Protein AF-A0A955T0L3-F1 (afdb_monomer_lite)

Structure (mmCIF, N/CA/C/O backbone):
data_AF-A0A955T0L3-F1
#
_entry.id   AF-A0A955T0L3-F1
#
loop_
_atom_site.group_PDB
_atom_site.id
_atom_site.type_symbol
_atom_site.label_atom_id
_atom_site.label_alt_id
_atom_site.label_comp_id
_atom_site.label_asym_id
_atom_site.label_entity_id
_atom_site.label_seq_id
_atom_site.pdbx_PDB_ins_code
_atom_site.Cartn_x
_atom_site.Cartn_y
_atom_site.Cartn_z
_atom_site.occupancy
_atom_site.B_iso_or_equiv
_atom_site.auth_seq_id
_atom_site.auth_comp_id
_atom_site.auth_asym_id
_atom_site.auth_atom_id
_atom_site.pdbx_PDB_model_num
ATOM 1 N N . GLY A 1 1 ? 5.852 6.048 -38.637 1.00 41.16 1 GLY A N 1
ATOM 2 C CA . GLY A 1 1 ? 4.473 6.466 -38.325 1.00 41.16 1 GLY A CA 1
ATOM 3 C C . GLY A 1 1 ? 3.974 5.560 -37.232 1.00 41.16 1 GLY A C 1
ATOM 4 O O . GLY A 1 1 ? 4.316 4.383 -37.279 1.00 41.16 1 GLY A O 1
ATOM 5 N N . SER A 1 2 ? 3.276 6.092 -36.231 1.00 58.34 2 SER A N 1
ATOM 6 C CA . SER A 1 2 ? 2.791 5.266 -35.125 1.00 58.34 2 SER A CA 1
ATOM 7 C C . SER A 1 2 ? 1.833 4.201 -35.680 1.00 58.34 2 SER A C 1
ATOM 9 O O . SER A 1 2 ? 0.995 4.492 -36.534 1.00 58.34 2 SER A O 1
ATOM 11 N N . TRP A 1 3 ? 1.958 2.944 -35.241 1.00 67.69 3 TRP A N 1
ATOM 12 C CA . TRP A 1 3 ? 0.984 1.894 -35.594 1.00 67.69 3 TRP A CA 1
ATOM 13 C C . TRP A 1 3 ? -0.444 2.301 -35.177 1.00 67.69 3 TRP A C 1
ATOM 15 O O . TRP A 1 3 ? -1.425 1.912 -35.808 1.00 67.69 3 TRP A O 1
ATOM 25 N N . LEU A 1 4 ? -0.538 3.183 -34.175 1.00 65.56 4 LEU A N 1
ATOM 26 C CA . LEU A 1 4 ? -1.759 3.813 -33.683 1.00 65.56 4 LEU A CA 1
ATOM 27 C C . LEU A 1 4 ? -2.482 4.705 -34.713 1.00 65.56 4 LEU A C 1
ATOM 29 O O . LEU A 1 4 ? -3.670 4.965 -34.542 1.00 65.56 4 LEU A O 1
ATOM 33 N N . GLU A 1 5 ? -1.828 5.145 -35.786 1.00 72.88 5 GLU A N 1
ATOM 34 C CA . GLU A 1 5 ? -2.450 5.962 -36.842 1.00 72.88 5 GLU A CA 1
ATOM 35 C C . GLU A 1 5 ? -2.888 5.139 -38.064 1.00 72.88 5 GLU A C 1
ATOM 37 O O . GLU A 1 5 ? -3.553 5.653 -38.967 1.00 72.88 5 GLU A O 1
ATOM 42 N N . ARG A 1 6 ? -2.532 3.850 -38.119 1.00 80.81 6 ARG A N 1
ATOM 43 C CA . ARG A 1 6 ? -2.880 2.971 -39.240 1.00 80.81 6 ARG A CA 1
ATOM 44 C C . ARG A 1 6 ? -4.366 2.577 -39.174 1.00 80.81 6 ARG A C 1
ATOM 46 O O . ARG A 1 6 ? -4.790 2.047 -38.142 1.00 80.81 6 ARG A O 1
ATOM 53 N N . PRO A 1 7 ? -5.145 2.717 -40.269 1.00 85.88 7 PRO A N 1
ATOM 54 C CA . PRO A 1 7 ? -6.492 2.154 -40.352 1.00 85.88 7 PRO A CA 1
ATOM 55 C C . PRO A 1 7 ? -6.444 0.637 -40.139 1.00 85.88 7 PRO A C 1
ATOM 57 O O . PRO A 1 7 ? -5.938 -0.104 -40.983 1.00 85.88 7 PRO A O 1
ATOM 60 N N . SER A 1 8 ? -6.917 0.189 -38.980 1.00 89.00 8 SER A N 1
ATOM 61 C CA . SER A 1 8 ? -6.826 -1.197 -38.528 1.00 89.00 8 SER A CA 1
ATOM 62 C C . SER A 1 8 ? -7.976 -1.524 -37.581 1.00 89.00 8 SER A C 1
ATOM 64 O O . SER A 1 8 ? -8.503 -0.644 -36.899 1.00 89.00 8 SER A O 1
ATOM 66 N N . VAL A 1 9 ? -8.362 -2.798 -37.549 1.00 91.19 9 VAL A N 1
ATOM 67 C CA . VAL A 1 9 ? -9.128 -3.361 -36.436 1.00 91.19 9 VAL A CA 1
ATOM 68 C C . VAL A 1 9 ? -8.138 -3.684 -35.325 1.00 91.19 9 VAL A C 1
ATOM 70 O O . VAL A 1 9 ? -7.056 -4.203 -35.601 1.00 91.19 9 VAL A O 1
ATOM 73 N N . ARG A 1 10 ? -8.509 -3.371 -34.083 1.00 90.25 10 ARG A N 1
ATOM 74 C CA . ARG A 1 10 ? -7.713 -3.669 -32.891 1.00 90.25 10 ARG A CA 1
ATOM 75 C C . ARG A 1 10 ? -8.439 -4.655 -32.007 1.00 90.25 10 ARG A C 1
ATOM 77 O O . ARG A 1 10 ? -9.668 -4.630 -31.942 1.00 90.25 10 ARG A O 1
ATOM 84 N N . VAL A 1 11 ? -7.670 -5.487 -31.329 1.00 90.69 11 VAL A N 1
ATOM 85 C CA . VAL A 1 11 ? -8.190 -6.375 -30.303 1.00 90.69 11 VAL A CA 1
ATOM 86 C C . VAL A 1 11 ? -7.211 -6.416 -29.144 1.00 90.69 11 VAL A C 1
ATOM 88 O O . VAL A 1 11 ? -6.013 -6.618 -29.329 1.00 90.69 11 VAL A O 1
ATOM 91 N N . TRP A 1 12 ? -7.759 -6.213 -27.957 1.00 89.62 12 TRP A N 1
ATOM 92 C CA . TRP A 1 12 ? -7.108 -6.549 -26.708 1.00 89.62 12 TRP A CA 1
ATOM 93 C C . TRP A 1 12 ? -7.372 -8.027 -26.449 1.00 89.62 12 TRP A C 1
ATOM 95 O O . TRP A 1 12 ? -8.527 -8.459 -26.451 1.00 89.62 12 TRP A O 1
ATOM 105 N N . TRP A 1 13 ? -6.307 -8.808 -26.331 1.00 92.12 13 TRP A N 1
ATOM 106 C CA . TRP A 1 13 ? -6.385 -10.232 -26.043 1.00 92.12 13 TRP A CA 1
ATOM 107 C C . TRP A 1 13 ? -5.758 -10.495 -24.678 1.00 92.12 13 TRP A C 1
ATOM 109 O O . TRP A 1 13 ? -4.635 -10.059 -24.429 1.00 92.12 13 TRP A O 1
ATOM 119 N N . GLY A 1 14 ? -6.504 -11.194 -23.825 1.00 91.25 14 GLY A N 1
ATOM 120 C CA . GLY A 1 14 ? -6.065 -11.638 -22.511 1.00 91.25 14 GLY A CA 1
ATOM 121 C C . GLY A 1 14 ? -6.101 -13.162 -22.410 1.00 91.25 14 GLY A C 1
ATOM 122 O O . GLY A 1 14 ? -6.934 -13.810 -23.059 1.00 91.25 14 GLY A O 1
ATOM 123 N N . ARG A 1 15 ? -5.211 -13.726 -21.597 1.00 92.69 15 ARG A N 1
ATOM 124 C CA . ARG A 1 15 ? -5.256 -15.117 -21.141 1.00 92.69 15 ARG A CA 1
ATOM 125 C C . ARG A 1 15 ? -5.089 -15.140 -19.629 1.00 92.69 15 ARG A C 1
ATOM 127 O O . ARG A 1 15 ? -4.116 -14.594 -19.126 1.00 92.69 15 ARG A O 1
ATOM 134 N N . ASP A 1 16 ? -6.027 -15.807 -18.977 1.00 92.56 16 ASP A N 1
ATOM 135 C CA . ASP A 1 16 ? -5.956 -16.196 -17.575 1.00 92.56 16 ASP A CA 1
ATOM 136 C C . ASP A 1 16 ? -4.993 -17.386 -17.482 1.00 92.56 16 ASP A C 1
ATOM 138 O O . ASP A 1 16 ? -5.279 -18.471 -17.999 1.00 92.56 16 ASP A O 1
ATOM 142 N N . GLU A 1 17 ? -3.791 -17.131 -16.974 1.00 93.38 17 GLU A N 1
ATOM 143 C CA . GLU A 1 17 ? -2.757 -18.149 -16.773 1.00 93.38 17 GLU A CA 1
ATOM 144 C C . GLU A 1 17 ? -2.967 -18.900 -15.449 1.00 93.38 17 GLU A C 1
ATOM 146 O O . GLU A 1 17 ? -2.502 -20.039 -15.327 1.00 93.38 17 GLU A O 1
ATOM 151 N N . GLY A 1 18 ? -3.658 -18.275 -14.488 1.00 90.12 18 GLY A N 1
ATOM 152 C CA . GLY A 1 18 ? -3.951 -18.801 -13.153 1.00 90.12 18 GLY A CA 1
ATOM 153 C C . GLY A 1 18 ? -5.150 -19.753 -13.094 1.00 90.12 18 GLY A C 1
ATOM 154 O O . GLY A 1 18 ? -5.212 -20.589 -12.194 1.00 90.12 18 GLY A O 1
ATOM 155 N N . ASP A 1 19 ? -6.050 -19.696 -14.083 1.00 89.44 19 ASP A N 1
ATOM 156 C CA . ASP A 1 19 ? -7.359 -20.380 -14.106 1.00 89.44 19 ASP A CA 1
ATOM 157 C C . ASP A 1 19 ? -8.276 -19.946 -12.940 1.00 89.44 19 ASP A C 1
ATOM 159 O O . ASP A 1 19 ? -9.118 -20.712 -12.455 1.00 89.44 19 ASP A O 1
ATOM 163 N N . ASP A 1 20 ? -8.117 -18.703 -12.482 1.00 85.06 20 ASP A N 1
ATOM 164 C CA . ASP A 1 20 ? -8.874 -18.091 -11.383 1.00 85.06 20 ASP A CA 1
ATOM 165 C C . ASP A 1 20 ? -10.195 -17.448 -11.854 1.00 85.06 20 ASP A C 1
ATOM 167 O O . ASP A 1 20 ? -11.100 -17.189 -11.056 1.00 85.06 20 ASP A O 1
ATOM 171 N N . ASN A 1 21 ? -10.379 -17.318 -13.173 1.00 84.38 21 ASN A N 1
ATOM 172 C CA . ASN A 1 21 ? -11.483 -16.638 -13.845 1.00 84.38 21 ASN A CA 1
ATOM 173 C C . ASN A 1 21 ? -11.574 -15.129 -13.534 1.00 84.38 21 ASN A C 1
ATOM 175 O O . ASN A 1 21 ? -12.670 -14.562 -13.618 1.00 84.38 21 ASN A O 1
ATOM 179 N N . LEU A 1 22 ? -10.450 -14.470 -13.233 1.00 76.19 22 LEU A N 1
ATOM 180 C CA . LEU A 1 22 ? -10.353 -13.043 -12.889 1.00 76.19 22 LEU A CA 1
ATOM 181 C C . LEU A 1 22 ? -10.001 -12.125 -14.073 1.00 76.19 22 LEU A C 1
ATOM 183 O O . LEU A 1 22 ? -9.498 -11.021 -13.888 1.00 76.19 22 LEU A O 1
ATOM 187 N N . LEU A 1 23 ? -10.392 -12.517 -15.292 1.00 80.81 23 LEU A N 1
ATOM 188 C CA . LEU A 1 23 ? -10.229 -11.692 -16.491 1.00 80.81 23 LEU A CA 1
ATOM 189 C C . LEU A 1 23 ? -10.968 -10.348 -16.425 1.00 80.81 23 LEU A C 1
ATOM 191 O O . LEU A 1 23 ? -11.903 -10.110 -15.660 1.00 80.81 23 LEU A O 1
ATOM 195 N N . TRP A 1 24 ? -10.580 -9.477 -17.349 1.00 84.31 24 TRP A N 1
ATOM 196 C CA . TRP A 1 24 ? -10.950 -8.075 -17.344 1.00 84.31 24 TRP A CA 1
ATOM 197 C C . TRP A 1 24 ? -12.439 -7.819 -17.460 1.00 84.31 24 TRP A C 1
ATOM 199 O O . TRP A 1 24 ? -13.143 -8.415 -18.281 1.00 84.31 24 TRP A O 1
ATOM 209 N N . TYR A 1 25 ? -12.887 -6.815 -16.714 1.00 87.75 25 TYR A N 1
ATOM 210 C CA . TYR A 1 25 ? -14.200 -6.249 -16.929 1.00 87.75 25 TYR A CA 1
ATOM 211 C C . TYR A 1 25 ? -14.226 -5.515 -18.272 1.00 87.75 25 TYR A C 1
ATOM 213 O O . TYR A 1 25 ? -13.355 -4.697 -18.573 1.00 87.75 25 TYR A O 1
ATOM 221 N N . ASP A 1 26 ? -15.256 -5.767 -19.076 1.00 87.69 26 ASP A N 1
ATOM 222 C CA . ASP A 1 26 ? -15.474 -5.075 -20.341 1.00 87.69 26 ASP A CA 1
ATOM 223 C C . ASP A 1 26 ? -16.860 -4.428 -20.406 1.00 87.69 26 ASP A C 1
ATOM 225 O O . ASP A 1 26 ? -17.823 -4.853 -19.763 1.00 87.69 26 ASP A O 1
ATOM 229 N N . VAL A 1 27 ? -16.966 -3.375 -21.217 1.00 85.94 27 VAL A N 1
ATOM 230 C CA . VAL A 1 27 ? -18.242 -2.737 -21.537 1.00 85.94 27 VAL A CA 1
ATOM 231 C C . VAL A 1 27 ? -18.529 -2.970 -23.012 1.00 85.94 27 VAL A C 1
ATOM 233 O O . VAL A 1 27 ? -17.919 -2.362 -23.892 1.00 85.94 27 VAL A O 1
ATOM 236 N N . GLY A 1 28 ? -19.477 -3.862 -23.297 1.00 85.81 28 GLY A N 1
ATOM 237 C CA . GLY A 1 28 ? -19.910 -4.145 -24.666 1.00 85.81 28 GLY A CA 1
ATOM 238 C C . GLY A 1 28 ? -18.815 -4.768 -25.535 1.00 85.81 28 GLY A C 1
ATOM 239 O O . GLY A 1 28 ? -18.703 -4.412 -26.709 1.00 85.81 28 GLY A O 1
ATOM 240 N N . TYR A 1 29 ? -18.018 -5.679 -24.970 1.00 83.56 29 TYR A N 1
ATOM 241 C CA . TYR A 1 29 ? -16.842 -6.300 -25.587 1.00 83.56 29 TYR A CA 1
ATOM 242 C C . TYR A 1 29 ? -15.724 -5.306 -25.920 1.00 83.56 29 TYR A C 1
ATOM 244 O O . TYR A 1 29 ? -14.920 -5.543 -26.826 1.00 83.56 29 TYR A O 1
ATOM 252 N N . THR A 1 30 ? -15.682 -4.172 -25.216 1.00 81.62 30 THR A N 1
ATOM 253 C CA . THR A 1 30 ? -14.628 -3.168 -25.357 1.00 81.62 30 THR A CA 1
ATOM 254 C C . THR A 1 30 ? -14.040 -2.811 -24.002 1.00 81.62 30 THR A C 1
ATOM 256 O O . THR A 1 30 ? -14.772 -2.585 -23.040 1.00 81.62 30 THR A O 1
ATOM 259 N N . TYR A 1 31 ? -12.710 -2.736 -23.945 1.00 83.75 31 TYR A N 1
ATOM 260 C CA . TYR A 1 31 ? -12.001 -2.208 -22.788 1.00 83.75 31 TYR A CA 1
ATOM 261 C C . TYR A 1 31 ? -11.856 -0.691 -22.932 1.00 83.75 31 TYR A C 1
ATOM 263 O O . TYR A 1 31 ? -11.220 -0.193 -23.866 1.00 83.75 31 TYR A O 1
ATOM 271 N N . SER A 1 32 ? -12.470 0.038 -22.006 1.00 84.25 32 SER A N 1
ATOM 272 C CA . SER A 1 32 ? -12.335 1.483 -21.846 1.00 84.25 32 SER A CA 1
ATOM 273 C C . SER A 1 32 ? -11.757 1.737 -20.468 1.00 84.25 32 SER A C 1
ATOM 275 O O . SER A 1 32 ? -12.485 1.598 -19.489 1.00 84.25 32 SER A O 1
ATOM 277 N N . GLN A 1 33 ? -10.488 2.141 -20.396 1.00 82.12 33 GLN A N 1
ATOM 278 C CA . GLN A 1 33 ? -9.750 2.260 -19.137 1.00 82.12 33 GLN A CA 1
ATOM 279 C C . GLN A 1 33 ? -10.547 2.975 -18.021 1.00 82.12 33 GLN A C 1
ATOM 281 O O . GLN A 1 33 ? -10.800 2.317 -17.017 1.00 82.12 33 GLN A O 1
ATOM 286 N N . PRO A 1 34 ? -11.120 4.188 -18.202 1.00 84.19 34 PRO A N 1
ATOM 287 C CA . PRO A 1 34 ? -11.880 4.850 -17.128 1.00 84.19 34 PRO A CA 1
ATOM 288 C C . PRO A 1 34 ? -13.148 4.114 -16.659 1.00 84.19 34 PRO A C 1
ATOM 290 O O . PRO A 1 34 ? -13.646 4.374 -15.574 1.00 84.19 34 PRO A O 1
ATOM 293 N N . LEU A 1 35 ? -13.720 3.238 -17.492 1.00 85.19 35 LEU A N 1
ATOM 294 C CA . LEU A 1 35 ? -14.952 2.497 -17.181 1.00 85.19 35 LEU A CA 1
ATOM 295 C C . LEU A 1 35 ? -14.678 1.084 -16.660 1.00 85.19 35 LEU A C 1
ATOM 297 O O . LEU A 1 35 ? -15.550 0.482 -16.038 1.00 85.19 35 LEU A O 1
ATOM 301 N N . CYS A 1 36 ? -13.514 0.533 -16.999 1.00 87.75 36 CYS A N 1
ATOM 302 C CA . CYS A 1 36 ? -13.203 -0.880 -16.822 1.00 87.75 36 CYS A CA 1
ATOM 303 C C . CYS A 1 36 ? -12.141 -1.105 -15.752 1.00 87.75 36 CYS A C 1
ATOM 305 O O . CYS A 1 36 ? -12.231 -2.100 -15.037 1.00 87.75 36 CYS A O 1
ATOM 307 N N . GLN A 1 37 ? -11.169 -0.195 -15.613 1.00 85.88 37 GLN A N 1
ATOM 308 C CA . GLN A 1 37 ? -10.001 -0.449 -14.773 1.00 85.88 37 GLN A CA 1
ATOM 309 C C . GLN A 1 37 ? -10.387 -0.677 -13.309 1.00 85.88 37 GLN A C 1
ATOM 311 O O . GLN A 1 37 ? -9.908 -1.619 -12.703 1.00 85.88 37 GLN A O 1
ATOM 316 N N . TYR A 1 38 ? -11.343 0.076 -12.761 1.00 82.50 38 TYR A N 1
ATOM 317 C CA . TYR A 1 38 ? -11.780 -0.063 -11.360 1.00 82.50 38 TYR A CA 1
ATOM 318 C C . TYR A 1 38 ? -12.696 -1.260 -11.088 1.00 82.50 38 TYR A C 1
ATOM 320 O O . TYR A 1 38 ? -13.029 -1.541 -9.947 1.00 82.50 38 TYR A O 1
ATOM 328 N N . ARG A 1 39 ? -13.152 -1.943 -12.139 1.00 83.19 39 ARG A N 1
ATOM 329 C CA . ARG A 1 39 ? -14.001 -3.143 -12.040 1.00 83.19 39 ARG A CA 1
ATOM 330 C C . ARG A 1 39 ? -13.252 -4.413 -12.415 1.00 83.19 39 ARG A C 1
ATOM 332 O O . ARG A 1 39 ? -13.822 -5.496 -12.367 1.00 83.19 39 ARG A O 1
ATOM 339 N N . THR A 1 40 ? -12.016 -4.251 -12.865 1.00 84.81 40 THR A N 1
ATOM 340 C CA . THR A 1 40 ? -11.115 -5.342 -13.203 1.00 84.81 40 THR A CA 1
ATOM 341 C C . THR A 1 40 ? -10.257 -5.626 -11.987 1.00 84.81 40 THR A C 1
ATOM 343 O O . THR A 1 40 ? -9.796 -4.686 -11.352 1.00 84.81 40 THR A O 1
ATOM 346 N N . HIS A 1 41 ? -10.046 -6.894 -11.657 1.00 80.06 41 HIS A N 1
ATOM 347 C CA . HIS A 1 41 ? -9.212 -7.260 -10.520 1.00 80.06 41 HIS A CA 1
ATOM 348 C C . HIS A 1 41 ? -7.758 -6.810 -10.752 1.00 80.06 41 HIS A C 1
ATOM 350 O O . HIS A 1 41 ? -7.229 -6.024 -9.971 1.00 80.06 41 HIS A O 1
ATOM 356 N N . PHE A 1 42 ? -7.171 -7.208 -11.889 1.00 80.06 42 PHE A N 1
ATOM 357 C CA . PHE A 1 42 ? -5.740 -7.057 -12.212 1.00 80.06 42 PHE A CA 1
ATOM 358 C C . PHE A 1 42 ? -4.769 -7.710 -11.203 1.00 80.06 42 PHE A C 1
ATOM 360 O O . PHE A 1 42 ? -3.559 -7.559 -11.346 1.00 80.06 42 PHE A O 1
ATOM 367 N N . GLY A 1 43 ? -5.276 -8.451 -10.217 1.00 74.31 43 GLY A N 1
ATOM 368 C CA . GLY A 1 43 ? -4.503 -9.415 -9.430 1.00 74.31 43 GLY A CA 1
ATOM 369 C C . GLY A 1 43 ? -4.570 -10.816 -10.047 1.00 74.31 43 GLY A C 1
ATOM 370 O O . GLY A 1 43 ? -5.552 -11.117 -10.736 1.00 74.31 43 GLY A O 1
ATOM 371 N N . GLY A 1 44 ? -3.556 -11.639 -9.788 1.00 86.00 44 GLY A N 1
ATOM 372 C CA . GLY A 1 44 ? -3.446 -13.019 -10.256 1.00 86.00 44 GLY A CA 1
ATOM 373 C C . GLY A 1 44 ? -2.446 -13.196 -11.404 1.00 86.00 44 GLY A C 1
ATOM 374 O O . GLY A 1 44 ? -1.609 -12.342 -11.699 1.00 86.00 44 GLY A O 1
ATOM 375 N N . ALA A 1 45 ? -2.524 -14.333 -12.097 1.00 92.88 45 ALA A N 1
ATOM 376 C CA . ALA A 1 45 ? -1.613 -14.655 -13.197 1.00 92.88 45 ALA A CA 1
ATOM 377 C C . ALA A 1 45 ? -2.267 -14.412 -14.567 1.00 92.88 45 ALA A C 1
ATOM 379 O O . ALA A 1 45 ? -3.124 -15.179 -15.015 1.00 92.88 45 ALA A O 1
ATOM 380 N N . GLU A 1 46 ? -1.811 -13.387 -15.292 1.00 93.00 46 GLU A N 1
ATOM 381 C CA . GLU A 1 46 ? -2.426 -12.960 -16.554 1.00 93.00 46 GLU A CA 1
ATOM 382 C C . GLU A 1 46 ? -1.409 -12.615 -17.653 1.00 93.00 46 GLU A C 1
ATOM 384 O O . GLU A 1 46 ? -0.333 -12.062 -17.423 1.00 93.00 46 GLU A O 1
ATOM 389 N N . THR A 1 47 ? -1.791 -12.884 -18.906 1.00 93.81 47 THR A N 1
ATOM 390 C CA . THR A 1 47 ? -1.111 -12.361 -20.100 1.00 93.81 47 THR A CA 1
ATOM 391 C C . THR A 1 47 ? -2.016 -11.401 -20.850 1.00 93.81 47 THR A C 1
ATOM 393 O O . THR A 1 47 ? -3.151 -11.742 -21.176 1.00 93.81 47 THR A O 1
ATOM 396 N N . PHE A 1 48 ? -1.463 -10.260 -21.254 1.00 90.56 48 PHE A N 1
ATOM 397 C CA . PHE A 1 48 ? -2.143 -9.229 -22.019 1.00 90.56 48 PHE A CA 1
ATOM 398 C C . PHE A 1 48 ? -1.346 -8.799 -23.260 1.00 90.56 48 PHE A C 1
ATOM 400 O O . PHE A 1 48 ? -0.153 -8.503 -23.195 1.00 90.56 48 PHE A O 1
ATOM 407 N N . VAL A 1 49 ? -2.013 -8.754 -24.421 1.00 95.31 49 VAL A N 1
ATOM 408 C CA . VAL A 1 49 ? -1.405 -8.332 -25.693 1.00 95.31 49 VAL A CA 1
ATOM 409 C C . VAL A 1 49 ? -2.384 -7.507 -26.529 1.00 95.31 49 VAL A C 1
ATOM 411 O O . VAL A 1 49 ? -3.553 -7.873 -26.697 1.00 95.31 49 VAL A O 1
ATOM 414 N N . ASN A 1 50 ? -1.903 -6.415 -27.127 1.00 94.12 50 ASN A N 1
ATOM 415 C CA . ASN A 1 50 ? -2.659 -5.680 -28.143 1.00 94.12 50 ASN A CA 1
ATOM 416 C C . ASN A 1 50 ? -2.293 -6.161 -29.544 1.00 94.12 50 ASN A C 1
ATOM 418 O O . ASN A 1 50 ? -1.120 -6.190 -29.919 1.00 94.12 50 ASN A O 1
ATOM 422 N N . PHE A 1 51 ? -3.303 -6.433 -30.362 1.00 95.31 51 PHE A N 1
ATOM 423 C CA . PHE A 1 51 ? -3.120 -6.820 -31.753 1.00 95.31 51 PHE A CA 1
ATOM 424 C C . PHE A 1 51 ? -3.841 -5.876 -32.705 1.00 95.31 51 PHE A C 1
ATOM 426 O O . PHE A 1 51 ? -4.957 -5.419 -32.453 1.00 95.31 51 PHE A O 1
ATOM 433 N N . GLY A 1 52 ? -3.218 -5.623 -33.854 1.00 94.62 52 GLY A N 1
ATOM 434 C CA . GLY A 1 52 ? -3.776 -4.815 -34.930 1.00 94.62 52 GLY A CA 1
ATOM 435 C C . GLY A 1 52 ? -3.776 -5.569 -36.252 1.00 94.62 52 GLY A C 1
ATOM 436 O O . GLY A 1 52 ? -2.818 -6.269 -36.575 1.00 94.62 52 GLY A O 1
ATOM 437 N N . ILE A 1 53 ? -4.837 -5.414 -37.043 1.00 94.31 53 ILE A N 1
ATOM 438 C CA . ILE A 1 53 ? -4.912 -5.970 -38.398 1.00 94.31 53 ILE A CA 1
ATOM 439 C C . ILE A 1 53 ? -5.535 -4.965 -39.370 1.00 94.31 53 ILE A C 1
ATOM 441 O O . ILE A 1 53 ? -6.606 -4.403 -39.132 1.00 94.31 53 ILE A O 1
ATOM 445 N N . GLY A 1 54 ? -4.839 -4.692 -40.468 1.00 92.00 54 GLY A N 1
ATOM 446 C CA . GLY A 1 54 ? -5.357 -3.918 -41.591 1.00 92.00 54 GLY A CA 1
ATOM 447 C C . GLY A 1 54 ? -6.234 -4.760 -42.524 1.00 92.00 54 GLY A C 1
ATOM 448 O O . GLY A 1 54 ? -6.218 -5.985 -42.481 1.00 92.00 54 GLY A O 1
ATOM 449 N N . LEU A 1 55 ? -6.967 -4.098 -43.426 1.00 89.00 55 LEU A N 1
ATOM 450 C CA . LEU A 1 55 ? -7.895 -4.753 -44.368 1.00 89.00 55 LEU A CA 1
ATOM 451 C C . LEU A 1 55 ? -7.248 -5.830 -45.258 1.00 89.00 55 LEU A C 1
ATOM 453 O O . LEU A 1 55 ? -7.908 -6.799 -45.614 1.00 89.00 55 LEU A O 1
ATOM 457 N N . GLU A 1 56 ? -5.977 -5.648 -45.619 1.00 91.25 56 GLU A N 1
ATOM 458 C CA . GLU A 1 56 ? -5.231 -6.538 -46.523 1.00 91.25 56 GLU A CA 1
ATOM 459 C C . GLU A 1 56 ? -4.222 -7.431 -45.780 1.00 91.25 56 GLU A C 1
ATOM 461 O O . GLU A 1 56 ? -3.483 -8.202 -46.403 1.00 91.25 56 GLU A O 1
ATOM 466 N N . ASP A 1 57 ? -4.155 -7.316 -44.451 1.00 93.25 57 ASP A N 1
ATOM 467 C CA . ASP A 1 57 ? -3.204 -8.069 -43.642 1.00 93.25 57 ASP A CA 1
ATOM 468 C C . ASP A 1 57 ? -3.677 -9.520 -43.489 1.00 93.25 57 ASP A C 1
ATOM 470 O O . ASP A 1 57 ? -4.862 -9.815 -43.341 1.00 93.25 57 ASP A O 1
ATOM 474 N N . LYS A 1 58 ? -2.723 -10.453 -43.530 1.00 95.56 58 LYS A N 1
ATOM 475 C CA . LYS A 1 58 ? -2.985 -11.899 -43.388 1.00 95.56 58 LYS A CA 1
ATOM 476 C C . LYS A 1 58 ? -2.631 -12.443 -42.007 1.00 95.56 58 LYS A C 1
ATOM 478 O O . LYS A 1 58 ? -2.814 -13.631 -41.760 1.00 95.56 58 LYS A O 1
ATOM 483 N N . VAL A 1 59 ? -2.064 -11.589 -41.163 1.00 96.56 59 VAL A N 1
ATOM 484 C CA . VAL A 1 59 ? -1.534 -11.899 -39.839 1.00 96.56 59 VAL A CA 1
ATOM 485 C C . VAL A 1 59 ? -1.828 -10.693 -38.952 1.00 96.56 59 VAL A C 1
ATOM 487 O O . VAL A 1 59 ? -1.668 -9.558 -39.403 1.00 96.56 59 VAL A O 1
ATOM 490 N N . TRP A 1 60 ? -2.262 -10.925 -37.717 1.00 97.19 60 TRP A N 1
ATOM 491 C CA . TRP A 1 60 ? -2.368 -9.864 -36.714 1.00 97.19 60 TRP A CA 1
ATOM 492 C C . TRP A 1 60 ? -0.979 -9.434 -36.254 1.00 97.19 60 TRP A C 1
ATOM 494 O O . TRP A 1 60 ? -0.164 -10.286 -35.930 1.00 97.19 60 TRP A O 1
ATOM 504 N N . THR A 1 61 ? -0.702 -8.142 -36.164 1.00 96.06 61 THR A N 1
ATOM 505 C CA . THR A 1 61 ? 0.577 -7.653 -35.635 1.00 96.06 61 THR A CA 1
ATOM 506 C C . THR A 1 61 ? 0.415 -7.289 -34.163 1.00 96.06 61 THR A C 1
ATOM 508 O O . THR A 1 61 ? -0.441 -6.448 -33.874 1.00 96.06 61 THR A O 1
ATOM 511 N N . PRO A 1 62 ? 1.187 -7.886 -33.238 1.00 96.19 62 PRO A N 1
ATOM 512 C CA . PRO A 1 62 ? 1.219 -7.419 -31.861 1.00 96.19 62 PRO A CA 1
ATOM 513 C C . PRO A 1 62 ? 1.953 -6.080 -31.780 1.00 96.19 62 PRO A C 1
ATOM 515 O O . PRO A 1 62 ? 2.936 -5.854 -32.496 1.00 96.19 62 PRO A O 1
ATOM 518 N N . PHE A 1 63 ? 1.455 -5.160 -30.960 1.00 93.88 63 PHE A N 1
ATOM 519 C CA . PHE A 1 63 ? 2.055 -3.837 -30.810 1.00 93.88 63 PHE A CA 1
ATOM 520 C C . PHE A 1 63 ? 1.681 -3.181 -29.476 1.00 93.88 63 PHE A C 1
ATOM 522 O O . PHE A 1 63 ? 0.663 -3.513 -28.898 1.00 93.88 63 PHE A O 1
ATOM 529 N N . PHE A 1 64 ? 2.436 -2.176 -29.035 1.00 91.62 64 PHE A N 1
ATOM 530 C CA . PHE A 1 64 ? 2.201 -1.386 -27.816 1.00 91.62 64 PHE A CA 1
ATOM 531 C C . PHE A 1 64 ? 2.263 -2.169 -26.498 1.00 91.62 64 PHE A C 1
ATOM 533 O O . PHE A 1 64 ? 3.203 -1.948 -25.757 1.00 91.62 64 PHE A O 1
ATOM 540 N N . GLU A 1 65 ? 1.330 -3.075 -26.220 1.00 92.19 65 GLU A N 1
ATOM 541 C CA . GLU A 1 65 ? 1.441 -4.042 -25.119 1.00 92.19 65 GLU A CA 1
ATOM 542 C C . GLU A 1 65 ? 1.809 -5.376 -25.759 1.00 92.19 65 GLU A C 1
ATOM 544 O O . GLU A 1 65 ? 0.979 -5.992 -26.433 1.00 92.19 65 GLU A O 1
ATOM 549 N N . ASN A 1 66 ? 3.090 -5.739 -25.684 1.00 94.81 66 ASN A N 1
ATOM 550 C CA . ASN A 1 66 ? 3.668 -6.828 -26.464 1.00 94.81 66 ASN A CA 1
ATOM 551 C C . ASN A 1 66 ? 4.827 -7.533 -25.731 1.00 94.81 66 ASN A C 1
ATOM 553 O O . ASN A 1 66 ? 5.982 -7.426 -26.159 1.00 94.81 66 ASN A O 1
ATOM 557 N N . PRO A 1 67 ? 4.525 -8.312 -24.681 1.00 96.25 67 PRO A N 1
ATOM 558 C CA . PRO A 1 67 ? 3.261 -8.384 -23.932 1.00 96.25 67 PRO A CA 1
ATOM 559 C C . PRO A 1 67 ? 3.294 -7.558 -22.628 1.00 96.25 67 PRO A C 1
ATOM 561 O O . PRO A 1 67 ? 4.325 -7.006 -22.249 1.00 96.25 67 PRO A O 1
ATOM 564 N N . PHE A 1 68 ? 2.175 -7.535 -21.911 1.00 95.38 68 PHE A N 1
ATOM 565 C CA . PHE A 1 68 ? 2.089 -7.131 -20.509 1.00 95.38 68 PHE A CA 1
ATOM 566 C C . PHE A 1 68 ? 1.691 -8.363 -19.682 1.00 95.38 68 PHE A C 1
ATOM 568 O O . PHE A 1 68 ? 0.751 -9.064 -20.054 1.00 95.38 68 PHE A O 1
ATOM 575 N N . LEU A 1 69 ? 2.446 -8.680 -18.637 1.00 95.88 69 LEU A N 1
ATOM 576 C CA . LEU A 1 69 ? 2.393 -9.955 -17.926 1.00 95.88 69 LEU A CA 1
ATOM 577 C C . LEU A 1 69 ? 2.294 -9.710 -16.420 1.00 95.88 69 LEU A C 1
ATOM 579 O O . LEU A 1 69 ? 2.988 -8.832 -15.910 1.00 95.88 69 LEU A O 1
ATOM 583 N N . PHE A 1 70 ? 1.476 -10.516 -15.754 1.00 95.44 70 PHE A N 1
ATOM 584 C CA . PHE A 1 70 ? 1.195 -10.488 -14.319 1.00 95.44 70 PHE A CA 1
ATOM 585 C C . PHE A 1 70 ? 1.528 -11.862 -13.758 1.00 95.44 70 PHE A C 1
ATOM 587 O O . PHE A 1 70 ? 1.087 -12.855 -14.337 1.00 95.44 70 PHE A O 1
ATOM 594 N N . TYR A 1 71 ? 2.320 -11.925 -12.693 1.00 95.69 71 TYR A N 1
ATOM 595 C CA . TYR A 1 71 ? 2.716 -13.169 -12.050 1.00 95.69 71 TYR A CA 1
ATOM 596 C C . TYR A 1 71 ? 2.280 -13.161 -10.590 1.00 95.69 71 TYR A C 1
ATOM 598 O O . TYR A 1 71 ? 2.746 -12.332 -9.812 1.00 95.69 71 TYR A O 1
ATOM 606 N N . ASP A 1 72 ? 1.439 -14.138 -10.275 1.00 94.50 72 ASP A N 1
ATOM 607 C CA . ASP A 1 72 ? 1.124 -14.610 -8.931 1.00 94.50 72 ASP A CA 1
ATOM 608 C C . ASP A 1 72 ? 2.105 -15.750 -8.598 1.00 94.50 72 ASP A C 1
ATOM 610 O O . ASP A 1 72 ? 2.069 -16.833 -9.207 1.00 94.50 72 ASP A O 1
ATOM 614 N N . HIS A 1 73 ? 3.079 -15.469 -7.737 1.00 93.88 73 HIS A N 1
ATOM 615 C CA . HIS A 1 73 ? 4.167 -16.389 -7.399 1.00 93.88 73 HIS A CA 1
ATOM 616 C C . HIS A 1 73 ? 3.821 -17.325 -6.243 1.00 93.88 73 HIS A C 1
ATOM 618 O O . HIS A 1 73 ? 4.428 -18.403 -6.144 1.00 93.88 73 HIS A O 1
ATOM 624 N N . ASP A 1 74 ? 2.886 -16.941 -5.378 1.00 92.62 74 ASP A N 1
ATOM 625 C CA . ASP A 1 74 ? 2.543 -17.677 -4.161 1.00 92.62 74 ASP A CA 1
ATOM 626 C C . ASP A 1 74 ? 1.144 -18.332 -4.186 1.00 92.62 74 ASP A C 1
ATOM 628 O O . ASP A 1 74 ? 0.844 -19.191 -3.345 1.00 92.62 74 ASP A O 1
ATOM 632 N N . PHE A 1 75 ? 0.395 -18.088 -5.260 1.00 91.31 75 PHE A N 1
ATOM 633 C CA . PHE A 1 75 ? -0.901 -18.653 -5.621 1.00 91.31 75 PHE A CA 1
ATOM 634 C C . PHE A 1 75 ? -2.060 -18.199 -4.727 1.00 91.31 75 PHE A C 1
ATOM 636 O O . PHE A 1 75 ? -2.971 -18.997 -4.448 1.00 91.31 75 PHE A O 1
ATOM 643 N N . ASP A 1 76 ? -2.041 -16.951 -4.264 1.00 90.44 76 ASP A N 1
ATOM 644 C CA . ASP A 1 76 ? -3.120 -16.358 -3.472 1.00 90.44 76 ASP A CA 1
ATOM 645 C C . ASP A 1 76 ? -4.143 -15.543 -4.304 1.00 90.44 76 ASP A C 1
ATOM 647 O O . ASP A 1 76 ? -5.204 -15.159 -3.792 1.00 90.44 76 ASP A O 1
ATOM 651 N N . ASN A 1 77 ? -3.927 -15.461 -5.623 1.00 89.12 77 ASN A N 1
ATOM 652 C CA . ASN A 1 77 ? -4.653 -14.677 -6.628 1.00 89.12 77 ASN A CA 1
ATOM 653 C C . ASN A 1 77 ? -4.401 -13.163 -6.577 1.00 89.12 77 ASN A C 1
ATOM 655 O O . ASN A 1 77 ? -5.163 -12.415 -7.190 1.00 89.12 77 ASN A O 1
ATOM 659 N N . VAL A 1 78 ? -3.369 -12.695 -5.882 1.00 91.94 78 VAL A N 1
ATOM 660 C CA . VAL A 1 78 ? -2.814 -11.342 -5.995 1.00 91.94 78 VAL A CA 1
ATOM 661 C C . VAL A 1 78 ? -1.617 -11.393 -6.955 1.00 91.94 78 VAL A C 1
ATOM 663 O O . VAL A 1 78 ? -1.160 -12.461 -7.345 1.00 91.94 78 VAL A O 1
ATOM 666 N N . THR A 1 79 ? -1.240 -10.252 -7.532 1.00 94.38 79 THR A N 1
ATOM 667 C CA . THR A 1 79 ? -0.075 -10.192 -8.425 1.00 94.38 79 THR A CA 1
ATOM 668 C C . THR A 1 79 ? 1.089 -9.581 -7.670 1.00 94.38 79 THR A C 1
ATOM 670 O O . THR A 1 79 ? 1.003 -8.408 -7.320 1.00 94.38 79 THR A O 1
ATOM 673 N N . GLU A 1 80 ? 2.220 -10.277 -7.575 1.00 96.25 80 GLU A N 1
ATOM 674 C CA . GLU A 1 80 ? 3.412 -9.706 -6.940 1.00 96.25 80 GLU A CA 1
ATOM 675 C C . GLU A 1 80 ? 4.442 -9.188 -7.947 1.00 96.25 80 GLU A C 1
ATOM 677 O O . GLU A 1 80 ? 5.293 -8.363 -7.623 1.00 96.25 80 GLU A O 1
ATOM 682 N N . GLU A 1 81 ? 4.408 -9.671 -9.190 1.00 96.81 81 GLU A N 1
ATOM 683 C CA . GLU A 1 81 ? 5.318 -9.231 -10.246 1.00 96.81 81 GLU A CA 1
ATOM 684 C C . GLU A 1 81 ? 4.557 -8.836 -11.501 1.00 96.81 81 GLU A C 1
ATOM 686 O O . GLU A 1 81 ? 3.743 -9.583 -12.042 1.00 96.81 81 GLU A O 1
ATOM 691 N N . VAL A 1 82 ? 4.915 -7.676 -12.039 1.00 96.44 82 VAL A N 1
ATOM 692 C CA . VAL A 1 82 ? 4.342 -7.164 -13.275 1.00 96.44 82 VAL A CA 1
ATOM 693 C C . VAL A 1 82 ? 5.449 -6.801 -14.255 1.00 96.44 82 VAL A C 1
ATOM 695 O O . VAL A 1 82 ? 6.331 -5.990 -13.974 1.00 96.44 82 VAL A O 1
ATOM 698 N N . LEU A 1 83 ? 5.401 -7.387 -15.453 1.00 97.38 83 LEU A N 1
ATOM 699 C CA . LEU A 1 83 ? 6.387 -7.172 -16.510 1.00 97.38 83 LEU A CA 1
ATOM 700 C C . LEU A 1 83 ? 5.711 -6.693 -17.789 1.00 97.38 83 LEU A C 1
ATOM 702 O O . LEU A 1 83 ? 4.952 -7.407 -18.443 1.00 97.38 83 LEU A O 1
ATOM 706 N N . ARG A 1 84 ? 6.054 -5.475 -18.192 1.00 96.81 84 ARG A N 1
ATOM 707 C CA . ARG A 1 84 ? 5.574 -4.829 -19.406 1.00 96.81 84 ARG A CA 1
ATOM 708 C C . ARG A 1 84 ? 6.691 -4.701 -20.428 1.00 96.81 84 ARG A C 1
ATOM 710 O O . ARG A 1 84 ? 7.637 -3.936 -20.239 1.00 96.81 84 ARG A O 1
ATOM 717 N N . LEU A 1 85 ? 6.517 -5.364 -21.564 1.00 97.19 85 LEU A N 1
ATOM 718 C CA . LEU A 1 85 ? 7.274 -5.106 -22.780 1.00 97.19 85 LEU A CA 1
ATOM 719 C C . LEU A 1 85 ? 6.393 -4.351 -23.766 1.00 97.19 85 LEU A C 1
ATOM 721 O O . LEU A 1 85 ? 5.352 -4.830 -24.212 1.00 97.19 85 LEU A O 1
ATOM 725 N N . SER A 1 86 ? 6.839 -3.158 -24.143 1.00 95.81 86 SER A N 1
ATOM 726 C CA . SER A 1 86 ? 6.208 -2.398 -25.215 1.00 95.81 86 SER A CA 1
ATOM 727 C C . SER A 1 86 ? 7.049 -2.477 -26.468 1.00 95.81 86 SER A C 1
ATOM 729 O O . SER A 1 86 ? 8.261 -2.289 -26.427 1.00 95.81 86 SER A O 1
ATOM 731 N N . GLY A 1 87 ? 6.400 -2.711 -27.603 1.00 94.62 87 GLY A N 1
ATOM 732 C CA . GLY A 1 87 ? 7.102 -3.017 -28.839 1.00 94.62 87 GLY A CA 1
ATOM 733 C C . GLY A 1 87 ? 6.173 -3.195 -30.027 1.00 94.62 87 GLY A C 1
ATOM 734 O O . GLY A 1 87 ? 4.984 -2.893 -29.945 1.00 94.62 87 GLY A O 1
ATOM 735 N N . ILE A 1 88 ? 6.704 -3.680 -31.147 1.00 94.62 88 ILE A N 1
ATOM 736 C CA . ILE A 1 88 ? 5.919 -4.053 -32.334 1.00 94.62 88 ILE A CA 1
ATOM 737 C C . ILE A 1 88 ? 6.547 -5.295 -32.943 1.00 94.62 88 ILE A C 1
ATOM 739 O O . ILE A 1 88 ? 7.733 -5.261 -33.271 1.00 94.62 88 ILE A O 1
ATOM 743 N N . ASP A 1 89 ? 5.741 -6.329 -33.184 1.00 94.62 89 ASP A N 1
ATOM 744 C CA . ASP A 1 89 ? 6.236 -7.609 -33.701 1.00 94.62 89 ASP A CA 1
ATOM 745 C C . ASP A 1 89 ? 7.330 -8.164 -32.762 1.00 94.62 89 ASP A C 1
ATOM 747 O O . ASP A 1 89 ? 7.149 -8.132 -31.546 1.00 94.62 89 ASP A O 1
ATOM 751 N N . THR A 1 90 ? 8.491 -8.588 -33.263 1.00 96.06 90 THR A N 1
ATOM 752 C CA . THR A 1 90 ? 9.606 -9.011 -32.397 1.00 96.06 90 THR A CA 1
ATOM 753 C C . THR A 1 90 ? 10.377 -7.867 -31.739 1.00 96.06 90 THR A C 1
ATOM 755 O O . THR A 1 90 ? 11.232 -8.118 -30.893 1.00 96.06 90 THR A O 1
ATOM 758 N N . ARG A 1 91 ? 10.135 -6.608 -32.131 1.00 96.19 91 ARG A N 1
ATOM 759 C CA . ARG A 1 91 ? 10.897 -5.453 -31.636 1.00 96.19 91 ARG A CA 1
ATOM 760 C C . ARG A 1 91 ? 10.443 -5.064 -30.238 1.00 96.19 91 ARG A C 1
ATOM 762 O O . ARG A 1 91 ? 9.254 -4.822 -30.043 1.00 96.19 91 ARG A O 1
ATOM 769 N N . ILE A 1 92 ? 11.401 -4.888 -29.333 1.00 96.75 92 ILE A N 1
ATOM 770 C CA . ILE A 1 92 ? 11.202 -4.343 -27.988 1.00 96.75 92 ILE A CA 1
ATOM 771 C C . ILE A 1 92 ? 11.652 -2.881 -27.997 1.00 96.75 92 ILE A C 1
ATOM 773 O O . ILE A 1 92 ? 12.762 -2.577 -28.426 1.00 96.75 92 ILE A O 1
ATOM 777 N N . ASP A 1 93 ? 10.785 -1.981 -27.541 1.00 96.62 93 ASP A N 1
ATOM 778 C CA . ASP A 1 93 ? 11.060 -0.546 -27.426 1.00 96.62 93 ASP A CA 1
ATOM 779 C C . ASP A 1 93 ? 11.281 -0.134 -25.960 1.00 96.62 93 ASP A C 1
ATOM 781 O O . ASP A 1 93 ? 12.187 0.653 -25.680 1.00 96.62 93 ASP A O 1
ATOM 785 N N . TYR A 1 94 ? 10.483 -0.673 -25.028 1.00 97.19 94 TYR A N 1
ATOM 786 C CA . TYR A 1 94 ? 10.507 -0.293 -23.611 1.00 97.19 94 TYR A CA 1
ATOM 787 C C . TYR A 1 94 ? 10.275 -1.489 -22.683 1.00 97.19 94 TYR A C 1
ATOM 789 O O . TYR A 1 94 ? 9.485 -2.377 -23.015 1.00 97.19 94 TYR A O 1
ATOM 797 N N . LEU A 1 95 ? 10.897 -1.439 -21.505 1.00 98.06 95 LEU A N 1
ATOM 798 C CA . LEU A 1 95 ? 10.633 -2.295 -20.350 1.00 98.06 95 LEU A CA 1
ATOM 799 C C . LEU A 1 95 ? 10.024 -1.463 -19.218 1.00 98.06 95 LEU A C 1
ATOM 801 O O . LEU A 1 95 ? 10.485 -0.351 -18.957 1.00 98.06 95 LEU A O 1
ATOM 805 N N . ARG A 1 96 ? 9.051 -2.042 -18.516 1.00 98.00 96 ARG A N 1
ATOM 806 C CA . ARG A 1 96 ? 8.778 -1.748 -17.106 1.00 98.00 96 ARG A CA 1
ATOM 807 C C . ARG A 1 96 ? 8.637 -3.072 -16.360 1.00 98.00 96 ARG A C 1
ATOM 809 O O . ARG A 1 96 ? 7.892 -3.932 -16.820 1.00 98.00 96 ARG A O 1
ATOM 816 N N . HIS A 1 97 ? 9.360 -3.242 -15.262 1.00 98.12 97 HIS A N 1
ATOM 817 C CA . HIS A 1 97 ? 9.352 -4.463 -14.454 1.00 98.12 97 HIS A CA 1
ATOM 818 C C . HIS A 1 97 ? 9.207 -4.090 -12.985 1.00 98.12 97 HIS A C 1
ATOM 820 O O . HIS A 1 97 ? 10.121 -3.480 -12.433 1.00 98.12 97 HIS A O 1
ATOM 826 N N . SER A 1 98 ? 8.052 -4.404 -12.410 1.00 98.19 98 SER A N 1
ATOM 827 C CA . SER A 1 98 ? 7.591 -3.942 -11.104 1.00 98.19 98 SER A CA 1
ATOM 828 C C . SER A 1 98 ? 7.316 -5.087 -10.148 1.00 98.19 98 SER A C 1
ATOM 830 O O . SER A 1 98 ? 6.970 -6.181 -10.600 1.00 98.19 98 SER A O 1
ATOM 832 N N . PHE A 1 99 ? 7.444 -4.800 -8.854 1.00 98.19 99 PHE A N 1
ATOM 833 C CA . PHE A 1 99 ? 7.214 -5.755 -7.777 1.00 98.19 99 PHE A CA 1
ATOM 834 C C . PHE A 1 99 ? 6.414 -5.134 -6.637 1.00 98.19 99 PHE A C 1
ATOM 836 O O . PHE A 1 99 ? 6.663 -3.974 -6.309 1.00 98.19 99 PHE A O 1
ATOM 843 N N . ASP A 1 100 ? 5.524 -5.937 -6.059 1.00 97.38 100 ASP A N 1
ATOM 844 C CA . ASP A 1 100 ? 5.108 -5.864 -4.657 1.00 97.38 100 ASP A CA 1
ATOM 845 C C . ASP A 1 100 ? 6.278 -6.435 -3.835 1.00 97.38 100 ASP A C 1
ATOM 847 O O . ASP A 1 100 ? 6.522 -7.644 -3.788 1.00 97.38 100 ASP A O 1
ATOM 851 N N . ALA A 1 101 ? 7.145 -5.556 -3.355 1.00 97.12 101 ALA A N 1
ATOM 852 C CA . ALA A 1 101 ? 8.401 -5.906 -2.720 1.00 97.12 101 ALA A CA 1
ATOM 853 C C . ALA A 1 101 ? 8.210 -6.372 -1.274 1.00 97.12 101 ALA A C 1
ATOM 855 O O . ALA A 1 101 ? 9.005 -7.200 -0.822 1.00 97.12 101 ALA A O 1
ATOM 856 N N . ASP A 1 102 ? 7.208 -5.901 -0.540 1.00 94.06 102 ASP A N 1
ATOM 857 C CA . ASP A 1 102 ? 6.992 -6.290 0.857 1.00 94.06 102 ASP A CA 1
ATOM 858 C C . ASP A 1 102 ? 5.869 -7.334 1.055 1.00 94.06 102 ASP A C 1
ATOM 860 O O . ASP A 1 102 ? 5.825 -7.995 2.107 1.00 94.06 102 ASP A O 1
ATOM 864 N N . HIS A 1 103 ? 5.111 -7.611 -0.012 1.00 94.38 103 HIS A N 1
ATOM 865 C CA . HIS A 1 103 ? 4.014 -8.571 -0.087 1.00 94.38 103 HIS A CA 1
ATOM 866 C C . HIS A 1 103 ? 2.872 -8.207 0.867 1.00 94.38 103 HIS A C 1
ATOM 868 O O . HIS A 1 103 ? 2.449 -9.020 1.702 1.00 94.38 103 HIS A O 1
ATOM 874 N N . ASP A 1 104 ? 2.426 -6.954 0.784 1.00 92.12 104 ASP A N 1
ATOM 875 C CA . ASP A 1 104 ? 1.275 -6.423 1.511 1.00 92.12 104 ASP A CA 1
ATOM 876 C C . ASP A 1 104 ? 0.018 -6.227 0.641 1.00 92.12 104 ASP A C 1
ATOM 878 O O . ASP A 1 104 ? -1.067 -5.966 1.184 1.00 92.12 104 ASP A O 1
ATOM 882 N N . GLY A 1 105 ? 0.123 -6.506 -0.665 1.00 90.44 105 GLY A N 1
ATOM 883 C CA . GLY A 1 105 ? -1.005 -6.621 -1.574 1.00 90.44 105 GLY A CA 1
ATOM 884 C C . GLY A 1 105 ? -2.059 -7.608 -1.061 1.00 90.44 105 GLY A C 1
ATOM 885 O O . GLY A 1 105 ? -1.775 -8.661 -0.490 1.00 90.44 105 GLY A O 1
ATOM 886 N N . THR A 1 106 ? -3.338 -7.276 -1.251 1.00 88.06 106 THR A N 1
ATOM 887 C CA . THR A 1 106 ? -4.452 -8.125 -0.791 1.00 88.06 106 THR A CA 1
ATOM 888 C C . THR A 1 106 ? -5.524 -8.273 -1.852 1.00 88.06 106 THR A C 1
ATOM 890 O O . THR A 1 106 ? -5.623 -7.474 -2.770 1.00 88.06 106 THR A O 1
ATOM 893 N N . TRP A 1 107 ? -6.429 -9.237 -1.691 1.00 83.31 107 TRP A N 1
ATOM 894 C CA . TRP A 1 107 ? -7.559 -9.388 -2.615 1.00 83.31 107 TRP A CA 1
ATOM 895 C C . TRP A 1 107 ? -8.449 -8.131 -2.720 1.00 83.31 107 TRP A C 1
ATOM 897 O O . TRP A 1 107 ? -8.995 -7.839 -3.782 1.00 83.31 107 TRP A O 1
ATOM 907 N N . ASP A 1 108 ? -8.590 -7.373 -1.627 1.00 80.75 108 ASP A N 1
ATOM 908 C CA . ASP A 1 108 ? -9.361 -6.123 -1.618 1.00 80.75 108 ASP A CA 1
ATOM 909 C C . ASP A 1 108 ? -8.553 -4.937 -2.189 1.00 80.75 108 ASP A C 1
ATOM 911 O O . ASP A 1 108 ? -9.146 -4.020 -2.759 1.00 80.75 108 ASP A O 1
ATOM 915 N N . ASN A 1 109 ? -7.217 -4.978 -2.094 1.00 84.12 109 ASN A N 1
ATOM 916 C CA . ASN A 1 109 ? -6.282 -4.001 -2.667 1.00 84.12 109 ASN A CA 1
ATOM 917 C C . ASN A 1 109 ? -5.165 -4.716 -3.458 1.00 84.12 109 ASN A C 1
ATOM 919 O O . ASN A 1 109 ? -4.031 -4.790 -2.991 1.00 84.12 109 ASN A O 1
ATOM 923 N N . PRO A 1 110 ? -5.453 -5.281 -4.645 1.00 86.44 110 PRO A N 1
ATOM 924 C CA . PRO A 1 110 ? -4.522 -6.194 -5.323 1.00 86.44 110 PRO A CA 1
ATOM 925 C C . PRO A 1 110 ? -3.454 -5.467 -6.160 1.00 86.44 110 PRO A C 1
ATOM 927 O O . PRO A 1 110 ? -2.989 -6.002 -7.162 1.00 86.44 110 PRO A O 1
ATOM 930 N N . ARG A 1 111 ? -3.164 -4.195 -5.853 1.00 88.31 111 ARG A N 1
ATOM 931 C CA . ARG A 1 111 ? -2.424 -3.269 -6.732 1.00 88.31 111 ARG A CA 1
ATOM 932 C C . ARG A 1 111 ? -1.314 -2.492 -6.016 1.00 88.31 111 ARG A C 1
ATOM 934 O O . ARG A 1 111 ? -0.942 -1.443 -6.530 1.00 88.31 111 ARG A O 1
ATOM 941 N N . ASP A 1 112 ? -0.804 -2.987 -4.894 1.00 90.81 112 ASP A N 1
ATOM 942 C CA . ASP A 1 112 ? 0.372 -2.413 -4.226 1.00 90.81 112 ASP A CA 1
ATOM 943 C C . ASP A 1 112 ? 1.635 -2.871 -4.950 1.00 90.81 112 ASP A C 1
ATOM 945 O O . ASP A 1 112 ? 2.011 -4.035 -4.914 1.00 90.81 112 ASP A O 1
ATOM 949 N N . PHE A 1 113 ? 2.258 -1.964 -5.695 1.00 96.69 113 PHE A N 1
ATOM 950 C CA . PHE A 1 113 ? 3.581 -2.207 -6.260 1.00 96.69 113 PHE A CA 1
ATOM 951 C C . PHE A 1 113 ? 4.513 -1.105 -5.785 1.00 96.69 113 PHE A C 1
ATOM 953 O O . PHE A 1 113 ? 4.275 0.067 -6.105 1.00 96.69 113 PHE A O 1
ATOM 960 N N . ASP A 1 114 ? 5.626 -1.499 -5.176 1.00 97.88 114 ASP A N 1
ATOM 961 C CA . ASP A 1 114 ? 6.524 -0.587 -4.457 1.00 97.88 114 ASP A CA 1
ATOM 962 C C . ASP A 1 114 ? 7.688 -0.139 -5.324 1.00 97.88 114 ASP A C 1
ATOM 964 O O . ASP A 1 114 ? 8.327 0.880 -5.077 1.00 97.88 114 ASP A O 1
ATOM 968 N N . CYS A 1 115 ? 8.024 -0.890 -6.374 1.00 98.38 115 CYS A N 1
ATOM 969 C CA . CYS A 1 115 ? 9.156 -0.525 -7.216 1.00 98.38 115 CYS A CA 1
ATOM 970 C C . CYS A 1 115 ? 8.983 -0.860 -8.694 1.00 98.38 115 CYS A C 1
ATOM 972 O O . CYS A 1 115 ? 8.127 -1.642 -9.112 1.00 98.38 115 CYS A O 1
ATOM 974 N N . SER A 1 116 ? 9.816 -0.232 -9.526 1.00 98.38 116 SER A N 1
ATOM 975 C CA . SER A 1 116 ? 9.978 -0.592 -10.930 1.00 98.38 116 SER A CA 1
ATOM 976 C C . SER A 1 116 ? 11.390 -0.345 -11.449 1.00 98.38 116 SER A C 1
ATOM 978 O O . SER A 1 116 ? 12.005 0.679 -11.154 1.00 98.38 116 SER A O 1
ATOM 980 N N . LEU A 1 117 ? 11.865 -1.231 -12.326 1.00 98.62 117 LEU A N 1
ATOM 981 C CA . LEU A 1 117 ? 12.889 -0.897 -13.311 1.00 98.62 117 LEU A CA 1
ATOM 982 C C . LEU A 1 117 ? 12.206 -0.500 -14.624 1.00 98.62 117 LEU A C 1
ATOM 984 O O . LEU A 1 117 ? 11.579 -1.328 -15.289 1.00 98.62 117 LEU A O 1
ATOM 988 N N . SER A 1 118 ? 12.378 0.754 -15.030 1.00 98.62 118 SER A N 1
ATOM 989 C CA . SER A 1 118 ? 11.955 1.277 -16.331 1.00 98.62 118 SER A CA 1
ATOM 990 C C . SER A 1 118 ? 13.162 1.435 -17.257 1.00 98.62 118 SER A C 1
ATOM 992 O O . SER A 1 118 ? 14.178 1.992 -16.850 1.00 98.62 118 SER A O 1
ATOM 994 N N . ALA A 1 119 ? 13.083 0.980 -18.512 1.00 98.56 119 ALA A N 1
ATOM 995 C CA . ALA A 1 119 ? 14.229 1.051 -19.426 1.00 98.56 119 ALA A CA 1
ATOM 996 C C . ALA A 1 119 ? 13.852 1.244 -20.900 1.00 98.56 119 ALA A C 1
ATOM 998 O O . ALA A 1 119 ? 12.866 0.686 -21.390 1.00 98.56 119 ALA A O 1
ATOM 999 N N . HIS A 1 120 ? 14.679 1.997 -21.633 1.00 98.56 120 HIS A N 1
ATOM 1000 C CA . HIS A 1 120 ? 14.567 2.118 -23.088 1.00 98.56 120 HIS A CA 1
ATOM 1001 C C . HIS A 1 120 ? 15.477 1.116 -23.786 1.00 98.56 120 HIS A C 1
ATOM 1003 O O . HIS A 1 120 ? 16.652 0.958 -23.444 1.00 98.56 120 HIS A O 1
ATOM 1009 N N . ALA A 1 121 ? 14.957 0.460 -24.817 1.00 97.56 121 ALA A N 1
ATOM 1010 C CA . ALA A 1 121 ? 15.735 -0.470 -25.616 1.00 97.56 121 ALA A CA 1
ATOM 1011 C C . ALA A 1 121 ? 16.803 0.249 -26.470 1.00 97.56 121 ALA A C 1
ATOM 1013 O O . ALA A 1 121 ? 16.567 1.362 -26.960 1.00 97.56 121 ALA A O 1
ATOM 1014 N N . PRO A 1 122 ? 17.969 -0.383 -26.716 1.00 96.38 122 PRO A N 1
ATOM 1015 C CA . PRO A 1 122 ? 18.864 0.041 -27.786 1.00 96.38 122 PRO A CA 1
ATOM 1016 C C . PRO A 1 122 ? 18.194 -0.122 -29.160 1.00 96.38 122 PRO A C 1
ATOM 1018 O O . PRO A 1 122 ? 17.209 -0.846 -29.325 1.00 96.38 122 PRO A O 1
ATOM 1021 N N . GLU A 1 123 ? 18.740 0.543 -30.181 1.00 92.81 123 GLU A N 1
ATOM 1022 C CA . GLU A 1 123 ? 18.184 0.457 -31.534 1.00 92.81 123 GLU A CA 1
ATOM 1023 C C . GLU A 1 123 ? 18.128 -0.994 -32.039 1.00 92.81 123 GLU A C 1
ATOM 1025 O O . GLU A 1 123 ? 19.139 -1.695 -32.078 1.00 92.81 123 GLU A O 1
ATOM 1030 N N . ASN A 1 124 ? 16.956 -1.398 -32.538 1.00 91.00 124 ASN A N 1
ATOM 1031 C CA . ASN A 1 124 ? 16.697 -2.717 -33.127 1.00 91.00 124 ASN A CA 1
ATOM 1032 C C . ASN A 1 124 ? 16.793 -3.903 -32.149 1.00 91.00 124 ASN A C 1
ATOM 1034 O O . ASN A 1 124 ? 17.052 -5.018 -32.599 1.00 91.00 124 ASN A O 1
ATOM 1038 N N . LEU A 1 125 ? 16.565 -3.697 -30.846 1.00 96.75 125 LEU A N 1
ATOM 1039 C CA . LEU A 1 125 ? 16.391 -4.816 -29.917 1.00 96.75 125 LEU A CA 1
ATOM 1040 C C . LEU A 1 125 ? 15.189 -5.675 -30.340 1.00 96.75 125 LEU A C 1
ATOM 1042 O O . LEU A 1 125 ? 14.084 -5.163 -30.538 1.00 96.75 125 LEU A O 1
ATOM 1046 N N . THR A 1 126 ? 15.405 -6.982 -30.462 1.00 96.81 126 THR A N 1
ATOM 1047 C CA . THR A 1 126 ? 14.366 -7.968 -30.779 1.00 96.81 126 THR A CA 1
ATOM 1048 C C . THR A 1 126 ? 14.534 -9.215 -29.923 1.00 96.81 126 THR A C 1
ATOM 1050 O O . THR A 1 126 ? 15.671 -9.571 -29.622 1.00 96.81 126 THR A O 1
ATOM 1053 N N . PHE A 1 127 ? 13.439 -9.902 -29.603 1.00 95.12 127 PHE A N 1
ATOM 1054 C CA . PHE A 1 127 ? 13.492 -11.257 -29.038 1.00 95.12 127 PHE A CA 1
ATOM 1055 C C . PHE A 1 127 ? 13.575 -12.324 -30.144 1.00 95.12 127 PHE A C 1
ATOM 1057 O O . PHE A 1 127 ? 13.206 -12.072 -31.299 1.00 95.12 127 PHE A O 1
ATOM 1064 N N . ASP A 1 128 ? 14.080 -13.510 -29.802 1.00 94.19 128 ASP A N 1
ATOM 1065 C CA . ASP A 1 128 ? 14.247 -14.626 -30.736 1.00 94.19 128 ASP A CA 1
ATOM 1066 C C . ASP A 1 128 ? 12.933 -15.400 -30.949 1.00 94.19 128 ASP A C 1
ATOM 1068 O O . ASP A 1 128 ? 12.109 -15.556 -30.053 1.00 94.19 128 ASP A O 1
ATOM 1072 N N . GLU A 1 129 ? 12.747 -16.005 -32.125 1.00 93.50 129 GLU A N 1
ATOM 1073 C CA . GLU A 1 129 ? 11.551 -16.818 -32.429 1.00 93.50 129 GLU A CA 1
ATOM 1074 C C . GLU A 1 129 ? 11.365 -18.000 -31.448 1.00 93.50 129 GLU A C 1
ATOM 1076 O O . GLU A 1 129 ? 10.249 -18.455 -31.198 1.00 93.50 129 GLU A O 1
ATOM 1081 N N . SER A 1 130 ? 12.449 -18.512 -30.850 1.00 93.56 130 SER A N 1
ATOM 1082 C CA . SER A 1 130 ? 12.368 -19.554 -29.812 1.00 93.56 130 SER A CA 1
ATOM 1083 C C . SER A 1 130 ? 11.681 -19.086 -28.528 1.00 93.56 130 SER A C 1
ATOM 1085 O O . SER A 1 130 ? 11.169 -19.912 -27.773 1.00 93.56 130 SER A O 1
ATOM 1087 N N . GLU A 1 131 ? 11.666 -17.779 -28.300 1.00 93.69 131 GLU A N 1
ATOM 1088 C CA . GLU A 1 131 ? 11.066 -17.095 -27.155 1.00 93.69 131 GLU A CA 1
ATOM 1089 C C . GLU A 1 131 ? 9.642 -16.615 -27.468 1.00 93.69 131 GLU A C 1
ATOM 1091 O O . GLU A 1 131 ? 8.904 -16.205 -26.572 1.00 93.69 131 GLU A O 1
ATOM 1096 N N . ALA A 1 132 ? 9.239 -16.710 -28.738 1.00 95.56 132 ALA A N 1
ATOM 1097 C CA . ALA A 1 132 ? 7.968 -16.230 -29.243 1.00 95.56 132 ALA A CA 1
ATOM 1098 C C . ALA A 1 132 ? 6.822 -17.219 -29.010 1.00 95.56 132 ALA A C 1
ATOM 1100 O O . ALA A 1 132 ? 6.975 -18.442 -29.129 1.00 95.56 132 ALA A O 1
ATOM 1101 N N . GLU A 1 133 ? 5.644 -16.675 -28.745 1.00 96.00 133 GLU A N 1
ATOM 1102 C CA . GLU A 1 133 ? 4.352 -17.333 -28.827 1.00 96.00 133 GLU A CA 1
ATOM 1103 C C . GLU A 1 133 ? 3.566 -16.821 -30.041 1.00 96.00 133 GLU A C 1
ATOM 1105 O O . GLU A 1 133 ? 3.656 -15.657 -30.429 1.00 96.00 133 GLU A O 1
ATOM 1110 N N . HIS A 1 134 ? 2.765 -17.710 -30.631 1.00 96.25 134 HIS A N 1
ATOM 1111 C CA . HIS A 1 134 ? 1.789 -17.374 -31.660 1.00 96.25 134 HIS A CA 1
ATOM 1112 C C . HIS A 1 134 ? 0.444 -17.977 -31.299 1.00 96.25 134 HIS A C 1
ATOM 1114 O O . HIS A 1 134 ? 0.358 -19.141 -30.901 1.00 96.25 134 HIS A O 1
ATOM 1120 N N . ILE A 1 135 ? -0.617 -17.222 -31.551 1.00 96.50 135 ILE A N 1
ATOM 1121 C CA . ILE A 1 135 ? -1.990 -17.682 -31.372 1.00 96.50 135 ILE A CA 1
ATOM 1122 C C . ILE A 1 135 ? -2.782 -17.498 -32.670 1.00 96.50 135 ILE A C 1
ATOM 1124 O O . ILE A 1 135 ? -2.272 -17.070 -33.708 1.00 96.50 135 ILE A O 1
ATOM 1128 N N . THR A 1 136 ? -4.058 -17.876 -32.644 1.00 96.88 136 THR A N 1
ATOM 1129 C CA . THR A 1 136 ? -4.989 -17.648 -33.753 1.00 96.88 136 THR A CA 1
ATOM 1130 C C . THR A 1 136 ? -6.194 -16.874 -33.247 1.00 96.88 136 THR A C 1
ATOM 1132 O O . THR A 1 136 ? -6.952 -17.369 -32.417 1.00 96.88 136 THR A O 1
ATOM 1135 N N . LEU A 1 137 ? -6.417 -15.681 -33.796 1.00 95.00 137 LEU A N 1
ATOM 1136 C CA . LEU A 1 137 ? -7.543 -14.821 -33.448 1.00 95.00 137 LEU A CA 1
ATOM 1137 C C . LEU A 1 137 ? -8.548 -14.817 -34.596 1.00 95.00 137 LEU A C 1
ATOM 1139 O O . LEU A 1 137 ? -8.244 -14.402 -35.716 1.00 95.00 137 LEU A O 1
ATOM 1143 N N . ARG A 1 138 ? -9.760 -15.318 -34.323 1.00 91.38 138 ARG A N 1
ATOM 1144 C CA . ARG A 1 138 ? -10.857 -15.423 -35.309 1.00 91.38 138 ARG A CA 1
ATOM 1145 C C . ARG A 1 138 ? -10.444 -16.136 -36.613 1.00 91.38 138 ARG A C 1
ATOM 1147 O O . ARG A 1 138 ? -10.919 -15.796 -37.690 1.00 91.38 138 ARG A O 1
ATOM 1154 N N . GLY A 1 139 ? -9.574 -17.144 -36.510 1.00 94.81 139 GLY A N 1
ATOM 1155 C CA . GLY A 1 139 ? -9.092 -17.935 -37.650 1.00 94.81 139 GLY A CA 1
ATOM 1156 C C . GLY A 1 139 ? -7.932 -17.311 -38.434 1.00 94.81 139 GLY A C 1
ATOM 1157 O O . GLY A 1 139 ? -7.519 -17.885 -39.439 1.00 94.81 139 GLY A O 1
ATOM 1158 N N . ILE A 1 140 ? -7.399 -16.170 -37.987 1.00 96.94 140 ILE A N 1
ATOM 1159 C CA . ILE A 1 140 ? -6.230 -15.509 -38.575 1.00 96.94 140 ILE A CA 1
ATOM 1160 C C . ILE A 1 140 ? -5.055 -15.642 -37.590 1.00 96.94 140 ILE A C 1
ATOM 1162 O O . ILE A 1 140 ? -5.241 -15.365 -36.401 1.00 96.94 140 ILE A O 1
ATOM 1166 N N . PRO A 1 141 ? -3.864 -16.077 -38.034 1.00 97.50 141 PRO A N 1
ATOM 1167 C CA . PRO A 1 141 ? -2.704 -16.204 -37.153 1.00 97.50 141 PRO A CA 1
ATOM 1168 C C . PRO A 1 141 ? -2.224 -14.839 -36.646 1.00 97.50 141 PRO A C 1
ATOM 1170 O O . PRO A 1 141 ? -2.415 -13.818 -37.312 1.00 97.50 141 PRO A O 1
ATOM 1173 N N . THR A 1 142 ? -1.576 -14.822 -35.487 1.00 97.69 142 THR A N 1
ATOM 1174 C CA . THR A 1 142 ? -0.860 -13.646 -34.982 1.00 97.69 142 THR A CA 1
ATOM 1175 C C . THR A 1 142 ? 0.622 -13.694 -35.333 1.00 97.69 142 THR A C 1
ATOM 1177 O O . THR A 1 142 ? 1.197 -14.756 -35.591 1.00 97.69 142 THR A O 1
ATOM 1180 N N . GLY A 1 143 ? 1.243 -12.519 -35.335 1.00 97.00 143 GLY A N 1
ATOM 1181 C CA . GLY A 1 143 ? 2.682 -12.369 -35.238 1.00 97.00 143 GLY A CA 1
ATOM 1182 C C . GLY A 1 143 ? 3.188 -12.803 -33.857 1.00 97.00 143 GLY A C 1
ATOM 1183 O O . GLY A 1 143 ? 2.370 -13.053 -32.960 1.00 97.00 143 GLY A O 1
ATOM 1184 N N . PRO A 1 144 ? 4.513 -12.925 -33.722 1.00 97.00 144 PRO A N 1
ATOM 1185 C CA . PRO A 1 144 ? 5.182 -13.329 -32.496 1.00 97.00 144 PRO A CA 1
ATOM 1186 C C . PRO A 1 144 ? 5.046 -12.274 -31.393 1.00 97.00 144 PRO A C 1
ATOM 1188 O O . PRO A 1 144 ? 5.226 -11.084 -31.641 1.00 97.00 144 PRO A O 1
ATOM 1191 N N . PHE A 1 145 ? 4.793 -12.725 -30.168 1.00 96.44 145 PHE A N 1
ATOM 1192 C CA . PHE A 1 145 ? 4.949 -11.954 -28.929 1.00 96.44 145 PHE A CA 1
ATOM 1193 C C . PHE A 1 145 ? 5.716 -12.800 -27.906 1.00 96.44 145 PHE A C 1
ATOM 1195 O O . PHE A 1 145 ? 5.723 -14.025 -28.013 1.00 96.44 145 PHE A O 1
ATOM 1202 N N . THR A 1 146 ? 6.391 -12.187 -26.936 1.00 95.50 146 THR A N 1
ATOM 1203 C CA . THR A 1 146 ? 7.198 -12.924 -25.948 1.00 95.50 146 THR A CA 1
ATOM 1204 C C . THR A 1 146 ? 6.337 -13.878 -25.108 1.00 95.50 146 THR A C 1
ATOM 1206 O O . THR A 1 146 ? 5.268 -13.493 -24.641 1.00 95.50 146 THR A O 1
ATOM 1209 N N . ARG A 1 147 ? 6.791 -15.119 -24.878 1.00 94.81 147 ARG A N 1
ATOM 1210 C CA . ARG A 1 147 ? 6.090 -16.079 -23.998 1.00 94.81 147 ARG A CA 1
ATOM 1211 C C . ARG A 1 147 ? 6.120 -15.632 -22.540 1.00 94.81 147 ARG A C 1
ATOM 1213 O O . ARG A 1 147 ? 7.181 -15.270 -22.034 1.00 94.81 147 ARG A O 1
ATOM 1220 N N . TYR A 1 148 ? 5.003 -15.859 -21.845 1.00 95.50 148 TYR A N 1
ATOM 1221 C CA . TYR A 1 148 ? 4.844 -15.649 -20.401 1.00 95.50 148 TYR A CA 1
ATOM 1222 C C . TYR A 1 148 ? 6.038 -16.180 -19.587 1.00 95.50 148 TYR A C 1
ATOM 1224 O O . TYR A 1 148 ? 6.752 -15.436 -18.934 1.00 95.50 148 TYR A O 1
ATOM 1232 N N . ARG A 1 149 ? 6.359 -17.474 -19.722 1.00 92.25 149 ARG A N 1
ATOM 1233 C CA . ARG A 1 149 ? 7.396 -18.128 -18.897 1.00 92.25 149 ARG A CA 1
ATOM 1234 C C . ARG A 1 149 ? 8.840 -17.722 -19.200 1.00 92.25 149 ARG A C 1
ATOM 1236 O O . ARG A 1 149 ? 9.724 -18.093 -18.437 1.00 92.25 149 ARG A O 1
ATOM 1243 N N . THR A 1 150 ? 9.114 -17.075 -20.333 1.00 92.00 150 THR A N 1
ATOM 1244 C CA . THR A 1 150 ? 10.492 -16.728 -20.727 1.00 92.00 150 THR A CA 1
ATOM 1245 C C . THR A 1 150 ? 10.767 -15.235 -20.667 1.00 92.00 150 THR A C 1
ATOM 1247 O O . THR A 1 150 ? 11.933 -14.855 -20.644 1.00 92.00 150 THR A O 1
ATOM 1250 N N . ALA A 1 151 ? 9.733 -14.389 -20.629 1.00 94.75 151 ALA A N 1
ATOM 1251 C CA . ALA A 1 151 ? 9.894 -12.940 -20.643 1.00 94.75 151 ALA A CA 1
ATOM 1252 C C . ALA A 1 151 ? 10.811 -12.397 -19.525 1.00 94.75 151 ALA A C 1
ATOM 1254 O O . ALA A 1 151 ? 11.698 -11.611 -19.869 1.00 94.75 151 ALA A O 1
ATOM 1255 N N . PRO A 1 152 ? 10.716 -12.844 -18.252 1.00 93.00 152 PRO A N 1
ATOM 1256 C CA . PRO A 1 152 ? 11.601 -12.353 -17.193 1.00 93.00 152 PRO A CA 1
ATOM 1257 C C . PRO A 1 152 ? 13.075 -12.704 -17.440 1.00 93.00 152 PRO A C 1
ATOM 1259 O O . PRO A 1 152 ? 13.966 -11.896 -17.204 1.00 93.00 152 PRO A O 1
ATOM 1262 N N . GLU A 1 153 ? 13.359 -13.889 -17.985 1.00 90.88 153 GLU A N 1
ATOM 1263 C CA . GLU A 1 153 ? 14.736 -14.314 -18.275 1.00 90.88 153 GLU A CA 1
ATOM 1264 C C . GLU A 1 153 ? 15.360 -13.538 -19.437 1.00 90.88 153 GLU A C 1
ATOM 1266 O O . GLU A 1 153 ? 16.555 -13.241 -19.419 1.00 90.88 153 GLU A O 1
ATOM 1271 N N . ILE A 1 154 ? 14.552 -13.171 -20.433 1.00 91.19 154 ILE A N 1
ATOM 1272 C CA . ILE A 1 154 ? 15.009 -12.390 -21.587 1.00 91.19 154 ILE A CA 1
ATOM 1273 C C . ILE A 1 154 ? 15.490 -11.020 -21.123 1.00 91.19 154 ILE A C 1
ATOM 1275 O O . ILE A 1 154 ? 16.594 -10.604 -21.474 1.00 91.19 154 ILE A O 1
ATOM 1279 N N . VAL A 1 155 ? 14.692 -10.329 -20.304 1.00 94.75 155 VAL A N 1
ATOM 1280 C CA . VAL A 1 155 ? 14.981 -8.941 -19.914 1.00 94.75 155 VAL A CA 1
ATOM 1281 C C . VAL A 1 155 ? 16.196 -8.822 -18.995 1.00 94.75 155 VAL A C 1
ATOM 1283 O O . VAL A 1 155 ? 16.922 -7.832 -19.096 1.00 94.75 155 VAL A O 1
ATOM 1286 N N . LYS A 1 156 ? 16.487 -9.849 -18.180 1.00 92.44 156 LYS A N 1
ATOM 1287 C CA . LYS A 1 156 ? 17.680 -9.906 -17.313 1.00 92.44 156 LYS A CA 1
ATOM 1288 C C . LYS A 1 156 ? 18.991 -9.808 -18.089 1.00 92.44 156 LYS A C 1
ATOM 1290 O O . LYS A 1 156 ? 19.968 -9.271 -17.581 1.00 92.44 156 LYS A O 1
ATOM 1295 N N . GLY A 1 157 ? 19.036 -10.350 -19.308 1.00 91.94 157 GLY A N 1
ATOM 1296 C CA . GLY A 1 157 ? 20.245 -10.382 -20.134 1.00 91.94 157 GLY A CA 1
ATOM 1297 C C . GLY A 1 157 ? 20.465 -9.138 -20.998 1.00 91.94 157 GLY A C 1
ATOM 1298 O O . GLY A 1 157 ? 21.501 -9.034 -21.661 1.00 91.94 157 GLY A O 1
ATOM 1299 N N . VAL A 1 158 ? 19.506 -8.208 -21.037 1.00 96.25 158 VAL A N 1
ATOM 1300 C CA . VAL A 1 158 ? 19.541 -7.060 -21.948 1.00 96.25 158 VAL A CA 1
ATOM 1301 C C . VAL A 1 158 ? 20.445 -5.960 -21.400 1.00 96.25 158 VAL A C 1
ATOM 1303 O O . VAL A 1 158 ? 20.308 -5.515 -20.264 1.00 96.25 158 VAL A O 1
ATOM 1306 N N . VAL A 1 159 ? 21.341 -5.464 -22.255 1.00 97.31 159 VAL A N 1
ATOM 1307 C CA . VAL A 1 159 ? 22.016 -4.179 -22.038 1.00 97.31 159 VAL A CA 1
ATOM 1308 C C . VAL A 1 159 ? 21.108 -3.084 -22.589 1.00 97.31 159 VAL A C 1
ATOM 1310 O O . VAL A 1 159 ? 21.012 -2.895 -23.805 1.00 97.31 159 VAL A O 1
ATOM 1313 N N . TRP A 1 160 ? 20.395 -2.409 -21.693 1.00 98.12 160 TRP A N 1
ATOM 1314 C CA . TRP A 1 160 ? 19.465 -1.339 -22.042 1.00 98.12 160 TRP A CA 1
ATOM 1315 C C . TRP A 1 160 ? 20.200 -0.073 -22.496 1.00 98.12 160 TRP A C 1
ATOM 1317 O O . TRP A 1 160 ? 21.393 0.099 -22.248 1.00 98.12 160 TRP A O 1
ATOM 1327 N N . LYS A 1 161 ? 19.489 0.816 -23.195 1.00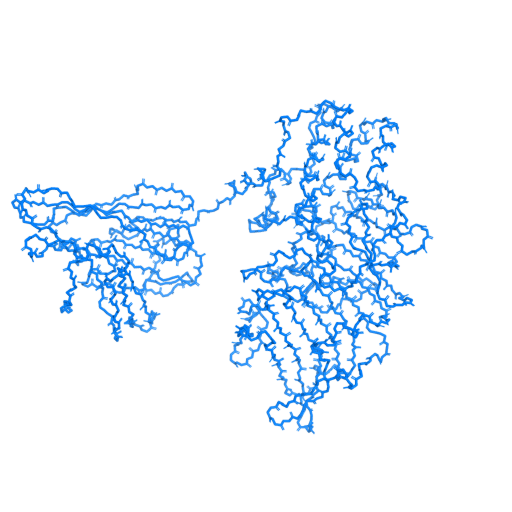 98.19 161 LYS A N 1
ATOM 1328 C CA . LYS A 1 161 ? 20.035 2.105 -23.638 1.00 98.19 161 LYS A CA 1
ATOM 1329 C C . LYS A 1 161 ? 20.207 3.062 -22.461 1.00 98.19 161 LYS A C 1
ATOM 1331 O O . LYS A 1 161 ? 21.227 3.729 -22.378 1.00 98.19 161 LYS A O 1
ATOM 1336 N N . ASP A 1 162 ? 19.194 3.131 -21.612 1.00 98.50 162 ASP A N 1
ATOM 1337 C CA . ASP A 1 162 ? 19.130 3.906 -20.378 1.00 98.50 162 ASP A CA 1
ATOM 1338 C C . ASP A 1 162 ? 18.111 3.217 -19.445 1.00 98.50 162 ASP A C 1
ATOM 1340 O O . ASP A 1 162 ? 17.249 2.458 -19.909 1.00 98.50 162 ASP A O 1
ATOM 1344 N N . MET A 1 163 ? 18.271 3.399 -18.134 1.00 98.56 163 MET A N 1
ATOM 1345 C CA . MET A 1 163 ? 17.506 2.701 -17.093 1.00 98.56 163 MET A CA 1
ATOM 1346 C C . MET A 1 163 ? 17.207 3.635 -15.926 1.00 98.56 163 MET A C 1
ATOM 1348 O O . MET A 1 163 ? 18.076 4.400 -15.517 1.00 98.56 163 MET A O 1
ATOM 1352 N N . LEU A 1 164 ? 16.008 3.523 -15.369 1.00 98.75 164 LEU A N 1
ATOM 1353 C CA . LEU A 1 164 ? 15.564 4.247 -14.189 1.00 98.75 164 LEU A CA 1
ATOM 1354 C C . LEU A 1 164 ? 14.922 3.255 -13.219 1.00 98.75 164 LEU A C 1
ATOM 1356 O O . LEU A 1 164 ? 13.881 2.674 -13.529 1.00 98.75 164 LEU A O 1
ATOM 1360 N N . LEU A 1 165 ? 15.570 3.040 -12.076 1.00 98.81 165 LEU A N 1
ATOM 1361 C CA . LEU A 1 165 ? 14.971 2.359 -10.933 1.00 98.81 165 LEU A CA 1
ATOM 1362 C C . LEU A 1 165 ? 14.160 3.390 -10.149 1.00 98.81 165 LEU A C 1
ATOM 1364 O O . LEU A 1 165 ? 14.706 4.428 -9.776 1.00 98.81 165 LEU A O 1
ATOM 1368 N N . THR A 1 166 ? 12.889 3.104 -9.897 1.00 98.81 166 THR A N 1
ATOM 1369 C CA . THR A 1 166 ? 11.998 3.960 -9.112 1.00 98.81 166 THR A CA 1
ATOM 1370 C C . THR A 1 166 ? 11.354 3.143 -8.006 1.00 98.81 166 THR A C 1
ATOM 1372 O O . THR A 1 166 ? 10.755 2.111 -8.294 1.00 98.81 166 THR A O 1
ATOM 1375 N N . TRP A 1 167 ? 11.461 3.623 -6.773 1.00 98.56 167 TRP A N 1
ATOM 1376 C CA . TRP A 1 167 ? 10.731 3.119 -5.613 1.00 98.56 167 TRP A CA 1
ATOM 1377 C C . TRP A 1 167 ? 9.646 4.110 -5.230 1.00 98.56 167 TRP A C 1
ATOM 1379 O O . TRP A 1 167 ? 9.901 5.316 -5.191 1.00 98.56 167 TRP A O 1
ATOM 1389 N N . ASP A 1 168 ? 8.458 3.598 -4.964 1.00 98.12 168 ASP A N 1
ATOM 1390 C CA . ASP A 1 168 ? 7.463 4.267 -4.163 1.00 98.12 168 ASP A CA 1
ATOM 1391 C C . ASP A 1 168 ? 7.854 4.166 -2.695 1.00 98.12 168 ASP A C 1
ATOM 1393 O O . ASP A 1 168 ? 7.806 3.098 -2.112 1.00 98.12 168 ASP A O 1
ATOM 1397 N N . GLU A 1 169 ? 8.317 5.267 -2.109 1.00 97.81 169 GLU A N 1
ATOM 1398 C CA . GLU A 1 169 ? 8.771 5.230 -0.721 1.00 97.81 169 GLU A CA 1
ATOM 1399 C C . GLU A 1 169 ? 7.620 5.504 0.253 1.00 97.81 169 GLU A C 1
ATOM 1401 O O . GLU A 1 169 ? 7.704 5.101 1.405 1.00 97.81 169 GLU A O 1
ATOM 1406 N N . ASN A 1 170 ? 6.553 6.192 -0.171 1.00 96.38 170 ASN A N 1
ATOM 1407 C CA . ASN A 1 170 ? 5.441 6.544 0.714 1.00 96.38 170 ASN A CA 1
ATOM 1408 C C . ASN A 1 170 ? 4.231 5.624 0.571 1.00 96.38 170 ASN A C 1
ATOM 1410 O O . ASN A 1 170 ? 3.179 5.981 1.101 1.00 96.38 170 ASN A O 1
ATOM 1414 N N . ASP A 1 171 ? 4.385 4.511 -0.150 1.00 95.44 171 ASP A N 1
ATOM 1415 C CA . ASP A 1 171 ? 3.338 3.525 -0.401 1.00 95.44 171 ASP A CA 1
ATOM 1416 C C . ASP A 1 171 ? 2.022 4.200 -0.837 1.00 95.44 171 ASP A C 1
ATOM 1418 O O . ASP A 1 171 ? 0.984 4.179 -0.172 1.00 95.44 171 ASP A O 1
ATOM 1422 N N . ASN A 1 172 ? 2.105 4.953 -1.932 1.00 94.62 172 ASN A N 1
ATOM 1423 C CA . ASN A 1 172 ? 0.980 5.659 -2.530 1.00 94.62 172 ASN A CA 1
ATOM 1424 C C . ASN A 1 172 ? 1.229 5.780 -4.036 1.00 94.62 172 ASN A C 1
ATOM 1426 O O . ASN A 1 172 ? 1.592 6.852 -4.562 1.00 94.62 172 ASN A O 1
ATOM 1430 N N . ASN A 1 173 ? 1.083 4.660 -4.737 1.00 94.81 173 ASN A N 1
ATOM 1431 C CA . ASN A 1 173 ? 1.430 4.530 -6.143 1.00 94.81 173 ASN A CA 1
ATOM 1432 C C . ASN A 1 173 ? 0.187 4.842 -6.976 1.00 94.81 173 ASN A C 1
ATOM 1434 O O . ASN A 1 173 ? -0.419 3.973 -7.593 1.00 94.81 173 ASN A O 1
ATOM 1438 N N . VAL A 1 174 ? -0.191 6.125 -6.985 1.00 93.88 174 VAL A N 1
ATOM 1439 C CA . VAL A 1 174 ? -1.395 6.677 -7.641 1.00 93.88 174 VAL A CA 1
ATOM 1440 C C . VAL A 1 174 ? -1.039 7.644 -8.787 1.00 93.88 174 VAL A C 1
ATOM 1442 O O . VAL A 1 174 ? 0.119 7.760 -9.188 1.00 93.88 174 VAL A O 1
ATOM 1445 N N . ASP A 1 175 ? -2.007 8.347 -9.394 1.00 92.81 175 ASP A N 1
ATOM 1446 C CA . ASP A 1 175 ? -1.715 9.390 -10.398 1.00 92.81 175 ASP A CA 1
ATOM 1447 C C . ASP A 1 175 ? -1.165 10.673 -9.752 1.00 92.81 175 ASP A C 1
ATOM 1449 O O . ASP A 1 175 ? -1.886 11.654 -9.566 1.00 92.81 175 ASP A O 1
ATOM 1453 N N . GLY A 1 176 ? 0.141 10.697 -9.485 1.00 89.50 176 GLY A N 1
ATOM 1454 C CA . GLY A 1 176 ? 0.847 11.873 -8.962 1.00 89.50 176 GLY A CA 1
ATOM 1455 C C . GLY A 1 176 ? 1.166 12.953 -10.006 1.00 89.50 176 GLY A C 1
ATOM 1456 O O . GLY A 1 176 ? 1.829 13.939 -9.690 1.00 89.50 176 GLY A O 1
ATOM 1457 N N . GLN A 1 177 ? 0.742 12.789 -11.265 1.00 85.25 177 GLN A N 1
ATOM 1458 C CA . GLN A 1 177 ? 0.983 13.773 -12.328 1.00 85.25 177 GLN A CA 1
ATOM 1459 C C . GLN A 1 177 ? -0.229 14.673 -12.574 1.00 85.25 177 GLN A C 1
ATOM 1461 O O . GLN A 1 177 ? -0.085 15.863 -12.867 1.00 85.25 177 GLN A O 1
ATOM 1466 N N . ARG A 1 178 ? -1.431 14.097 -12.546 1.00 83.75 178 ARG A N 1
ATOM 1467 C CA . ARG A 1 178 ? -2.687 14.811 -12.808 1.00 83.75 178 ARG A CA 1
ATOM 1468 C C . ARG A 1 178 ? -3.603 14.835 -11.598 1.00 83.75 178 ARG A C 1
ATOM 1470 O O . ARG A 1 178 ? -4.559 15.608 -11.638 1.00 83.75 178 ARG A O 1
ATOM 1477 N N . PHE A 1 179 ? -3.340 14.000 -10.589 1.00 83.94 179 PHE A N 1
ATOM 1478 C CA . PHE A 1 179 ? -4.199 13.821 -9.417 1.00 83.94 179 PHE A CA 1
ATOM 1479 C C . PHE A 1 179 ? -5.644 13.508 -9.823 1.00 83.94 179 PHE A C 1
ATOM 1481 O O . PHE A 1 179 ? -6.603 14.016 -9.246 1.00 83.94 179 PHE A O 1
ATOM 1488 N N . ALA A 1 180 ? -5.790 12.745 -10.911 1.00 82.44 180 ALA A N 1
ATOM 1489 C CA . ALA A 1 180 ? -7.084 12.420 -11.501 1.00 82.44 180 ALA A CA 1
ATOM 1490 C C . ALA A 1 180 ? -7.655 11.095 -10.973 1.00 82.44 180 ALA A C 1
ATOM 1492 O O . ALA A 1 180 ? -8.823 10.811 -11.232 1.00 82.44 180 ALA A O 1
ATOM 1493 N N . ASP A 1 181 ? -6.820 10.303 -10.299 1.00 81.44 181 ASP A N 1
ATOM 1494 C CA . ASP A 1 181 ? -7.102 8.961 -9.804 1.00 81.44 181 ASP A CA 1
ATOM 1495 C C . ASP A 1 181 ? -6.361 8.757 -8.479 1.00 81.44 181 ASP A C 1
ATOM 1497 O O . ASP A 1 181 ? -5.155 9.013 -8.408 1.00 81.44 181 ASP A O 1
ATOM 1501 N N . ASP A 1 182 ? -7.091 8.339 -7.453 1.00 84.00 182 ASP A N 1
ATOM 1502 C CA . ASP A 1 182 ? -6.602 8.012 -6.113 1.00 84.00 182 ASP A CA 1
ATOM 1503 C C . ASP A 1 182 ? -6.466 6.498 -5.894 1.00 84.00 182 ASP A C 1
ATOM 1505 O O . ASP A 1 182 ? -6.176 6.058 -4.784 1.00 84.00 182 ASP A O 1
ATOM 1509 N N . ILE A 1 183 ? -6.649 5.700 -6.950 1.00 85.88 183 ILE A N 1
ATOM 1510 C CA . ILE A 1 183 ? -6.501 4.249 -6.905 1.00 85.88 183 ILE A CA 1
ATOM 1511 C C . ILE A 1 183 ? -5.084 3.843 -7.313 1.00 85.88 183 ILE A C 1
ATOM 1513 O O . ILE A 1 183 ? -4.545 4.292 -8.330 1.00 85.88 183 ILE A O 1
ATOM 1517 N N . GLU A 1 184 ? -4.532 2.931 -6.517 1.00 90.56 184 GLU A N 1
ATOM 1518 C CA . GLU A 1 184 ? -3.273 2.224 -6.738 1.00 90.56 184 GLU A CA 1
ATOM 1519 C C . GLU A 1 184 ? -3.146 1.660 -8.165 1.00 90.56 184 GLU A C 1
ATOM 1521 O O . GLU A 1 184 ? -4.085 1.096 -8.760 1.00 90.56 184 GLU A O 1
ATOM 1526 N N . ARG A 1 185 ? -1.961 1.834 -8.750 1.00 91.50 185 ARG A N 1
ATOM 1527 C CA . ARG A 1 185 ? -1.702 1.511 -10.153 1.00 91.50 185 ARG A CA 1
ATOM 1528 C C . ARG A 1 185 ? -1.474 0.019 -10.357 1.00 91.50 185 ARG A C 1
ATOM 1530 O O . ARG A 1 185 ? -0.374 -0.485 -10.183 1.00 91.50 185 ARG A O 1
ATOM 1537 N N . TRP A 1 186 ? -2.458 -0.641 -10.971 1.00 90.69 186 TRP A N 1
ATOM 1538 C CA . TRP A 1 186 ? -2.333 -2.022 -11.483 1.00 90.69 186 TRP A CA 1
ATOM 1539 C C . TRP A 1 186 ? -1.189 -2.214 -12.494 1.00 90.69 186 TRP A C 1
ATOM 1541 O O . TRP A 1 186 ? -0.804 -3.324 -12.837 1.00 90.69 186 TRP A O 1
ATOM 1551 N N . GLU A 1 187 ? -0.675 -1.117 -13.037 1.00 92.69 187 GLU A N 1
ATOM 1552 C CA . GLU A 1 187 ? 0.356 -1.099 -14.058 1.00 92.69 187 GLU A CA 1
ATOM 1553 C C . GLU A 1 187 ? 1.774 -1.381 -13.521 1.00 92.69 187 GLU A C 1
ATOM 1555 O O . GLU A 1 187 ? 2.700 -1.536 -14.334 1.00 92.69 187 GLU A O 1
ATOM 1560 N N . GLY A 1 188 ? 1.937 -1.393 -12.196 1.00 95.31 188 GLY A N 1
ATOM 1561 C CA . GLY A 1 188 ? 3.208 -1.212 -11.502 1.00 95.31 188 GLY A CA 1
ATOM 1562 C C . GLY A 1 188 ? 3.609 0.263 -11.399 1.00 95.31 188 GLY A C 1
ATOM 1563 O O . GLY A 1 188 ? 2.992 1.135 -12.024 1.00 95.31 188 GLY A O 1
ATOM 1564 N N . VAL A 1 189 ? 4.700 0.544 -10.680 1.00 97.69 189 VAL A N 1
ATOM 1565 C CA . VAL A 1 189 ? 5.209 1.914 -10.495 1.00 97.69 189 VAL A CA 1
ATOM 1566 C C . VAL A 1 189 ? 5.583 2.549 -11.834 1.00 97.69 189 VAL A C 1
ATOM 1568 O O . VAL A 1 189 ? 6.476 2.088 -12.548 1.00 97.69 189 VAL A O 1
ATOM 1571 N N . ILE A 1 190 ? 4.917 3.647 -12.195 1.00 97.06 190 ILE A N 1
ATOM 1572 C CA . ILE A 1 190 ? 5.222 4.397 -13.419 1.00 97.06 190 ILE A CA 1
ATOM 1573 C C . ILE A 1 190 ? 6.123 5.580 -13.076 1.00 97.06 190 ILE A C 1
ATOM 1575 O O . ILE A 1 190 ? 5.650 6.602 -12.582 1.00 97.06 190 ILE A O 1
ATOM 1579 N N . ALA A 1 191 ? 7.410 5.464 -13.400 1.00 96.06 191 ALA A N 1
ATOM 1580 C CA . ALA A 1 191 ? 8.389 6.521 -13.169 1.00 96.06 191 ALA A CA 1
ATOM 1581 C C . ALA A 1 191 ? 8.023 7.832 -13.887 1.00 96.06 191 ALA A C 1
ATOM 1583 O O . ALA A 1 191 ? 7.649 7.826 -15.067 1.00 96.06 191 ALA A O 1
ATOM 1584 N N . ASP A 1 192 ? 8.164 8.963 -13.195 1.00 96.12 192 ASP A N 1
ATOM 1585 C CA . ASP A 1 192 ? 8.023 10.280 -13.813 1.00 96.12 192 ASP A CA 1
ATOM 1586 C C . ASP A 1 192 ? 9.211 10.591 -14.733 1.00 96.12 192 ASP A C 1
ATOM 1588 O O . ASP A 1 192 ? 10.351 10.185 -14.496 1.00 96.12 192 ASP A O 1
ATOM 1592 N N . GLY A 1 193 ? 8.939 11.294 -15.831 1.00 94.75 193 GLY A N 1
ATOM 1593 C CA . GLY A 1 193 ? 9.980 11.661 -16.785 1.00 94.75 193 GLY A CA 1
ATOM 1594 C C . GLY A 1 193 ? 10.938 12.711 -16.224 1.00 94.75 193 GLY A C 1
ATOM 1595 O O . GLY A 1 193 ? 10.530 13.661 -15.565 1.00 94.75 193 GLY A O 1
ATOM 1596 N N . THR A 1 194 ? 12.216 12.603 -16.576 1.00 94.88 194 THR A N 1
ATOM 1597 C CA . THR A 1 194 ? 13.228 13.636 -16.327 1.00 94.88 194 THR A CA 1
ATOM 1598 C C . THR A 1 194 ? 13.741 14.216 -17.646 1.00 94.88 194 THR A C 1
ATOM 1600 O O . THR A 1 194 ? 13.394 13.748 -18.735 1.00 94.88 194 THR A O 1
ATOM 1603 N N . ASP A 1 195 ? 14.604 15.231 -17.572 1.00 94.81 195 ASP A N 1
ATOM 1604 C CA . ASP A 1 195 ? 15.281 15.773 -18.758 1.00 94.81 195 ASP A CA 1
ATOM 1605 C C . ASP A 1 195 ? 16.193 14.733 -19.448 1.00 94.81 195 ASP A C 1
ATOM 1607 O O . ASP A 1 195 ? 16.470 14.847 -20.644 1.00 94.81 195 ASP A O 1
ATOM 1611 N N . GLU A 1 196 ? 16.649 13.714 -18.712 1.00 96.88 196 GLU A N 1
ATOM 1612 C CA . GLU A 1 196 ? 17.592 12.687 -19.180 1.00 96.88 196 GLU A CA 1
ATOM 1613 C C . GLU A 1 196 ? 16.946 11.312 -19.384 1.00 96.88 196 GLU A C 1
ATOM 1615 O O . GLU A 1 196 ? 17.476 10.495 -20.135 1.00 96.88 196 GLU A O 1
ATOM 1620 N N . PHE A 1 197 ? 15.780 11.070 -18.781 1.00 97.81 197 PHE A N 1
ATOM 1621 C CA . PHE A 1 197 ? 15.017 9.838 -18.926 1.00 97.81 197 PHE A CA 1
ATOM 1622 C C . PHE A 1 197 ? 13.582 10.145 -19.341 1.00 97.81 197 PHE A C 1
ATOM 1624 O O . PHE A 1 197 ? 12.802 10.741 -18.602 1.00 97.81 197 PHE A O 1
ATOM 1631 N N . LYS A 1 198 ? 13.199 9.715 -20.541 1.00 97.25 198 LYS A N 1
ATOM 1632 C CA . LYS A 1 198 ? 11.846 9.954 -21.041 1.00 97.25 198 LYS A CA 1
ATOM 1633 C C . LYS A 1 198 ? 10.849 9.003 -20.369 1.00 97.25 198 LYS A C 1
ATOM 1635 O O . LYS A 1 198 ? 11.045 7.800 -20.377 1.00 97.25 198 LYS A O 1
ATOM 1640 N N . GLN A 1 199 ? 9.731 9.524 -19.876 1.00 96.38 199 GLN A N 1
ATOM 1641 C CA . GLN A 1 199 ? 8.679 8.696 -19.277 1.00 96.38 199 GLN A CA 1
ATOM 1642 C C . GLN A 1 199 ? 8.198 7.564 -20.210 1.00 96.38 199 GLN A C 1
ATOM 1644 O O . GLN A 1 199 ? 7.952 7.782 -21.406 1.00 96.38 199 GLN A O 1
ATOM 1649 N N . ILE A 1 200 ? 8.004 6.373 -19.633 1.00 95.50 200 ILE A N 1
ATOM 1650 C CA . ILE A 1 200 ? 7.461 5.181 -20.296 1.00 95.50 200 ILE A CA 1
ATOM 1651 C C . ILE A 1 200 ? 6.042 4.926 -19.770 1.00 95.50 200 ILE A C 1
ATOM 1653 O O . ILE A 1 200 ? 5.846 4.589 -18.609 1.00 95.50 200 ILE A O 1
ATOM 1657 N N . GLY A 1 201 ? 5.040 5.043 -20.646 1.00 90.12 201 GLY A N 1
ATOM 1658 C CA . GLY A 1 201 ? 3.631 4.931 -20.248 1.00 90.12 201 GLY A CA 1
ATOM 1659 C C . GLY A 1 201 ? 3.117 6.190 -19.542 1.00 90.12 201 GLY A C 1
ATOM 1660 O O . GLY A 1 201 ? 3.747 7.244 -19.598 1.00 90.12 201 GLY A O 1
ATOM 1661 N N . GLY A 1 202 ? 1.938 6.119 -18.930 1.00 89.06 202 GLY A N 1
ATOM 1662 C CA . GLY A 1 202 ? 1.409 7.216 -18.122 1.00 89.06 202 GLY A CA 1
ATOM 1663 C C . GLY A 1 202 ? -0.086 7.090 -17.814 1.00 89.06 202 GLY A C 1
ATOM 1664 O O . GLY A 1 202 ? -0.770 6.338 -18.515 1.00 89.06 202 GLY A O 1
ATOM 1665 N N . PRO A 1 203 ? -0.613 7.890 -16.868 1.00 91.62 203 PRO A N 1
ATOM 1666 C CA . PRO A 1 203 ? 0.103 8.885 -16.044 1.00 91.62 203 PRO A CA 1
ATOM 1667 C C . PRO A 1 203 ? 1.162 8.283 -15.095 1.00 91.62 203 PRO A C 1
ATOM 1669 O O . PRO A 1 203 ? 1.161 7.079 -14.886 1.00 91.62 203 PRO A O 1
ATOM 1672 N N . SER A 1 204 ? 2.130 9.081 -14.629 1.00 94.44 204 SER A N 1
ATOM 1673 C CA . SER A 1 204 ? 3.189 8.624 -13.706 1.00 94.44 204 SER A CA 1
ATOM 1674 C C . SER A 1 204 ? 2.729 8.665 -12.243 1.00 94.44 204 SER A C 1
ATOM 1676 O O . SER A 1 204 ? 1.704 9.273 -11.931 1.00 94.44 204 SER A O 1
ATOM 1678 N N . GLY A 1 205 ? 3.525 8.065 -11.352 1.00 94.06 205 GLY A N 1
ATOM 1679 C CA . GLY A 1 205 ? 3.411 8.206 -9.894 1.00 94.06 205 GLY A CA 1
ATOM 1680 C C . GLY A 1 205 ? 3.749 9.606 -9.364 1.00 94.06 205 GLY A C 1
ATOM 1681 O O . GLY A 1 205 ? 3.659 9.846 -8.167 1.00 94.06 205 GLY A O 1
ATOM 1682 N N . GLY A 1 206 ? 4.130 10.537 -10.245 1.00 94.12 206 GLY A N 1
ATOM 1683 C CA . GLY A 1 206 ? 4.571 11.881 -9.882 1.00 94.12 206 GLY A CA 1
ATOM 1684 C C . GLY A 1 206 ? 6.062 11.971 -9.515 1.00 94.12 206 GLY A C 1
ATOM 1685 O O . GLY A 1 206 ? 6.760 10.959 -9.430 1.00 94.12 206 GLY A O 1
ATOM 1686 N N . PRO A 1 207 ? 6.586 13.201 -9.361 1.00 94.44 207 PRO A N 1
ATOM 1687 C CA . PRO A 1 207 ? 8.010 13.448 -9.135 1.00 94.44 207 PRO A CA 1
ATOM 1688 C C . PRO A 1 207 ? 8.436 13.424 -7.658 1.00 94.44 207 PRO A C 1
ATOM 1690 O O . PRO A 1 207 ? 9.639 13.511 -7.393 1.00 94.44 207 PRO A O 1
ATOM 1693 N N . THR A 1 208 ? 7.488 13.398 -6.719 1.00 97.00 208 THR A N 1
ATOM 1694 C CA . THR A 1 208 ? 7.713 13.464 -5.267 1.00 97.00 208 THR A CA 1
ATOM 1695 C C . THR A 1 208 ? 7.413 12.131 -4.595 1.00 97.00 208 THR A C 1
ATOM 1697 O O . THR A 1 208 ? 6.698 11.294 -5.135 1.00 97.00 208 THR A O 1
ATOM 1700 N N . ASN A 1 209 ? 8.025 11.919 -3.432 1.00 98.00 209 ASN A N 1
ATOM 1701 C CA . ASN A 1 209 ? 7.949 10.722 -2.595 1.00 98.00 209 ASN A CA 1
ATOM 1702 C C . ASN A 1 209 ? 8.388 9.419 -3.281 1.00 98.00 209 ASN A C 1
ATOM 1704 O O . ASN A 1 209 ? 8.195 8.333 -2.746 1.00 98.00 209 ASN A O 1
ATOM 1708 N N . LYS A 1 210 ? 9.038 9.527 -4.448 1.00 97.75 210 LYS A N 1
ATOM 1709 C CA . LYS A 1 210 ? 9.647 8.406 -5.164 1.00 97.75 210 LYS A CA 1
ATOM 1710 C C . LYS A 1 210 ? 11.171 8.516 -5.137 1.00 97.75 210 LYS A C 1
ATOM 1712 O O . LYS A 1 210 ? 11.725 9.557 -5.525 1.00 97.75 210 LYS A O 1
ATOM 1717 N N . ARG A 1 211 ? 11.865 7.448 -4.737 1.00 98.44 211 ARG A N 1
ATOM 1718 C CA . ARG A 1 211 ? 13.328 7.353 -4.872 1.00 98.44 211 ARG A CA 1
ATOM 1719 C C . ARG A 1 211 ? 13.673 6.889 -6.275 1.00 98.44 211 ARG A C 1
ATOM 1721 O O . ARG A 1 211 ? 13.115 5.917 -6.764 1.00 98.44 211 ARG A O 1
ATOM 1728 N N . ASN A 1 212 ? 14.593 7.585 -6.927 1.00 98.69 212 ASN A N 1
ATOM 1729 C CA . ASN A 1 212 ? 14.947 7.364 -8.321 1.00 98.69 212 ASN A CA 1
ATOM 1730 C C . ASN A 1 212 ? 16.451 7.175 -8.485 1.00 98.69 212 ASN A C 1
ATOM 1732 O O . ASN A 1 212 ? 17.220 7.943 -7.914 1.00 98.69 212 ASN A O 1
ATOM 1736 N N . GLU A 1 213 ? 16.861 6.214 -9.314 1.00 98.75 213 GLU A N 1
ATOM 1737 C CA . GLU A 1 213 ? 18.264 5.937 -9.638 1.00 98.75 213 GLU A CA 1
ATOM 1738 C C . GLU A 1 213 ? 18.437 5.720 -11.141 1.00 98.75 213 GLU A C 1
ATOM 1740 O O . GLU A 1 213 ? 17.865 4.801 -11.730 1.00 98.75 213 GLU A O 1
ATOM 1745 N N . LEU A 1 214 ? 19.212 6.598 -11.776 1.00 98.62 214 LEU A N 1
ATOM 1746 C CA . LEU A 1 214 ? 19.320 6.716 -13.226 1.00 98.62 214 LEU A CA 1
ATOM 1747 C C . LEU A 1 214 ? 20.689 6.255 -13.724 1.00 98.62 214 LEU A C 1
ATOM 1749 O O . LEU A 1 214 ? 21.723 6.736 -13.261 1.00 98.62 214 LEU A O 1
ATOM 1753 N N . ILE A 1 215 ? 20.684 5.416 -14.758 1.00 98.38 215 ILE A N 1
ATOM 1754 C CA . ILE A 1 215 ? 21.844 5.130 -15.607 1.00 98.38 215 ILE A CA 1
ATOM 1755 C C . ILE A 1 215 ? 21.522 5.595 -17.025 1.00 98.38 215 ILE A C 1
ATOM 1757 O O . ILE A 1 215 ? 20.580 5.090 -17.641 1.00 98.38 215 ILE A O 1
ATOM 1761 N N . THR A 1 216 ? 22.307 6.528 -17.570 1.00 97.44 216 THR A N 1
ATOM 1762 C CA . THR A 1 216 ? 22.092 7.043 -18.933 1.00 97.44 216 THR A CA 1
ATOM 1763 C C . THR A 1 216 ? 22.904 6.291 -19.982 1.00 97.44 216 THR A C 1
ATOM 1765 O O . THR A 1 216 ? 22.515 6.269 -21.150 1.00 97.44 216 THR A O 1
ATOM 1768 N N . GLU A 1 217 ? 23.997 5.630 -19.580 1.00 95.44 217 GLU A N 1
ATOM 1769 C CA . GLU A 1 217 ? 24.811 4.802 -20.474 1.00 95.44 217 GLU A CA 1
ATOM 1770 C C . GLU A 1 217 ? 25.261 3.465 -19.840 1.00 95.44 217 GLU A C 1
ATOM 1772 O O . GLU A 1 217 ? 26.455 3.296 -19.529 1.00 95.44 217 GLU A O 1
ATOM 1777 N N . PRO A 1 218 ? 24.362 2.469 -19.715 1.00 95.69 218 PRO A N 1
ATOM 1778 C CA . PRO A 1 218 ? 24.669 1.176 -19.106 1.00 95.69 218 PRO A CA 1
ATOM 1779 C C . PRO A 1 218 ? 25.846 0.466 -19.790 1.00 95.69 218 PRO A C 1
ATOM 1781 O O . PRO A 1 218 ? 25.945 0.415 -21.019 1.00 95.69 218 PRO A O 1
ATOM 1784 N N . LYS A 1 219 ? 26.768 -0.103 -18.999 1.00 93.62 219 LYS A N 1
ATOM 1785 C CA . LYS A 1 219 ? 27.935 -0.859 -19.514 1.00 93.62 219 LYS A CA 1
ATOM 1786 C C . LYS A 1 219 ? 27.709 -2.373 -19.571 1.00 93.62 219 LYS A C 1
ATOM 1788 O O . LYS A 1 219 ? 28.523 -3.093 -20.147 1.00 93.62 219 LYS A O 1
ATOM 1793 N N . GLY A 1 220 ? 26.607 -2.841 -19.002 1.00 96.69 220 GLY A N 1
ATOM 1794 C CA . GLY A 1 220 ? 26.176 -4.231 -18.965 1.00 96.69 220 GLY A CA 1
ATOM 1795 C C . GLY A 1 220 ? 24.691 -4.314 -18.601 1.00 96.69 220 GLY A C 1
ATOM 1796 O O . GLY A 1 220 ? 24.035 -3.272 -18.527 1.00 96.69 220 GLY A O 1
ATOM 1797 N N . PRO A 1 221 ? 24.157 -5.531 -18.409 1.00 97.31 221 PRO A N 1
ATOM 1798 C CA . PRO A 1 221 ? 22.805 -5.715 -17.892 1.00 97.31 221 PRO A CA 1
ATOM 1799 C C . PRO A 1 221 ? 22.638 -5.092 -16.500 1.00 97.31 221 PRO A C 1
ATOM 1801 O O . PRO A 1 221 ? 23.632 -4.840 -15.817 1.00 97.31 221 PRO A O 1
ATOM 1804 N N . ALA A 1 222 ? 21.391 -4.849 -16.091 1.00 97.62 222 ALA A N 1
ATOM 1805 C CA . ALA A 1 222 ? 21.089 -4.292 -14.775 1.00 97.62 222 ALA A CA 1
ATOM 1806 C C . ALA A 1 222 ? 21.620 -5.204 -13.655 1.00 97.62 222 ALA A C 1
ATOM 1808 O O . ALA A 1 222 ? 21.458 -6.424 -13.705 1.00 97.62 222 ALA A O 1
ATOM 1809 N N . VAL A 1 223 ? 22.255 -4.601 -12.651 1.00 97.94 223 VAL A N 1
ATOM 1810 C CA . VAL A 1 223 ? 22.776 -5.285 -11.464 1.00 97.94 223 VAL A CA 1
ATOM 1811 C C . VAL A 1 223 ? 22.251 -4.553 -10.241 1.00 97.94 223 VAL A C 1
ATOM 1813 O O . VAL A 1 223 ? 22.307 -3.326 -10.192 1.00 97.94 223 VAL A O 1
ATOM 1816 N N . PHE A 1 224 ? 21.765 -5.312 -9.264 1.00 98.56 224 PHE A N 1
ATOM 1817 C CA . PHE A 1 224 ? 21.168 -4.776 -8.049 1.00 98.56 224 PHE A CA 1
ATOM 1818 C C . PHE A 1 224 ? 21.902 -5.285 -6.820 1.00 98.56 224 PHE A C 1
ATOM 1820 O O . PHE A 1 224 ? 22.452 -6.395 -6.814 1.00 98.56 224 PHE A O 1
ATOM 1827 N N . TYR A 1 225 ? 21.910 -4.464 -5.780 1.00 98.44 225 TYR A N 1
ATOM 1828 C CA . TYR A 1 225 ? 22.514 -4.809 -4.504 1.00 98.44 225 TYR A CA 1
ATOM 1829 C C . TYR A 1 225 ? 21.722 -4.220 -3.346 1.00 98.44 225 TYR A C 1
ATOM 1831 O O . TYR A 1 225 ? 21.100 -3.170 -3.487 1.00 98.44 225 TYR A O 1
ATOM 1839 N N . TYR A 1 226 ? 21.769 -4.897 -2.206 1.00 98.44 226 TYR A N 1
ATOM 1840 C CA . TYR A 1 226 ? 21.252 -4.387 -0.947 1.00 98.44 226 TYR A CA 1
ATOM 1841 C C . TYR A 1 226 ? 22.356 -3.647 -0.188 1.00 98.44 226 TYR A C 1
ATOM 1843 O O . TYR A 1 226 ? 23.455 -4.181 0.011 1.00 98.44 226 TYR A O 1
ATOM 1851 N N . HIS A 1 227 ? 22.061 -2.421 0.237 1.00 97.81 227 HIS A N 1
ATOM 1852 C CA . HIS A 1 227 ? 22.958 -1.587 1.020 1.00 97.81 227 HIS A CA 1
ATOM 1853 C C . HIS A 1 227 ? 22.516 -1.593 2.498 1.00 97.81 227 HIS A C 1
ATOM 1855 O O . HIS A 1 227 ? 21.431 -1.119 2.828 1.00 97.81 227 HIS A O 1
ATOM 1861 N N . PRO A 1 228 ? 23.331 -2.113 3.439 1.00 96.31 228 PRO A N 1
ATOM 1862 C CA . PRO A 1 228 ? 22.887 -2.293 4.823 1.00 96.31 228 PRO A CA 1
ATOM 1863 C C . PRO A 1 228 ? 22.780 -0.985 5.619 1.00 96.31 228 PRO A C 1
ATOM 1865 O O . PRO A 1 228 ? 22.108 -0.970 6.644 1.00 96.31 228 PRO A O 1
ATOM 1868 N N . ALA A 1 229 ? 23.434 0.104 5.191 1.00 96.31 229 ALA A N 1
ATOM 1869 C CA . ALA A 1 229 ? 23.411 1.357 5.954 1.00 96.31 229 ALA A CA 1
ATOM 1870 C C . ALA A 1 229 ? 22.080 2.117 5.881 1.00 96.31 229 ALA A C 1
ATOM 1872 O O . ALA A 1 229 ? 21.658 2.686 6.882 1.00 96.31 229 ALA A O 1
ATOM 1873 N N . ASP A 1 230 ? 21.432 2.126 4.718 1.00 96.75 230 ASP A N 1
ATOM 1874 C CA . ASP A 1 230 ? 20.115 2.727 4.485 1.00 96.75 230 ASP A CA 1
ATOM 1875 C C . ASP A 1 230 ? 19.027 1.673 4.217 1.00 96.75 230 ASP A C 1
ATOM 1877 O O . ASP A 1 230 ? 17.863 2.029 4.025 1.00 96.75 230 ASP A O 1
ATOM 1881 N N . GLN A 1 231 ? 19.406 0.389 4.260 1.00 97.19 231 GLN A N 1
ATOM 1882 C CA . GLN A 1 231 ? 18.528 -0.779 4.206 1.00 97.19 231 GLN A CA 1
ATOM 1883 C C . GLN A 1 231 ? 17.661 -0.786 2.941 1.00 97.19 231 GLN A C 1
ATOM 1885 O O . GLN A 1 231 ? 16.446 -0.997 2.994 1.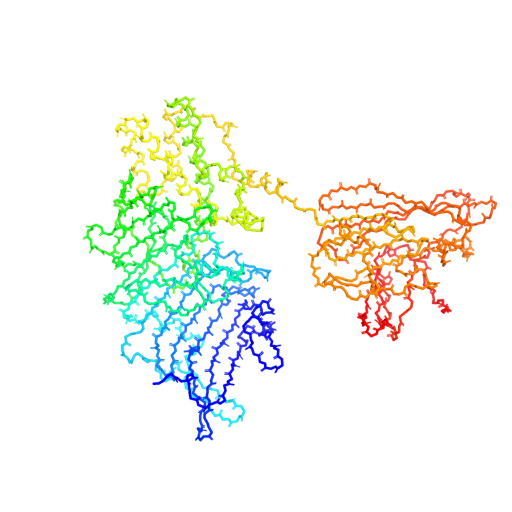00 97.19 231 GLN A O 1
ATOM 1890 N N . ARG A 1 232 ? 18.288 -0.499 1.795 1.00 97.69 232 ARG A N 1
ATOM 1891 C CA . ARG A 1 232 ? 17.628 -0.348 0.493 1.00 97.69 232 ARG A CA 1
ATOM 1892 C C . ARG A 1 232 ? 18.294 -1.184 -0.588 1.00 97.69 232 ARG A C 1
ATOM 1894 O O . ARG A 1 232 ? 19.486 -1.480 -0.536 1.00 97.69 232 ARG A O 1
ATOM 1901 N N . ILE A 1 233 ? 17.504 -1.544 -1.597 1.00 98.69 233 ILE A N 1
ATOM 1902 C CA . ILE A 1 233 ? 18.011 -2.109 -2.848 1.00 98.69 233 ILE A CA 1
ATOM 1903 C C . ILE A 1 233 ? 18.310 -0.967 -3.822 1.00 98.69 233 ILE A C 1
ATOM 1905 O O . ILE A 1 233 ? 17.483 -0.069 -4.019 1.00 98.69 233 ILE A O 1
ATOM 1909 N N . HIS A 1 234 ? 19.480 -1.023 -4.446 1.00 98.62 234 HIS A N 1
ATOM 1910 C CA . HIS A 1 234 ? 20.001 -0.010 -5.358 1.00 98.62 234 HIS A CA 1
ATOM 1911 C C . HIS A 1 234 ? 20.378 -0.601 -6.712 1.00 98.62 234 HIS A C 1
ATOM 1913 O O . HIS A 1 234 ? 20.711 -1.785 -6.834 1.00 98.62 234 HIS A O 1
ATOM 1919 N N . LEU A 1 235 ? 20.374 0.259 -7.726 1.00 98.50 235 LEU A N 1
ATOM 1920 C CA . LEU A 1 235 ? 20.861 -0.007 -9.068 1.00 98.50 235 LEU A CA 1
ATOM 1921 C C . LEU A 1 235 ? 22.368 0.290 -9.130 1.00 98.50 235 LEU A C 1
ATOM 1923 O O . LEU A 1 235 ? 22.805 1.438 -9.049 1.00 98.50 235 LEU A O 1
ATOM 1927 N N . MET A 1 236 ? 23.183 -0.752 -9.298 1.00 97.75 236 MET A N 1
ATOM 1928 C CA . MET A 1 236 ? 24.640 -0.617 -9.369 1.00 97.75 236 MET A CA 1
ATOM 1929 C C . MET A 1 236 ? 25.061 0.218 -10.580 1.00 97.75 236 MET A C 1
ATOM 1931 O O . MET A 1 236 ? 24.697 -0.081 -11.719 1.00 97.75 236 MET A O 1
ATOM 1935 N N . GLY A 1 237 ? 25.896 1.227 -10.335 1.00 96.88 237 GLY A N 1
ATOM 1936 C CA . GLY A 1 237 ? 26.392 2.141 -11.361 1.00 96.88 237 GLY A CA 1
ATOM 1937 C C . GLY A 1 237 ? 25.433 3.278 -11.713 1.00 96.88 237 GLY A C 1
ATOM 1938 O O . GLY A 1 237 ? 25.637 3.907 -12.752 1.00 96.88 237 GLY A O 1
ATOM 1939 N N . ALA A 1 238 ? 24.410 3.537 -10.887 1.00 97.50 238 ALA A N 1
ATOM 1940 C CA . ALA A 1 238 ? 23.576 4.732 -10.990 1.00 97.50 238 ALA A CA 1
ATOM 1941 C C . ALA A 1 238 ? 24.441 6.004 -11.035 1.00 97.50 238 ALA A C 1
ATOM 1943 O O . ALA A 1 238 ? 25.257 6.264 -10.156 1.00 97.50 238 ALA A O 1
ATOM 1944 N N . GLU A 1 239 ? 24.254 6.811 -12.077 1.00 95.94 239 GLU A N 1
ATOM 1945 C CA . GLU A 1 239 ? 24.973 8.073 -12.282 1.00 95.94 239 GLU A CA 1
ATOM 1946 C C . GLU A 1 239 ? 24.359 9.207 -11.451 1.00 95.94 239 GLU A C 1
ATOM 1948 O O . GLU A 1 239 ? 25.029 10.187 -11.122 1.00 95.94 239 GLU A O 1
ATOM 1953 N N . LYS A 1 240 ? 23.060 9.090 -11.154 1.00 97.00 240 LYS A N 1
ATOM 1954 C CA . LYS A 1 240 ? 22.292 10.012 -10.317 1.00 97.00 240 LYS A CA 1
ATOM 1955 C C 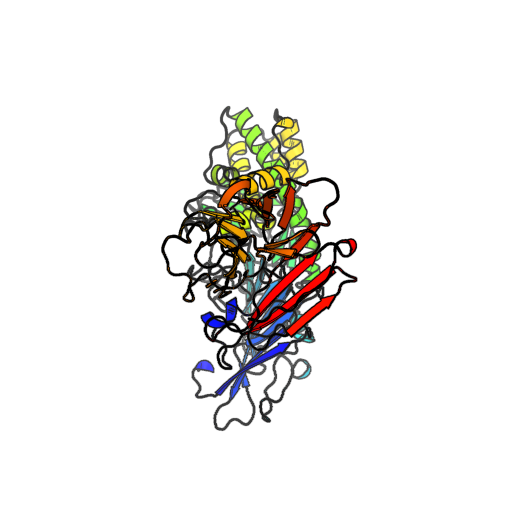. LYS A 1 240 ? 21.294 9.216 -9.500 1.00 97.00 240 LYS A C 1
ATOM 1957 O O . LYS A 1 240 ? 20.570 8.405 -10.073 1.00 97.00 240 LYS A O 1
ATOM 1962 N N . ALA A 1 241 ? 21.208 9.506 -8.210 1.00 98.25 241 ALA A N 1
ATOM 1963 C CA . ALA A 1 241 ? 20.204 8.935 -7.332 1.00 98.25 241 ALA A CA 1
ATOM 1964 C C . ALA A 1 241 ? 19.633 10.017 -6.405 1.00 98.25 241 ALA A C 1
ATOM 1966 O O . ALA A 1 241 ? 20.381 10.842 -5.871 1.00 98.25 241 ALA A O 1
ATOM 1967 N N . TRP A 1 242 ? 18.306 10.081 -6.286 1.00 98.44 242 TRP A N 1
ATOM 1968 C CA . TRP A 1 242 ? 17.628 11.146 -5.545 1.00 98.44 242 TRP A CA 1
ATOM 1969 C C . TRP A 1 242 ? 16.232 10.760 -5.056 1.00 98.44 242 TRP A C 1
ATOM 1971 O O . TRP A 1 242 ? 15.552 9.936 -5.666 1.00 98.44 242 TRP A O 1
ATOM 1981 N N . THR A 1 243 ? 15.768 11.478 -4.035 1.00 98.62 243 THR A N 1
ATOM 1982 C CA . THR A 1 243 ? 14.360 11.511 -3.611 1.00 98.62 243 THR A CA 1
ATOM 1983 C C . THR A 1 243 ? 13.951 12.965 -3.408 1.00 98.62 243 THR A C 1
ATOM 1985 O O . THR A 1 243 ? 14.662 13.729 -2.753 1.00 98.62 243 THR A O 1
ATOM 1988 N N . LYS A 1 244 ? 12.818 13.371 -3.984 1.00 98.38 244 LYS A N 1
ATOM 1989 C CA . LYS A 1 244 ? 12.161 14.644 -3.650 1.00 98.38 244 LYS A CA 1
ATOM 1990 C C . LYS A 1 244 ? 11.025 14.322 -2.697 1.00 98.38 244 LYS A C 1
ATOM 1992 O O . LYS A 1 244 ? 10.179 13.520 -3.060 1.00 98.38 244 LYS A O 1
ATOM 1997 N N . VAL A 1 245 ? 11.016 14.917 -1.519 1.00 98.50 245 VAL A N 1
ATOM 1998 C CA . VAL A 1 245 ? 10.024 14.664 -0.473 1.00 98.50 245 VAL A CA 1
ATOM 1999 C C . VAL A 1 245 ? 9.000 15.789 -0.485 1.00 98.50 245 VAL A C 1
ATOM 2001 O O . VAL A 1 245 ? 9.390 16.951 -0.483 1.00 98.50 245 VAL A O 1
ATOM 2004 N N . ASP A 1 246 ? 7.731 15.416 -0.493 1.00 97.81 246 ASP A N 1
ATOM 2005 C CA . ASP A 1 246 ? 6.557 16.252 -0.233 1.00 97.81 246 ASP A CA 1
ATOM 2006 C C . ASP A 1 246 ? 5.776 15.505 0.851 1.00 97.81 246 ASP A C 1
ATOM 2008 O O . ASP A 1 246 ? 5.024 14.568 0.564 1.00 97.81 246 ASP A O 1
ATOM 2012 N N . TYR A 1 247 ? 6.099 15.777 2.116 1.00 97.00 247 TYR A N 1
ATOM 2013 C CA . TYR A 1 247 ? 5.613 14.933 3.208 1.00 97.00 247 TYR A CA 1
ATOM 2014 C C . TYR A 1 247 ? 4.166 15.273 3.581 1.00 97.00 247 TYR A C 1
ATOM 2016 O O . TYR A 1 247 ? 3.466 14.409 4.118 1.00 97.00 247 TYR A O 1
ATOM 2024 N N . ASP A 1 248 ? 3.707 16.502 3.329 1.00 96.00 248 ASP A N 1
ATOM 2025 C CA . ASP A 1 248 ? 2.366 16.953 3.698 1.00 96.00 248 ASP A CA 1
ATOM 2026 C C . ASP A 1 248 ? 1.372 16.984 2.534 1.00 96.00 248 ASP A C 1
ATOM 2028 O O . ASP A 1 248 ? 0.186 17.211 2.777 1.00 96.00 248 ASP A O 1
ATOM 2032 N N . MET A 1 249 ? 1.816 16.597 1.334 1.00 94.88 249 MET A N 1
ATOM 2033 C CA . MET A 1 249 ? 1.024 16.457 0.112 1.00 94.88 249 MET A CA 1
ATOM 2034 C C . MET A 1 249 ? 0.503 17.800 -0.427 1.00 94.88 249 MET A C 1
ATOM 2036 O O . MET A 1 249 ? -0.505 17.830 -1.145 1.00 94.88 249 MET A O 1
ATOM 2040 N N . ASP A 1 250 ? 1.166 18.914 -0.099 1.00 94.69 250 ASP A N 1
ATOM 2041 C CA . ASP A 1 250 ? 0.820 20.250 -0.595 1.00 94.69 250 ASP A CA 1
ATOM 2042 C C . ASP A 1 250 ? 1.321 20.529 -2.030 1.00 94.69 250 ASP A C 1
ATOM 2044 O O . ASP A 1 250 ? 0.957 21.550 -2.626 1.00 94.69 250 ASP A O 1
ATOM 2048 N N . GLN A 1 251 ? 2.036 19.561 -2.624 1.00 92.69 251 GLN A N 1
ATOM 2049 C CA . GLN A 1 251 ? 2.639 19.572 -3.965 1.00 92.69 251 GLN A CA 1
ATOM 2050 C C . GLN A 1 251 ? 3.914 20.410 -4.091 1.00 92.69 251 GLN A C 1
ATOM 2052 O O . GLN A 1 251 ? 4.428 20.583 -5.205 1.00 92.69 251 GLN A O 1
ATOM 2057 N N . GLU A 1 252 ? 4.458 20.903 -2.984 1.00 95.06 252 GLU A N 1
ATOM 2058 C CA . GLU A 1 252 ? 5.765 21.533 -2.928 1.00 95.06 252 GLU A CA 1
ATOM 2059 C C . GLU A 1 252 ? 6.810 20.548 -2.386 1.00 95.06 252 GLU A C 1
ATOM 2061 O O . GLU A 1 252 ? 6.531 19.599 -1.664 1.00 95.06 252 GLU A O 1
ATOM 2066 N N . VAL A 1 253 ? 8.064 20.727 -2.805 1.00 97.81 253 VAL A N 1
ATOM 2067 C CA . VAL A 1 253 ? 9.148 19.869 -2.310 1.00 97.81 253 VAL A CA 1
ATOM 2068 C C . VAL A 1 253 ? 9.632 20.432 -0.982 1.00 97.81 253 VAL A C 1
ATOM 2070 O O . VAL A 1 253 ? 10.222 21.511 -0.966 1.00 97.81 253 VAL A O 1
ATOM 2073 N N . ASP A 1 254 ? 9.455 19.674 0.092 1.00 97.94 254 ASP A N 1
ATOM 2074 C CA . ASP A 1 254 ? 9.936 20.004 1.429 1.00 97.94 254 ASP A CA 1
ATOM 2075 C C . ASP A 1 254 ? 11.415 19.668 1.620 1.00 97.94 254 ASP A C 1
ATOM 2077 O O . ASP A 1 254 ? 12.167 20.420 2.228 1.00 97.94 254 ASP A O 1
ATOM 2081 N N . THR A 1 255 ? 11.849 18.498 1.145 1.00 98.19 255 THR A N 1
ATOM 2082 C CA . THR A 1 255 ? 13.202 17.974 1.394 1.00 98.19 255 THR A CA 1
ATOM 2083 C C . THR A 1 255 ? 13.754 17.283 0.153 1.00 98.19 255 THR A C 1
ATOM 2085 O O . THR A 1 255 ? 13.017 16.681 -0.633 1.00 98.19 255 THR A O 1
ATOM 2088 N N . ARG A 1 256 ? 15.072 17.348 -0.055 1.00 98.56 256 ARG A N 1
ATOM 2089 C CA . ARG A 1 256 ? 15.754 16.614 -1.128 1.00 98.56 256 ARG A CA 1
ATOM 2090 C C . ARG A 1 256 ? 16.848 15.724 -0.572 1.00 98.56 256 ARG A C 1
ATOM 2092 O O . ARG A 1 256 ? 17.722 16.184 0.154 1.00 98.56 256 ARG A O 1
ATOM 2099 N N . TYR A 1 257 ? 16.825 14.469 -1.001 1.00 98.62 257 TYR A N 1
ATOM 2100 C CA . TYR A 1 257 ? 17.906 13.519 -0.792 1.00 98.62 257 TYR A CA 1
ATOM 2101 C C . TYR A 1 257 ? 18.717 13.384 -2.076 1.00 98.62 257 TYR A C 1
ATOM 2103 O O . TYR A 1 257 ? 18.149 13.194 -3.155 1.00 98.62 257 TYR A O 1
ATOM 2111 N N . GLY A 1 258 ? 20.038 13.466 -1.950 1.00 98.38 258 GLY A N 1
ATOM 2112 C CA . GLY A 1 258 ? 21.003 13.095 -2.977 1.00 98.38 258 GLY A CA 1
ATOM 2113 C C . GLY A 1 258 ? 21.813 11.889 -2.516 1.00 98.38 258 GLY A C 1
ATOM 2114 O O . GLY A 1 258 ? 22.333 11.885 -1.404 1.00 98.38 258 GLY A O 1
ATOM 2115 N N . LEU A 1 259 ? 21.908 10.868 -3.362 1.00 98.25 259 LEU A N 1
ATOM 2116 C CA . LEU A 1 259 ? 22.692 9.663 -3.109 1.00 98.25 259 LEU A CA 1
ATOM 2117 C C . LEU A 1 259 ? 23.848 9.632 -4.112 1.00 98.25 259 LEU A C 1
ATOM 2119 O O . LEU A 1 259 ? 23.646 9.819 -5.316 1.00 98.25 259 LEU A O 1
ATOM 2123 N N . VAL A 1 260 ? 25.067 9.456 -3.609 1.00 97.50 260 VAL A N 1
ATOM 2124 C CA . VAL A 1 260 ? 26.300 9.658 -4.372 1.00 97.50 260 VAL A CA 1
ATOM 2125 C C . VAL A 1 260 ? 27.228 8.459 -4.201 1.00 97.50 260 VAL A C 1
ATOM 2127 O O . VAL A 1 260 ? 27.523 8.042 -3.084 1.00 97.50 260 VAL A O 1
ATOM 2130 N N . ASP A 1 261 ? 27.724 7.945 -5.324 1.00 96.31 261 ASP A N 1
ATOM 2131 C CA . ASP A 1 261 ? 28.915 7.097 -5.393 1.00 96.31 261 ASP A CA 1
ATOM 2132 C C . ASP A 1 261 ? 30.140 8.015 -5.519 1.00 96.31 261 ASP A C 1
ATOM 2134 O O . ASP A 1 261 ? 30.449 8.543 -6.596 1.00 96.31 261 ASP A O 1
ATOM 2138 N N . THR A 1 262 ? 30.809 8.295 -4.398 1.00 95.56 262 THR A N 1
ATOM 2139 C CA . THR A 1 262 ? 31.902 9.280 -4.383 1.00 95.56 262 THR A CA 1
ATOM 2140 C C . THR A 1 262 ? 33.203 8.743 -4.969 1.00 95.56 262 THR A C 1
ATOM 2142 O O . THR A 1 262 ? 34.077 9.527 -5.364 1.00 95.56 262 THR A O 1
ATOM 2145 N N . ASN A 1 263 ? 33.347 7.421 -5.041 1.00 94.19 263 ASN A N 1
ATOM 2146 C CA . ASN A 1 263 ? 34.583 6.757 -5.430 1.00 94.19 263 ASN A CA 1
ATOM 2147 C C . ASN A 1 263 ? 34.514 6.111 -6.838 1.00 94.19 263 ASN A C 1
ATOM 2149 O O . ASN A 1 263 ? 35.555 5.755 -7.403 1.00 94.19 263 ASN A O 1
ATOM 2153 N N . SER A 1 264 ? 33.322 6.097 -7.444 1.00 93.50 264 SER A N 1
ATOM 2154 C CA . SER A 1 264 ? 33.008 5.567 -8.775 1.00 93.50 264 SER A CA 1
ATOM 2155 C C . SER A 1 264 ? 33.239 4.056 -8.919 1.00 93.50 264 SER A C 1
ATOM 2157 O O . SER A 1 264 ? 33.657 3.600 -9.992 1.00 93.50 264 SER A O 1
ATOM 2159 N N . ASP A 1 265 ? 33.010 3.277 -7.858 1.00 94.19 265 ASP A N 1
ATOM 2160 C CA . ASP A 1 265 ? 33.053 1.807 -7.885 1.00 94.19 265 ASP A CA 1
ATOM 2161 C C . ASP A 1 265 ? 31.703 1.156 -8.233 1.00 94.19 265 ASP A C 1
ATOM 2163 O O . ASP A 1 265 ? 31.642 -0.059 -8.458 1.00 94.19 265 ASP A O 1
ATOM 2167 N N . GLY A 1 266 ? 30.657 1.968 -8.382 1.00 94.69 266 GLY A N 1
ATOM 2168 C CA . GLY A 1 266 ? 29.302 1.572 -8.734 1.00 94.69 266 GLY A CA 1
ATOM 2169 C C . GLY A 1 266 ? 28.353 1.462 -7.543 1.00 94.69 266 GLY A C 1
ATOM 2170 O O . GLY A 1 266 ? 27.181 1.149 -7.773 1.00 94.69 266 GLY A O 1
ATOM 2171 N N . TYR A 1 267 ? 28.817 1.703 -6.315 1.00 97.12 267 TYR A N 1
ATOM 2172 C CA . TYR A 1 267 ? 28.006 1.626 -5.103 1.00 97.12 267 TYR A CA 1
ATOM 2173 C C . TYR A 1 267 ? 27.801 3.017 -4.495 1.00 97.12 267 TYR A C 1
ATOM 2175 O O . TYR A 1 267 ? 28.716 3.830 -4.417 1.00 97.12 267 TYR A O 1
ATOM 2183 N N . ILE A 1 268 ? 26.577 3.303 -4.057 1.00 97.38 268 ILE A N 1
ATOM 2184 C CA . ILE A 1 268 ? 26.272 4.524 -3.313 1.00 97.38 268 ILE A CA 1
ATOM 2185 C C . ILE A 1 268 ? 26.963 4.419 -1.957 1.00 97.38 268 ILE A C 1
ATOM 2187 O O . ILE A 1 268 ? 26.795 3.426 -1.254 1.00 97.38 268 ILE A O 1
ATOM 2191 N N . ASP A 1 269 ? 27.723 5.449 -1.591 1.00 97.00 269 ASP A N 1
ATOM 2192 C CA . ASP A 1 269 ? 28.464 5.482 -0.328 1.00 97.00 269 ASP A CA 1
ATOM 2193 C C . ASP A 1 269 ? 28.209 6.746 0.502 1.00 97.00 269 ASP A C 1
ATOM 2195 O O . ASP A 1 269 ? 28.647 6.819 1.653 1.00 97.00 269 ASP A O 1
ATOM 2199 N N . THR A 1 270 ? 27.496 7.734 -0.049 1.00 98.00 270 THR A N 1
ATOM 2200 C CA . THR A 1 270 ? 27.249 9.031 0.588 1.00 98.00 270 THR A CA 1
ATOM 2201 C C . THR A 1 270 ? 25.819 9.516 0.351 1.00 98.00 270 THR A C 1
ATOM 2203 O O . THR A 1 270 ? 25.320 9.491 -0.774 1.00 98.00 270 THR A O 1
ATOM 2206 N N . TRP A 1 271 ? 25.187 10.024 1.411 1.00 98.38 271 TRP A N 1
ATOM 2207 C CA . TRP A 1 271 ? 23.841 10.594 1.409 1.00 98.38 271 TRP A CA 1
ATOM 2208 C C . TRP A 1 271 ? 23.917 12.065 1.814 1.00 98.38 271 TRP A C 1
ATOM 2210 O O . TRP A 1 271 ? 24.555 12.419 2.808 1.00 98.38 271 TRP A O 1
ATOM 2220 N N . GLN A 1 272 ? 23.243 12.912 1.046 1.00 98.62 272 GLN A N 1
ATOM 2221 C CA . GLN A 1 272 ? 23.161 14.359 1.217 1.00 98.62 272 GLN A CA 1
ATOM 2222 C C . GLN A 1 272 ? 21.702 14.756 1.405 1.00 98.62 272 GLN A C 1
ATOM 2224 O O . GLN A 1 272 ? 20.847 14.301 0.645 1.00 98.62 272 GLN A O 1
ATOM 2229 N N . ILE A 1 273 ? 21.421 15.603 2.393 1.00 98.62 273 ILE A N 1
ATOM 2230 C CA . ILE A 1 273 ? 20.062 16.010 2.752 1.00 98.62 273 ILE A CA 1
ATOM 2231 C C . ILE A 1 273 ? 19.969 17.537 2.750 1.00 98.62 273 ILE A C 1
ATOM 2233 O O . ILE A 1 273 ? 20.769 18.213 3.399 1.00 98.62 273 ILE A O 1
ATOM 2237 N N . ASP A 1 274 ? 18.988 18.037 2.005 1.00 98.31 274 ASP A N 1
ATOM 2238 C CA . ASP A 1 274 ? 18.571 19.439 1.898 1.00 98.31 274 ASP A CA 1
ATOM 2239 C C . ASP A 1 274 ? 17.153 19.550 2.484 1.00 98.31 274 ASP A C 1
ATOM 2241 O O . ASP A 1 274 ? 16.179 19.216 1.802 1.00 98.31 274 ASP A O 1
ATOM 2245 N N . PHE A 1 275 ? 17.032 19.925 3.765 1.00 94.69 275 PHE A N 1
ATOM 2246 C CA . PHE A 1 275 ? 15.767 19.874 4.531 1.00 94.69 275 PHE A CA 1
ATOM 2247 C C . PHE A 1 275 ? 14.744 20.950 4.140 1.00 94.69 275 PHE A C 1
ATOM 2249 O O . PHE A 1 275 ? 13.625 20.920 4.646 1.00 94.69 275 PHE A O 1
ATOM 2256 N N . GLY A 1 276 ? 15.121 21.913 3.295 1.00 92.75 276 GLY A N 1
ATOM 2257 C CA . GLY A 1 276 ? 14.231 22.979 2.818 1.00 92.75 276 GLY A CA 1
ATOM 2258 C C . GLY A 1 276 ? 14.076 23.025 1.300 1.00 92.75 276 GLY A C 1
ATOM 2259 O O . GLY A 1 276 ? 13.490 23.976 0.779 1.00 92.75 276 GLY A O 1
ATOM 2260 N N . ALA A 1 277 ? 14.656 22.051 0.594 1.00 94.50 277 ALA A N 1
ATOM 2261 C CA . ALA A 1 277 ? 14.749 22.001 -0.860 1.00 94.50 277 ALA A CA 1
ATOM 2262 C C . ALA A 1 277 ? 15.306 23.295 -1.497 1.00 94.50 277 ALA A C 1
ATOM 2264 O O . ALA A 1 277 ? 14.969 23.625 -2.645 1.00 94.50 277 ALA A O 1
ATOM 2265 N N . ASP A 1 278 ? 16.150 24.035 -0.770 1.00 95.69 278 ASP A N 1
ATOM 2266 C CA . ASP A 1 278 ? 16.649 25.355 -1.168 1.00 95.69 278 ASP A CA 1
ATOM 2267 C C . ASP A 1 278 ? 17.969 25.288 -1.964 1.00 95.69 278 ASP A C 1
ATOM 2269 O O . ASP A 1 278 ? 18.443 26.295 -2.509 1.00 95.69 278 ASP A O 1
ATOM 2273 N N . GLY A 1 279 ? 18.518 24.077 -2.104 1.00 94.44 279 GLY A N 1
ATOM 2274 C CA . GLY A 1 279 ? 19.774 23.771 -2.772 1.00 94.44 279 GLY A CA 1
ATOM 2275 C C . GLY A 1 279 ? 20.994 23.767 -1.848 1.00 94.44 279 GLY A C 1
ATOM 2276 O O . GLY A 1 279 ? 22.108 23.582 -2.353 1.00 94.44 279 GLY A O 1
ATOM 2277 N N . SER A 1 280 ? 20.830 23.992 -0.542 1.00 96.44 280 SER A N 1
ATOM 2278 C CA . SER A 1 280 ? 21.871 23.806 0.469 1.00 96.44 280 SER A CA 1
ATOM 2279 C C . SER A 1 280 ? 21.804 22.406 1.064 1.00 96.44 280 SER A C 1
ATOM 2281 O O . SER A 1 280 ? 20.738 21.906 1.370 1.00 96.44 280 SER A O 1
ATOM 2283 N N . VAL A 1 281 ? 22.957 21.762 1.239 1.00 97.50 281 VAL A N 1
ATOM 2284 C CA . VAL A 1 281 ? 23.036 20.486 1.962 1.00 97.50 281 VAL A CA 1
ATOM 2285 C C . VAL A 1 281 ? 23.363 20.795 3.419 1.00 97.50 281 VAL A C 1
ATOM 2287 O O . VAL A 1 281 ? 24.454 21.299 3.708 1.00 97.50 281 VAL A O 1
ATOM 2290 N N . GLU A 1 282 ? 22.438 20.507 4.335 1.00 97.38 282 GLU A N 1
ATOM 2291 C CA . GLU A 1 282 ? 22.637 20.720 5.773 1.00 97.38 282 GLU A CA 1
ATOM 2292 C C . GLU A 1 282 ? 23.148 19.489 6.522 1.00 97.38 282 GLU A C 1
ATOM 2294 O O . GLU A 1 282 ? 23.773 19.634 7.577 1.00 97.38 282 GLU A O 1
ATOM 2299 N N . GLU A 1 283 ? 22.899 18.289 5.999 1.00 96.81 283 GLU A N 1
ATOM 2300 C CA . GLU A 1 283 ? 23.391 17.035 6.568 1.00 96.81 283 GLU A CA 1
ATOM 2301 C C . GLU A 1 283 ? 24.000 16.167 5.461 1.00 96.81 283 GLU A C 1
ATOM 2303 O O . GLU A 1 283 ? 23.420 15.975 4.394 1.00 96.81 283 GLU A O 1
ATOM 2308 N N . GLU A 1 284 ? 25.187 15.632 5.730 1.00 97.50 284 GLU A N 1
ATOM 2309 C CA . GLU A 1 284 ? 25.896 14.703 4.854 1.00 97.50 284 GLU A CA 1
ATOM 2310 C C . GLU A 1 284 ? 26.508 13.602 5.716 1.00 97.50 284 GLU A C 1
ATOM 2312 O O . GLU A 1 284 ? 27.109 13.875 6.761 1.00 97.50 284 GLU A O 1
ATOM 2317 N N . TRP A 1 285 ? 26.358 12.354 5.287 1.00 97.12 285 TRP A N 1
ATOM 2318 C CA . TRP A 1 285 ? 26.979 11.210 5.940 1.00 97.12 285 TRP A CA 1
ATOM 2319 C C . TRP A 1 285 ? 27.347 10.140 4.916 1.00 97.12 285 TRP A C 1
ATOM 2321 O O . TRP A 1 285 ? 26.767 10.071 3.834 1.00 97.12 285 TRP A O 1
ATOM 2331 N N . SER A 1 286 ? 28.318 9.300 5.273 1.00 97.06 286 SER A N 1
ATOM 2332 C CA . SER A 1 286 ? 28.838 8.257 4.389 1.00 97.06 286 SER A CA 1
ATOM 2333 C C . SER A 1 286 ? 28.936 6.913 5.096 1.00 97.06 286 SER A C 1
ATOM 2335 O O . SER A 1 286 ? 29.123 6.843 6.317 1.00 97.06 286 SER A O 1
ATOM 2337 N N . SER A 1 287 ? 28.862 5.841 4.315 1.00 96.25 287 SER A N 1
ATOM 2338 C CA . SER A 1 287 ? 29.048 4.473 4.775 1.00 96.25 287 SER A CA 1
ATOM 2339 C C . SER A 1 287 ? 30.414 3.941 4.346 1.00 96.25 287 SER A C 1
ATOM 2341 O O . SER A 1 287 ? 30.763 4.030 3.175 1.00 96.25 287 SER A O 1
ATOM 2343 N N . PRO A 1 288 ? 31.214 3.365 5.263 1.00 91.31 288 PRO A N 1
ATOM 2344 C CA . PRO A 1 288 ? 32.451 2.683 4.903 1.00 91.31 288 PRO A CA 1
ATOM 2345 C C . PRO A 1 288 ? 32.215 1.212 4.515 1.00 91.31 288 PRO A C 1
ATOM 2347 O O . PRO A 1 288 ? 33.184 0.456 4.446 1.00 91.31 288 PRO A O 1
ATOM 2350 N N . VAL A 1 289 ? 30.958 0.768 4.385 1.00 87.25 289 VAL A N 1
ATOM 2351 C CA . VAL A 1 289 ? 30.626 -0.604 3.987 1.00 87.25 289 VAL A CA 1
ATOM 2352 C C . VAL A 1 289 ? 31.095 -0.824 2.551 1.00 87.25 289 VAL A C 1
ATOM 2354 O O . VAL A 1 289 ? 30.795 -0.035 1.670 1.00 87.25 289 VAL A O 1
ATOM 2357 N N . ASP A 1 290 ? 31.842 -1.903 2.328 1.00 87.75 290 ASP A N 1
ATOM 2358 C CA . ASP A 1 290 ? 32.409 -2.282 1.026 1.00 87.75 290 ASP A CA 1
ATOM 2359 C C . ASP A 1 290 ? 31.959 -3.684 0.575 1.00 87.75 290 ASP A C 1
ATOM 2361 O O . ASP A 1 290 ? 32.458 -4.241 -0.405 1.00 87.75 290 ASP A O 1
ATOM 2365 N N . THR A 1 291 ? 31.036 -4.285 1.329 1.00 89.06 291 THR A N 1
ATOM 2366 C CA . THR A 1 291 ? 30.511 -5.626 1.093 1.00 89.06 291 THR A CA 1
ATOM 2367 C C . THR A 1 291 ? 28.997 -5.549 0.988 1.00 89.06 291 THR A C 1
ATOM 2369 O O . THR A 1 291 ? 28.322 -5.243 1.969 1.00 89.06 291 THR A O 1
ATOM 2372 N N . PHE A 1 292 ? 28.482 -5.871 -0.196 1.00 94.31 292 PHE A N 1
ATOM 2373 C CA . PHE A 1 292 ? 27.067 -5.770 -0.535 1.00 94.31 292 PHE A CA 1
ATOM 2374 C C . PHE A 1 292 ? 26.512 -7.129 -0.948 1.00 94.31 292 PHE A C 1
ATOM 2376 O O . PHE A 1 292 ? 27.204 -7.932 -1.583 1.00 94.31 292 PHE A O 1
ATOM 2383 N N . GLU A 1 293 ? 25.259 -7.388 -0.590 1.00 94.94 293 GLU A N 1
ATOM 2384 C CA . GLU A 1 293 ? 24.535 -8.555 -1.080 1.00 94.94 293 GLU A CA 1
ATOM 2385 C C . GLU A 1 293 ? 24.007 -8.258 -2.484 1.00 94.94 293 GLU A C 1
ATOM 2387 O O . GLU A 1 293 ? 23.353 -7.242 -2.698 1.00 94.94 293 GLU A O 1
ATOM 2392 N N . SER A 1 294 ? 24.315 -9.122 -3.452 1.00 96.44 294 SER A N 1
ATOM 2393 C CA . SER A 1 294 ? 23.787 -8.989 -4.811 1.00 96.44 294 SER A CA 1
ATOM 2394 C C . SER A 1 294 ? 22.380 -9.565 -4.873 1.00 96.44 294 SER A C 1
ATOM 2396 O O . SER A 1 294 ? 22.163 -10.692 -4.432 1.00 96.44 294 SER A O 1
ATOM 2398 N N . ILE A 1 295 ? 21.459 -8.809 -5.465 1.00 97.50 295 ILE A N 1
ATOM 2399 C CA . ILE A 1 295 ? 20.047 -9.170 -5.579 1.00 97.50 295 ILE A CA 1
ATOM 2400 C C . ILE A 1 295 ? 19.734 -9.488 -7.038 1.00 97.50 295 ILE A C 1
ATOM 2402 O O . ILE A 1 295 ? 20.043 -8.697 -7.934 1.00 97.50 295 ILE A O 1
ATOM 2406 N N . ASN A 1 296 ? 19.120 -10.645 -7.301 1.00 96.12 296 ASN A N 1
ATOM 2407 C CA . ASN A 1 296 ? 18.545 -10.884 -8.619 1.00 96.12 296 ASN A CA 1
ATOM 2408 C C . ASN A 1 296 ? 17.227 -10.115 -8.718 1.00 96.12 296 ASN A C 1
ATOM 2410 O O . ASN A 1 296 ? 16.408 -10.163 -7.808 1.00 96.12 296 ASN A O 1
ATOM 2414 N N . TRP A 1 297 ? 16.997 -9.439 -9.843 1.00 96.31 297 TRP A N 1
ATOM 2415 C CA . TRP A 1 297 ? 15.762 -8.683 -10.072 1.00 96.31 297 TRP A CA 1
ATOM 2416 C C . TRP A 1 297 ? 14.604 -9.617 -10.449 1.00 96.31 297 TRP A C 1
ATOM 2418 O O . TRP A 1 297 ? 14.227 -9.747 -11.614 1.00 96.31 297 TRP A O 1
ATOM 2428 N N . VAL A 1 298 ? 14.124 -10.351 -9.451 1.00 95.75 298 VAL A N 1
ATOM 2429 C CA . VAL A 1 298 ? 12.934 -11.205 -9.462 1.00 95.75 298 VAL A CA 1
ATOM 2430 C C . VAL A 1 298 ? 12.230 -11.052 -8.127 1.00 95.75 298 VAL A C 1
ATOM 2432 O O . VAL A 1 298 ? 12.903 -10.853 -7.113 1.00 95.75 298 VAL A O 1
ATOM 2435 N N . TRP A 1 299 ? 10.909 -11.218 -8.120 1.00 96.62 299 TRP A N 1
ATOM 2436 C CA . TRP A 1 299 ? 10.119 -11.015 -6.912 1.00 96.62 299 TRP A CA 1
ATOM 2437 C C . TRP A 1 299 ? 10.618 -11.814 -5.693 1.00 96.62 299 TRP A C 1
ATOM 2439 O O . TRP A 1 299 ? 10.876 -11.178 -4.675 1.00 96.62 299 TRP A O 1
ATOM 2449 N N . PRO A 1 300 ? 10.892 -13.140 -5.764 1.00 96.75 300 PRO A N 1
ATOM 2450 C CA . PRO A 1 300 ? 11.297 -13.892 -4.572 1.00 96.75 300 PRO A CA 1
ATOM 2451 C C . PRO A 1 300 ? 12.566 -13.361 -3.893 1.00 96.75 300 PRO A C 1
ATOM 2453 O O . PRO A 1 300 ? 12.671 -13.389 -2.670 1.00 96.75 300 PRO A O 1
ATOM 2456 N N . ASP A 1 301 ? 13.533 -12.874 -4.674 1.00 97.44 301 ASP A N 1
ATOM 2457 C CA . ASP A 1 301 ? 14.803 -12.373 -4.148 1.00 97.44 301 ASP A CA 1
ATOM 2458 C C . ASP A 1 301 ? 14.628 -10.960 -3.570 1.00 97.44 301 ASP A C 1
ATOM 2460 O O . ASP A 1 301 ? 15.120 -10.690 -2.475 1.00 97.44 301 ASP A O 1
ATOM 2464 N N . VAL A 1 302 ? 13.884 -10.086 -4.261 1.00 98.25 302 VAL A N 1
ATOM 2465 C CA . VAL A 1 302 ? 13.542 -8.739 -3.770 1.00 98.25 302 VAL A CA 1
ATOM 2466 C C . VAL A 1 302 ? 12.740 -8.833 -2.469 1.00 98.25 302 VAL A C 1
ATOM 2468 O O . VAL A 1 302 ? 13.133 -8.236 -1.465 1.00 98.25 302 VAL A O 1
ATOM 2471 N N . ASN A 1 303 ? 11.686 -9.650 -2.454 1.00 98.00 303 ASN A N 1
ATOM 2472 C CA . ASN A 1 303 ? 10.817 -9.833 -1.299 1.00 98.00 303 ASN A CA 1
ATOM 2473 C C . ASN A 1 303 ? 11.542 -10.433 -0.095 1.00 98.00 303 ASN A C 1
ATOM 2475 O O . ASN A 1 303 ? 11.397 -9.938 1.022 1.00 98.00 303 ASN A O 1
ATOM 2479 N N . SER A 1 304 ? 12.413 -11.424 -0.322 1.00 97.19 304 SER A N 1
ATOM 2480 C CA . SER A 1 304 ? 13.183 -12.052 0.759 1.00 97.19 304 SER A CA 1
ATOM 2481 C C . SER A 1 304 ? 14.055 -11.075 1.555 1.00 97.19 304 SER A C 1
ATOM 2483 O O . SER A 1 304 ? 14.381 -11.350 2.712 1.00 97.19 304 SER A O 1
ATOM 2485 N N . VAL A 1 305 ? 14.423 -9.943 0.945 1.00 97.19 305 VAL A N 1
ATOM 2486 C CA . VAL A 1 305 ? 15.194 -8.875 1.582 1.00 97.19 305 VAL A CA 1
ATOM 2487 C C . VAL A 1 305 ? 14.289 -7.775 2.122 1.00 97.19 305 VAL A C 1
ATOM 2489 O O . VAL A 1 305 ? 14.486 -7.343 3.256 1.00 97.19 305 VAL A O 1
ATOM 2492 N N . MET A 1 306 ? 13.307 -7.318 1.343 1.00 98.06 306 MET A N 1
ATOM 2493 C CA . MET A 1 306 ? 12.527 -6.131 1.696 1.00 98.06 306 MET A CA 1
ATOM 2494 C C . MET A 1 306 ? 11.428 -6.406 2.719 1.00 98.06 306 MET A C 1
ATOM 2496 O O . MET A 1 306 ? 11.310 -5.632 3.667 1.00 98.06 306 MET A O 1
ATOM 2500 N N . GLN A 1 307 ? 10.701 -7.522 2.626 1.00 96.81 307 GLN A N 1
ATOM 2501 C CA . GLN A 1 307 ? 9.615 -7.820 3.565 1.00 96.81 307 GLN A CA 1
ATOM 2502 C C . GLN A 1 307 ? 10.077 -7.820 5.040 1.00 96.81 307 GLN A C 1
ATOM 2504 O O . GLN A 1 307 ? 9.445 -7.148 5.861 1.00 96.81 307 GLN A O 1
ATOM 2509 N N . PRO A 1 308 ? 11.189 -8.484 5.430 1.00 97.25 308 PRO A N 1
ATOM 2510 C CA . PRO A 1 308 ? 11.672 -8.414 6.811 1.00 97.25 308 PRO A CA 1
ATOM 2511 C C . PRO A 1 308 ? 12.064 -6.993 7.235 1.00 97.25 308 PRO A C 1
ATOM 2513 O O . PRO A 1 308 ? 11.794 -6.585 8.365 1.00 97.25 308 PRO A O 1
ATOM 2516 N N . VAL A 1 309 ? 12.681 -6.227 6.329 1.00 97.12 309 VAL A N 1
ATOM 2517 C CA . VAL A 1 309 ? 13.081 -4.837 6.583 1.00 97.12 309 VAL A CA 1
ATOM 2518 C C . VAL A 1 309 ? 11.846 -3.985 6.870 1.00 97.12 309 VAL A C 1
ATOM 2520 O O . VAL A 1 309 ? 11.809 -3.307 7.897 1.00 97.12 309 VAL A O 1
ATOM 2523 N N . ILE A 1 310 ? 10.815 -4.058 6.028 1.00 97.38 310 ILE A N 1
ATOM 2524 C CA . ILE A 1 310 ? 9.578 -3.294 6.205 1.00 97.38 310 ILE A CA 1
ATOM 2525 C C . ILE A 1 310 ? 8.823 -3.708 7.475 1.00 97.38 310 ILE A C 1
ATOM 2527 O O . ILE A 1 310 ? 8.295 -2.852 8.179 1.00 97.38 310 ILE A O 1
ATOM 2531 N N . GLN A 1 311 ? 8.834 -4.985 7.861 1.00 95.19 311 GLN A N 1
ATOM 2532 C CA . GLN A 1 311 ? 8.179 -5.428 9.098 1.00 95.19 311 GLN A CA 1
ATOM 2533 C C . GLN A 1 311 ? 8.906 -4.976 10.379 1.00 95.19 311 GLN A C 1
ATOM 2535 O O . GLN A 1 311 ? 8.263 -4.686 11.394 1.00 95.19 311 GLN A O 1
ATOM 2540 N N . GLU A 1 312 ? 10.241 -4.918 10.373 1.00 96.06 312 GLU A N 1
ATOM 2541 C CA . GLU A 1 312 ? 11.031 -4.679 11.588 1.00 96.06 312 GLU A CA 1
ATOM 2542 C C . GLU A 1 312 ? 11.467 -3.218 11.770 1.00 96.06 312 GLU A C 1
ATOM 2544 O O . GLU A 1 312 ? 11.383 -2.672 12.878 1.00 96.06 312 GLU A O 1
ATOM 2549 N N . VAL A 1 313 ? 11.931 -2.566 10.704 1.00 98.25 313 VAL A N 1
ATOM 2550 C CA . VAL A 1 313 ? 12.593 -1.253 10.763 1.00 98.25 313 VAL A CA 1
ATOM 2551 C C . VAL A 1 313 ? 11.691 -0.113 11.254 1.00 98.25 313 VAL A C 1
ATOM 2553 O O . VAL A 1 313 ? 12.184 0.680 12.064 1.00 98.25 313 VAL A O 1
ATOM 2556 N N . PRO A 1 314 ? 10.388 -0.019 10.906 1.00 98.38 314 PRO A N 1
ATOM 2557 C CA . PRO A 1 314 ? 9.514 1.022 11.451 1.00 98.38 314 PRO A CA 1
ATOM 2558 C C . PRO A 1 314 ? 9.504 1.058 12.982 1.00 98.38 314 PRO A C 1
ATOM 2560 O O . PRO A 1 314 ? 9.500 2.134 13.577 1.00 98.38 314 PRO A O 1
ATOM 2563 N N . ASN A 1 315 ? 9.558 -0.106 13.640 1.00 97.75 315 ASN A N 1
ATOM 2564 C CA . ASN A 1 315 ? 9.596 -0.193 15.101 1.00 97.75 315 ASN A CA 1
ATOM 2565 C C . ASN A 1 315 ? 10.901 0.383 15.670 1.00 97.75 315 ASN A C 1
ATOM 2567 O O . ASN A 1 315 ? 10.881 1.109 16.667 1.00 97.75 315 ASN A O 1
ATOM 2571 N N . GLN A 1 316 ? 12.033 0.078 15.030 1.00 98.50 316 GLN A N 1
ATOM 2572 C CA . GLN A 1 316 ? 13.350 0.574 15.439 1.00 98.50 316 GLN A CA 1
ATOM 2573 C C . GLN A 1 316 ? 13.461 2.086 15.224 1.00 98.50 316 GLN A C 1
ATOM 2575 O O . GLN A 1 316 ? 13.907 2.807 16.119 1.00 98.50 316 GLN A O 1
ATOM 2580 N N . LEU A 1 317 ? 12.996 2.575 14.071 1.00 98.75 317 LEU A N 1
ATOM 2581 C CA . LEU A 1 317 ? 12.934 3.999 13.762 1.00 98.75 317 LEU A CA 1
ATOM 2582 C C . LEU A 1 317 ? 12.027 4.742 14.738 1.00 98.75 317 LEU A C 1
ATOM 2584 O O . LEU A 1 317 ? 12.433 5.776 15.258 1.00 98.75 317 LEU A O 1
ATOM 2588 N N . PHE A 1 318 ? 10.842 4.207 15.046 1.00 98.56 318 PHE A N 1
ATOM 2589 C CA . PHE A 1 318 ? 9.909 4.851 15.968 1.00 98.56 318 PHE A CA 1
ATOM 2590 C C . PHE A 1 318 ? 10.478 4.979 17.391 1.00 98.56 318 PHE A C 1
ATOM 2592 O O . PHE A 1 318 ? 10.265 5.987 18.068 1.00 98.56 318 PHE A O 1
ATOM 2599 N N . ALA A 1 319 ? 11.236 3.985 17.859 1.00 98.12 319 ALA A N 1
ATOM 2600 C CA . ALA A 1 319 ? 11.957 4.084 19.127 1.00 98.12 319 ALA A CA 1
ATOM 2601 C C . ALA A 1 319 ? 13.081 5.136 19.062 1.00 98.12 319 ALA A C 1
ATOM 2603 O O . ALA A 1 319 ? 13.210 5.967 19.965 1.00 98.12 319 ALA A O 1
ATOM 2604 N N . LEU A 1 320 ? 13.854 5.141 17.970 1.00 98.75 320 LEU A N 1
ATOM 2605 C CA . LEU A 1 320 ? 14.952 6.081 17.756 1.00 98.75 320 LEU A CA 1
ATOM 2606 C C . LEU A 1 320 ? 14.466 7.537 17.695 1.00 98.75 320 LEU A C 1
ATOM 2608 O O . LEU A 1 320 ? 15.047 8.391 18.365 1.00 98.75 320 LEU A O 1
ATOM 2612 N N . VAL A 1 321 ? 13.394 7.837 16.950 1.00 98.56 321 VAL A N 1
ATOM 2613 C CA . VAL A 1 321 ? 12.846 9.205 16.868 1.00 98.56 321 VAL A CA 1
ATOM 2614 C C . VAL A 1 321 ? 12.364 9.689 18.234 1.00 98.56 321 VAL A C 1
ATOM 2616 O O . VAL A 1 321 ? 12.719 10.795 18.625 1.00 98.56 321 VAL A O 1
ATOM 2619 N N . GLN A 1 322 ? 11.677 8.851 19.021 1.00 98.25 322 GLN A N 1
ATOM 2620 C CA . GLN A 1 322 ? 11.252 9.222 20.378 1.00 98.25 322 GLN A CA 1
ATOM 2621 C C . GLN A 1 322 ? 12.452 9.525 21.294 1.00 98.25 322 GLN A C 1
ATOM 2623 O O . GLN A 1 322 ? 12.415 10.481 22.073 1.00 98.25 322 GLN A O 1
ATOM 2628 N N . CYS A 1 323 ? 13.543 8.759 21.185 1.00 98.50 323 CYS A N 1
ATOM 2629 C CA . CYS A 1 323 ? 14.768 9.024 21.945 1.00 98.50 323 CYS A CA 1
ATOM 2630 C C . CYS A 1 323 ? 15.466 10.312 21.490 1.00 98.50 323 CYS A C 1
ATOM 2632 O O . CYS A 1 323 ? 15.916 11.092 22.329 1.00 98.50 323 CYS A O 1
ATOM 2634 N N . LEU A 1 324 ? 15.515 10.579 20.182 1.00 98.62 324 LEU A N 1
ATOM 2635 C CA . LEU A 1 324 ? 16.053 11.827 19.636 1.00 98.62 324 LEU A CA 1
ATOM 2636 C C . LEU A 1 324 ? 15.244 13.047 20.107 1.00 98.62 324 LEU A C 1
ATOM 2638 O O . LEU A 1 324 ? 15.832 14.042 20.531 1.00 98.62 324 LEU A O 1
ATOM 2642 N N . GLU A 1 325 ? 13.910 12.971 20.105 1.00 98.25 325 GLU A N 1
ATOM 2643 C CA . GLU A 1 325 ? 13.040 14.033 20.629 1.00 98.25 325 GLU A CA 1
ATOM 2644 C C . GLU A 1 325 ? 13.322 14.334 22.107 1.00 98.25 325 GLU A C 1
ATOM 2646 O O . GLU A 1 325 ? 13.399 15.501 22.511 1.00 98.25 325 GLU A O 1
ATOM 2651 N N . GLN A 1 326 ? 13.485 13.288 22.924 1.00 98.06 326 GLN A N 1
ATOM 2652 C CA . GLN A 1 326 ? 13.817 13.432 24.340 1.00 98.06 326 GLN A CA 1
ATOM 2653 C C . GLN A 1 326 ? 15.228 14.000 24.551 1.00 98.06 326 GLN A C 1
ATOM 2655 O O . GLN A 1 326 ? 15.387 14.901 25.376 1.00 98.06 326 GLN A O 1
ATOM 2660 N N . ALA A 1 327 ? 16.224 13.557 23.777 1.00 98.31 327 ALA A N 1
ATOM 2661 C CA . ALA A 1 327 ? 17.590 14.081 23.829 1.00 98.31 327 ALA A CA 1
ATOM 2662 C C . ALA A 1 327 ? 17.647 15.576 23.466 1.00 98.31 327 ALA A C 1
ATOM 2664 O O . ALA A 1 327 ? 18.265 16.370 24.176 1.00 98.31 327 ALA A O 1
ATOM 2665 N N . ILE A 1 328 ? 16.931 15.997 22.414 1.00 98.25 328 ILE A N 1
ATOM 2666 C CA . ILE A 1 328 ? 16.804 17.417 22.046 1.00 98.25 328 ILE A CA 1
ATOM 2667 C C . ILE A 1 328 ? 16.149 18.207 23.181 1.00 98.25 328 ILE A C 1
ATOM 2669 O O . ILE A 1 328 ? 16.614 19.297 23.523 1.00 98.25 328 ILE A O 1
ATOM 2673 N N . LYS A 1 329 ? 15.088 17.669 23.791 1.00 96.88 329 LYS A N 1
ATOM 2674 C CA . LYS A 1 329 ? 14.399 18.312 24.917 1.00 96.88 329 LYS A CA 1
ATOM 2675 C C . LYS A 1 329 ? 15.290 18.449 26.147 1.00 96.88 329 LYS A C 1
ATOM 2677 O O . LYS A 1 329 ? 15.204 19.474 26.820 1.00 96.88 329 LYS A O 1
ATOM 2682 N N . GLU A 1 330 ? 16.125 17.462 26.459 1.00 96.69 330 GLU A N 1
ATOM 2683 C CA . GLU A 1 330 ? 17.090 17.570 27.557 1.00 96.69 330 GLU A CA 1
ATOM 2684 C C . GLU A 1 330 ? 18.138 18.651 27.273 1.00 96.69 330 GLU A C 1
ATOM 2686 O O . GLU A 1 330 ? 18.376 19.504 28.129 1.00 96.69 330 GLU A O 1
ATOM 2691 N N . GLU A 1 331 ? 18.722 18.648 26.073 1.00 96.56 331 GLU A N 1
ATOM 2692 C CA . GLU A 1 331 ? 19.812 19.563 25.721 1.00 96.56 331 GLU A CA 1
ATOM 2693 C C . GLU A 1 331 ? 19.331 21.018 25.589 1.00 96.56 331 GLU A C 1
ATOM 2695 O O . GLU A 1 331 ? 20.004 21.955 26.022 1.00 96.56 331 GLU A O 1
ATOM 2700 N N . THR A 1 332 ? 18.150 21.231 25.002 1.00 95.62 332 THR A N 1
ATOM 2701 C CA . THR A 1 332 ? 17.628 22.576 24.699 1.00 95.62 332 THR A CA 1
ATOM 2702 C C . THR A 1 332 ? 16.644 23.105 25.742 1.00 95.62 332 THR A C 1
ATOM 2704 O O . THR A 1 332 ? 16.453 24.317 25.855 1.00 95.62 332 THR A O 1
ATOM 2707 N N . GLY A 1 333 ? 16.008 22.220 26.514 1.00 93.62 333 GLY A N 1
ATOM 2708 C CA . GLY A 1 333 ? 14.894 22.545 27.408 1.00 93.62 333 GLY A CA 1
ATOM 2709 C C . GLY A 1 333 ? 13.536 22.697 26.709 1.00 93.62 333 GLY A C 1
ATOM 2710 O O . GLY A 1 333 ? 12.534 22.939 27.389 1.00 93.62 333 GLY A O 1
ATOM 2711 N N . GLU A 1 334 ? 13.469 22.550 25.383 1.00 90.69 334 GLU A N 1
ATOM 2712 C CA . GLU A 1 334 ? 12.258 22.732 24.578 1.00 90.69 334 GLU A CA 1
ATOM 2713 C C . GLU A 1 334 ? 11.899 21.450 23.818 1.00 90.69 334 GLU A C 1
ATOM 2715 O O . GLU A 1 334 ? 12.762 20.694 23.384 1.00 90.69 334 GLU A O 1
ATOM 2720 N N . LYS A 1 335 ? 10.600 21.180 23.649 1.00 88.25 335 LYS A N 1
ATOM 2721 C CA . LYS A 1 335 ? 10.164 20.089 22.767 1.00 88.25 335 LYS A CA 1
ATOM 2722 C C . LYS A 1 335 ? 10.389 20.500 21.315 1.00 88.25 335 LYS A C 1
ATOM 2724 O O . LYS A 1 335 ? 10.090 21.643 20.965 1.00 88.25 335 LYS A O 1
ATOM 2729 N N . THR A 1 336 ? 10.822 19.561 20.476 1.00 86.44 336 THR A N 1
ATOM 2730 C CA . THR A 1 336 ? 10.846 19.789 19.028 1.00 86.44 336 THR A CA 1
ATOM 2731 C C . THR A 1 336 ? 9.435 20.106 18.511 1.00 86.44 336 THR A C 1
ATOM 2733 O O . THR A 1 336 ? 8.433 19.636 19.057 1.00 86.44 336 THR A O 1
ATOM 2736 N N . ALA A 1 337 ? 9.342 20.970 17.500 1.00 82.31 337 ALA A N 1
ATOM 2737 C CA . ALA A 1 337 ? 8.072 21.503 17.005 1.00 82.31 337 ALA A CA 1
ATOM 2738 C C . ALA A 1 337 ? 8.066 21.690 15.479 1.00 82.31 337 ALA A C 1
ATOM 2740 O O . ALA A 1 337 ? 7.521 22.684 14.978 1.00 82.31 337 ALA A O 1
ATOM 2741 N N . THR A 1 338 ? 8.668 20.744 14.760 1.00 93.06 338 THR A N 1
ATOM 2742 C CA . THR A 1 338 ? 8.750 20.748 13.292 1.00 93.06 338 THR A CA 1
ATOM 2743 C C . THR A 1 338 ? 7.385 20.516 12.655 1.00 93.06 338 THR A C 1
ATOM 2745 O O . THR A 1 338 ? 6.434 20.104 13.330 1.00 93.06 338 THR A O 1
ATOM 2748 N N . VAL A 1 339 ? 7.254 20.857 11.371 1.00 95.06 339 VAL A N 1
ATOM 2749 C CA . VAL A 1 339 ? 6.018 20.609 10.611 1.00 95.06 339 VAL A CA 1
ATOM 2750 C C . VAL A 1 339 ? 5.791 19.101 10.497 1.00 95.06 339 VAL A C 1
ATOM 2752 O O . VAL A 1 339 ? 4.749 18.616 10.937 1.00 95.06 339 VAL A O 1
ATOM 2755 N N . LEU A 1 340 ? 6.815 18.363 10.061 1.00 96.94 340 LEU A N 1
ATOM 2756 C CA . LEU A 1 340 ? 6.801 16.906 9.947 1.00 96.94 340 LEU A CA 1
ATOM 2757 C C . LEU A 1 340 ? 6.501 16.199 11.278 1.00 96.94 340 LEU A C 1
ATOM 2759 O O . LEU A 1 340 ? 5.634 15.331 11.342 1.00 96.94 340 LEU A O 1
ATOM 2763 N N . GLY A 1 341 ? 7.141 16.609 12.376 1.00 97.00 341 GLY A N 1
ATOM 2764 C CA . GLY A 1 341 ? 6.873 16.036 13.695 1.00 97.00 341 GLY A CA 1
ATOM 2765 C C . GLY A 1 341 ? 5.415 16.227 14.120 1.00 97.00 341 GLY A C 1
ATOM 2766 O O . GLY A 1 341 ? 4.780 15.298 14.615 1.00 97.00 341 GLY A O 1
ATOM 2767 N N . LYS A 1 342 ? 4.832 17.412 13.883 1.00 96.94 342 LYS A N 1
ATOM 2768 C CA . LYS A 1 342 ? 3.404 17.657 14.164 1.00 96.94 342 LYS A CA 1
ATOM 2769 C C . LYS A 1 342 ? 2.492 16.797 13.294 1.00 96.94 342 LYS A C 1
ATOM 2771 O O . LYS A 1 342 ? 1.496 16.308 13.820 1.00 96.94 342 LYS A O 1
ATOM 2776 N N . LEU A 1 343 ? 2.835 16.627 12.018 1.00 97.75 343 LEU A N 1
ATOM 2777 C CA . LEU A 1 343 ? 2.096 15.797 11.071 1.00 97.75 343 LEU A CA 1
ATOM 2778 C C . LEU A 1 343 ? 2.068 14.332 11.519 1.00 97.75 343 LEU A C 1
ATOM 2780 O O . LEU A 1 343 ? 0.998 13.741 11.642 1.00 97.75 343 LEU A O 1
ATOM 2784 N N . ILE A 1 344 ? 3.231 13.764 11.840 1.00 97.25 344 ILE A N 1
ATOM 2785 C CA . ILE A 1 344 ? 3.340 12.395 12.348 1.00 97.25 344 ILE A CA 1
ATOM 2786 C C . ILE A 1 344 ? 2.522 12.273 13.636 1.00 97.25 344 ILE A C 1
ATOM 2788 O O . ILE A 1 344 ? 1.591 11.474 13.710 1.00 97.25 344 ILE A O 1
ATOM 2792 N N . HIS A 1 345 ? 2.784 13.122 14.637 1.00 95.12 345 HIS A N 1
ATOM 2793 C CA . HIS A 1 345 ? 2.130 13.046 15.949 1.00 95.12 345 HIS A CA 1
ATOM 2794 C C . HIS A 1 345 ? 0.623 13.309 15.938 1.00 95.12 345 HIS A C 1
ATOM 2796 O O . HIS A 1 345 ? -0.033 12.994 16.932 1.00 95.12 345 HIS A O 1
ATOM 2802 N N . SER A 1 346 ? 0.048 13.882 14.882 1.00 95.19 346 SER A N 1
ATOM 2803 C CA . SER A 1 346 ? -1.405 14.024 14.736 1.00 95.19 346 SER A CA 1
ATOM 2804 C C . SER A 1 346 ? -2.066 12.817 14.055 1.00 95.19 346 SER A C 1
ATOM 2806 O O . SER A 1 346 ? -3.290 12.780 13.940 1.00 95.19 346 SER A O 1
ATOM 2808 N N . GLY A 1 347 ? -1.287 11.815 13.630 1.00 95.88 347 GLY A N 1
ATOM 2809 C CA . GLY A 1 347 ? -1.778 10.741 12.769 1.00 95.88 347 GLY A CA 1
ATOM 2810 C C . GLY A 1 347 ? -2.103 11.272 11.373 1.00 95.88 347 GLY A C 1
ATOM 2811 O O . GLY A 1 347 ? -3.205 11.039 10.869 1.00 95.88 347 GLY A O 1
ATOM 2812 N N . PHE A 1 348 ? -1.169 12.044 10.807 1.00 97.38 348 PHE A N 1
ATOM 2813 C CA . PHE A 1 348 ? -1.236 12.638 9.471 1.00 97.38 348 PHE A CA 1
ATOM 2814 C C . PHE A 1 348 ? -2.421 13.597 9.271 1.00 97.38 348 PHE A C 1
ATOM 2816 O O . PHE A 1 348 ? -2.974 13.711 8.183 1.00 97.38 348 PHE A O 1
ATOM 2823 N N . ASP A 1 349 ? -2.844 14.291 10.333 1.00 95.44 349 ASP A N 1
ATOM 2824 C CA . ASP A 1 349 ? -3.911 15.296 10.256 1.00 95.44 349 ASP A CA 1
ATOM 2825 C C . ASP A 1 349 ? -3.403 16.562 9.551 1.00 95.44 349 ASP A C 1
ATOM 2827 O O . ASP A 1 349 ? -2.692 17.371 10.154 1.00 95.44 349 ASP A O 1
ATOM 2831 N N . ASN A 1 350 ? -3.750 16.710 8.273 1.00 95.44 350 ASN A N 1
ATOM 2832 C CA . ASN A 1 350 ? -3.415 17.849 7.420 1.00 95.44 350 ASN A CA 1
ATOM 2833 C C . ASN A 1 350 ? -4.552 18.091 6.409 1.00 95.44 350 ASN A C 1
ATOM 2835 O O . ASN A 1 350 ? -5.271 17.163 6.050 1.00 95.44 350 ASN A O 1
ATOM 2839 N N . GLU A 1 351 ? -4.735 19.333 5.957 1.00 95.25 351 GLU A N 1
ATOM 2840 C CA . GLU A 1 351 ? -5.782 19.687 4.989 1.00 95.25 351 GLU A CA 1
ATOM 2841 C C . GLU A 1 351 ? -5.564 19.100 3.583 1.00 95.25 351 GLU A C 1
ATOM 2843 O O . GLU A 1 351 ? -6.532 18.943 2.837 1.00 95.25 351 GLU A O 1
ATOM 2848 N N . HIS A 1 352 ? -4.324 18.748 3.241 1.00 94.56 352 HIS A N 1
ATOM 2849 C CA . HIS A 1 352 ? -3.933 18.159 1.961 1.00 94.56 352 HIS A CA 1
ATOM 2850 C C . HIS A 1 352 ? -3.951 16.620 1.961 1.00 94.56 352 HIS A C 1
ATOM 2852 O O . HIS A 1 352 ? -3.918 16.006 0.896 1.00 94.56 352 HIS A O 1
ATOM 2858 N N . ILE A 1 353 ? -4.076 15.983 3.132 1.00 94.50 353 ILE A N 1
ATOM 2859 C CA . ILE A 1 353 ? -4.120 14.521 3.270 1.00 94.50 353 ILE A CA 1
ATOM 2860 C C . ILE A 1 353 ? -5.559 14.086 3.568 1.00 94.50 353 ILE A C 1
ATOM 2862 O O . ILE A 1 353 ? -6.131 14.415 4.610 1.00 94.50 353 ILE A O 1
ATOM 2866 N N . SER A 1 354 ? -6.161 13.326 2.648 1.00 91.81 354 SER A N 1
ATOM 2867 C CA . SER A 1 354 ? -7.527 12.815 2.808 1.00 91.81 354 SER A CA 1
ATOM 2868 C C . SER A 1 354 ? -7.633 11.826 3.975 1.00 91.81 354 SER A C 1
ATOM 2870 O O . SER A 1 354 ? -6.653 11.203 4.380 1.00 91.81 354 SER A O 1
ATOM 2872 N N . MET A 1 355 ? -8.842 11.637 4.515 1.00 89.25 355 MET A N 1
ATOM 2873 C CA . MET A 1 355 ? -9.060 10.674 5.602 1.00 89.25 355 MET A CA 1
ATOM 2874 C C . MET A 1 355 ? -8.661 9.245 5.205 1.00 89.25 355 MET A C 1
ATOM 2876 O O . MET A 1 355 ? -8.083 8.525 6.015 1.00 89.25 355 MET A O 1
ATOM 2880 N N . ASP A 1 356 ? -8.922 8.844 3.962 1.00 88.50 356 ASP A N 1
ATOM 2881 C CA . ASP A 1 356 ? -8.564 7.506 3.488 1.00 88.50 356 ASP A CA 1
ATOM 2882 C C . ASP A 1 356 ? -7.051 7.345 3.326 1.00 88.50 356 ASP A C 1
ATOM 2884 O O . ASP A 1 356 ? -6.504 6.330 3.753 1.00 88.50 356 ASP A O 1
ATOM 2888 N N . LEU A 1 357 ? -6.345 8.383 2.866 1.00 92.56 357 LEU A N 1
ATOM 2889 C CA . LEU A 1 357 ? -4.882 8.368 2.816 1.00 92.56 357 LEU A CA 1
ATOM 2890 C C . LEU A 1 357 ? -4.262 8.337 4.222 1.00 92.56 357 LEU A C 1
ATOM 2892 O O . LEU A 1 357 ? -3.305 7.608 4.459 1.00 92.56 357 LEU A O 1
ATOM 2896 N N . ARG A 1 358 ? -4.854 9.036 5.203 1.00 94.62 358 ARG A N 1
ATOM 2897 C CA . ARG A 1 358 ? -4.441 8.922 6.617 1.00 94.62 358 ARG A CA 1
ATOM 2898 C C . ARG A 1 358 ? -4.584 7.498 7.138 1.00 94.62 358 ARG A C 1
ATOM 2900 O O . ARG A 1 358 ? -3.704 7.017 7.852 1.00 94.62 358 ARG A O 1
ATOM 2907 N N . LYS A 1 359 ? -5.692 6.825 6.804 1.00 92.31 359 LYS A N 1
ATOM 2908 C CA . LYS A 1 359 ? -5.895 5.411 7.142 1.00 92.31 359 LYS A CA 1
ATOM 2909 C C . LYS A 1 359 ? -4.830 4.549 6.455 1.00 92.31 359 LYS A C 1
ATOM 2911 O O . LYS A 1 359 ? -4.255 3.715 7.150 1.00 92.31 359 LYS A O 1
ATOM 2916 N N . LYS A 1 360 ? -4.526 4.776 5.166 1.00 92.31 360 LYS A N 1
ATOM 2917 C CA . LYS A 1 360 ? -3.458 4.060 4.439 1.00 92.31 360 LYS A CA 1
ATOM 2918 C C . LYS A 1 360 ? -2.112 4.221 5.146 1.00 92.31 360 LYS A C 1
ATOM 2920 O O . LYS A 1 360 ? -1.558 3.232 5.610 1.00 92.31 360 LYS A O 1
ATOM 2925 N N . TYR A 1 361 ? -1.664 5.454 5.381 1.00 96.31 361 TYR A N 1
ATOM 2926 C CA . TYR A 1 361 ? -0.379 5.728 6.035 1.00 96.31 361 TYR A CA 1
ATOM 2927 C C . TYR A 1 361 ? -0.258 5.128 7.441 1.00 96.31 361 TYR A C 1
ATOM 2929 O O . TYR A 1 361 ? 0.820 4.711 7.847 1.00 96.31 361 TYR A O 1
ATOM 2937 N N . LEU A 1 362 ? -1.350 5.05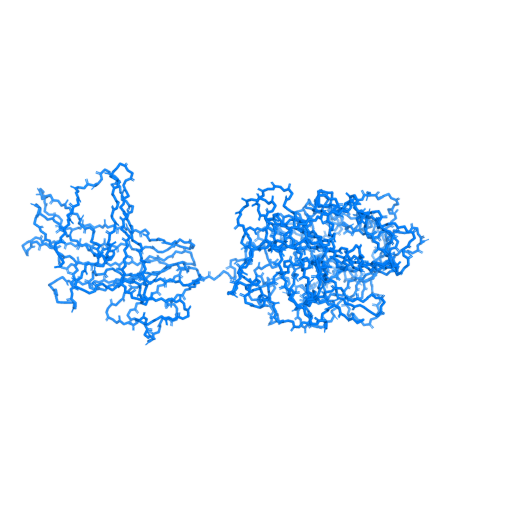4 8.209 1.00 95.88 362 LEU A N 1
ATOM 2938 C CA . LEU A 1 362 ? -1.355 4.396 9.524 1.00 95.88 362 LEU A CA 1
ATOM 2939 C C . LEU A 1 362 ? -1.422 2.862 9.446 1.00 95.88 362 LEU A C 1
ATOM 2941 O O . LEU A 1 362 ? -1.231 2.193 10.468 1.00 95.88 362 LEU A O 1
ATOM 2945 N N . ASN A 1 363 ? -1.769 2.298 8.292 1.00 92.12 363 ASN A N 1
ATOM 2946 C CA . ASN A 1 363 ? -1.846 0.858 8.050 1.00 92.12 363 ASN A CA 1
ATOM 2947 C C . ASN A 1 363 ? -0.611 0.297 7.343 1.00 92.12 363 ASN A C 1
ATOM 2949 O O . ASN A 1 363 ? -0.321 -0.876 7.543 1.00 92.12 363 ASN A O 1
ATOM 2953 N N . SER A 1 364 ? 0.121 1.143 6.627 1.00 95.44 364 SER A N 1
ATOM 2954 C CA . SER A 1 364 ? 1.308 0.791 5.861 1.00 95.44 364 SER A CA 1
ATOM 2955 C C . SER A 1 364 ? 2.582 0.899 6.693 1.00 95.44 364 SER A C 1
ATOM 2957 O O . SER A 1 364 ? 2.902 1.948 7.264 1.00 95.44 364 SER A O 1
ATOM 2959 N N . HIS A 1 365 ? 3.333 -0.197 6.774 1.00 96.50 365 HIS A N 1
ATOM 2960 C CA . HIS A 1 365 ? 4.655 -0.175 7.391 1.00 96.50 365 HIS A CA 1
ATOM 2961 C C . HIS A 1 365 ? 5.667 0.600 6.541 1.00 96.50 365 HIS A C 1
ATOM 2963 O O . HIS A 1 365 ? 6.521 1.278 7.119 1.00 96.50 365 HIS A O 1
ATOM 2969 N N . GLU A 1 366 ? 5.545 0.566 5.214 1.00 96.38 366 GLU A N 1
ATOM 2970 C CA . GLU A 1 366 ? 6.377 1.344 4.294 1.00 96.38 366 GLU A CA 1
ATOM 2971 C C . GLU A 1 366 ? 6.197 2.847 4.500 1.00 96.38 366 GLU A C 1
ATOM 2973 O O . GLU A 1 366 ? 7.168 3.560 4.762 1.00 96.38 366 GLU A O 1
ATOM 2978 N N . SER A 1 367 ? 4.944 3.314 4.529 1.00 98.06 367 SER A N 1
ATOM 2979 C CA . SER A 1 367 ? 4.618 4.706 4.845 1.00 98.06 367 SER A CA 1
ATOM 2980 C C . SER A 1 367 ? 5.238 5.124 6.178 1.00 98.06 367 SER A C 1
ATOM 2982 O O . SER A 1 367 ? 5.952 6.125 6.271 1.00 98.06 367 SER A O 1
ATOM 2984 N N . LEU A 1 368 ? 5.005 4.345 7.240 1.00 98.56 368 LEU A N 1
ATOM 2985 C CA . LEU A 1 368 ? 5.538 4.658 8.567 1.00 98.56 368 LEU A CA 1
ATOM 2986 C C . LEU A 1 368 ? 7.070 4.690 8.568 1.00 98.56 368 LEU A C 1
ATOM 2988 O O . LEU A 1 368 ? 7.651 5.603 9.159 1.00 98.56 368 LEU A O 1
ATOM 2992 N N . ARG A 1 369 ? 7.729 3.748 7.881 1.00 98.19 369 ARG A N 1
ATOM 2993 C CA . ARG A 1 369 ? 9.183 3.757 7.690 1.00 98.19 369 ARG A CA 1
ATOM 2994 C C . ARG A 1 369 ? 9.628 5.070 7.056 1.00 98.19 369 ARG A C 1
ATOM 2996 O O . ARG A 1 369 ? 10.445 5.767 7.651 1.00 98.19 369 ARG A O 1
ATOM 3003 N N . TYR A 1 370 ? 9.075 5.419 5.900 1.00 98.62 370 TYR A N 1
ATOM 3004 C CA . TYR A 1 370 ? 9.438 6.610 5.138 1.00 98.62 370 TYR A CA 1
ATOM 3005 C C . TYR A 1 370 ? 9.358 7.889 5.969 1.00 98.62 370 TYR A C 1
ATOM 3007 O O . TYR A 1 370 ? 10.339 8.630 6.095 1.00 98.62 370 TYR A O 1
ATOM 3015 N N . TYR A 1 371 ? 8.220 8.109 6.625 1.00 98.75 371 TYR A N 1
ATOM 3016 C CA . TYR A 1 371 ? 8.013 9.287 7.458 1.00 98.75 371 TYR A CA 1
ATOM 3017 C C . TYR A 1 371 ? 8.951 9.317 8.675 1.00 98.75 371 TYR A C 1
ATOM 3019 O O . TYR A 1 371 ? 9.496 10.375 9.007 1.00 98.75 371 TYR A O 1
ATOM 3027 N N . PHE A 1 372 ? 9.190 8.178 9.337 1.00 98.75 372 PHE A N 1
ATOM 3028 C CA . PHE A 1 372 ? 10.124 8.129 10.465 1.00 98.75 372 PHE A CA 1
ATOM 3029 C C . PHE A 1 372 ? 11.585 8.286 10.041 1.00 98.75 372 PHE A C 1
ATOM 3031 O O . PHE A 1 372 ? 12.365 8.839 10.815 1.00 98.75 372 PHE A O 1
ATOM 3038 N N . GLU A 1 373 ? 11.978 7.851 8.844 1.00 98.25 373 GLU A N 1
ATOM 3039 C CA . GLU A 1 373 ? 13.335 8.060 8.333 1.00 98.25 373 GLU A CA 1
ATOM 3040 C C . GLU A 1 373 ? 13.624 9.540 8.090 1.00 98.25 373 GLU A C 1
ATOM 3042 O O . GLU A 1 373 ? 14.630 10.049 8.59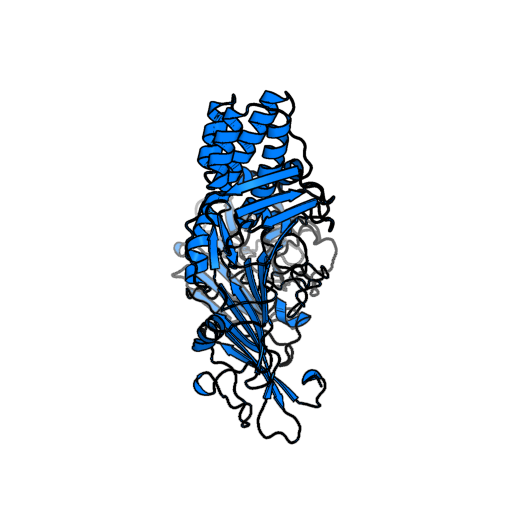5 1.00 98.25 373 GLU A O 1
ATOM 3047 N N . ILE A 1 374 ? 12.712 10.244 7.411 1.00 98.44 374 ILE A N 1
ATOM 3048 C CA . ILE A 1 374 ? 12.848 11.688 7.182 1.00 98.44 374 ILE A CA 1
ATOM 3049 C C . ILE A 1 374 ? 12.890 12.421 8.521 1.00 98.44 374 ILE A C 1
ATOM 3051 O O . ILE A 1 374 ? 13.750 13.276 8.748 1.00 98.44 374 ILE A O 1
ATOM 3055 N N . TYR A 1 375 ? 12.001 12.046 9.444 1.00 98.69 375 TYR A N 1
ATOM 3056 C CA . TYR A 1 375 ? 11.932 12.701 10.740 1.00 98.69 375 TYR A CA 1
ATOM 3057 C C . TYR A 1 375 ? 13.169 12.429 11.602 1.00 98.69 375 TYR A C 1
ATOM 3059 O O . TYR A 1 375 ? 13.701 13.345 12.226 1.00 98.69 375 TYR A O 1
ATOM 3067 N N . LYS A 1 376 ? 13.691 11.197 11.590 1.00 98.44 376 LYS A N 1
ATOM 3068 C CA . LYS A 1 376 ? 14.972 10.845 12.217 1.00 98.44 376 LYS A CA 1
ATOM 3069 C C . LYS A 1 376 ? 16.080 11.767 11.725 1.00 98.44 376 LYS A C 1
ATOM 3071 O O . LYS A 1 376 ? 16.839 12.274 12.548 1.00 98.44 376 LYS A O 1
ATOM 3076 N N . ASP A 1 377 ? 16.200 11.969 10.417 1.00 98.38 377 ASP A N 1
ATOM 3077 C CA . ASP A 1 377 ? 17.272 12.794 9.866 1.00 98.38 377 ASP A CA 1
ATOM 3078 C C . ASP A 1 377 ? 17.120 14.271 10.254 1.00 98.38 377 ASP A C 1
ATOM 3080 O O . ASP A 1 377 ? 18.107 14.893 10.661 1.00 98.38 377 ASP A O 1
ATOM 3084 N N . GLU A 1 378 ? 15.894 14.803 10.258 1.00 97.75 378 GLU A N 1
ATOM 3085 C CA . GLU A 1 378 ? 15.608 16.162 10.741 1.00 97.75 378 GLU A CA 1
ATOM 3086 C C . GLU A 1 378 ? 16.004 16.330 12.224 1.00 97.75 378 GLU A C 1
ATOM 3088 O O . GLU A 1 378 ? 16.634 17.320 12.619 1.00 97.75 378 GLU A O 1
ATOM 3093 N N . LEU A 1 379 ? 15.687 15.337 13.060 1.00 98.50 379 LEU A N 1
ATOM 3094 C CA . LEU A 1 379 ? 16.031 15.338 14.482 1.00 98.50 379 LEU A CA 1
ATOM 3095 C C . LEU A 1 379 ? 17.537 15.180 14.722 1.00 98.50 379 LEU A C 1
ATOM 3097 O O . LEU A 1 379 ? 18.081 15.847 15.605 1.00 98.50 379 LEU A O 1
ATOM 3101 N N . ILE A 1 380 ? 18.236 14.349 13.942 1.00 98.38 380 ILE A N 1
ATOM 3102 C CA . ILE A 1 380 ? 19.701 14.231 14.011 1.00 98.38 380 ILE A CA 1
ATOM 3103 C C . ILE A 1 380 ? 20.342 15.589 13.723 1.00 98.38 380 ILE A C 1
ATOM 3105 O O . ILE A 1 380 ? 21.197 16.027 14.497 1.00 98.38 380 ILE A O 1
ATOM 3109 N N . HIS A 1 381 ? 19.898 16.285 12.673 1.00 97.31 381 HIS A N 1
ATOM 3110 C CA . HIS A 1 381 ? 20.403 17.613 12.333 1.00 97.31 381 HIS A CA 1
ATOM 3111 C C . HIS A 1 381 ? 20.177 18.621 13.476 1.00 97.31 381 HIS A C 1
ATOM 3113 O O . HIS A 1 381 ? 21.106 19.323 13.893 1.00 97.31 381 HIS A O 1
ATOM 3119 N N . GLN A 1 382 ? 18.972 18.649 14.058 1.00 97.19 382 GLN A N 1
ATOM 3120 C CA . GLN A 1 382 ? 18.660 19.514 15.204 1.00 97.19 382 GLN A CA 1
ATOM 3121 C C . GLN A 1 382 ? 19.520 19.204 16.429 1.00 97.19 382 GLN A C 1
ATOM 3123 O O . GLN A 1 382 ? 20.100 20.119 17.027 1.00 97.19 382 GLN A O 1
ATOM 3128 N N . LEU A 1 383 ? 19.640 17.925 16.794 1.00 97.81 383 LEU A N 1
ATOM 3129 C CA . LEU A 1 383 ? 20.447 17.506 17.933 1.00 97.81 383 LEU A CA 1
ATOM 3130 C C . LEU A 1 383 ? 21.920 17.837 17.697 1.00 97.81 383 LEU A C 1
ATOM 3132 O O . LEU A 1 383 ? 22.564 18.373 18.594 1.00 97.81 383 LEU A O 1
ATOM 3136 N N . ARG A 1 384 ? 22.453 17.618 16.489 1.00 96.81 384 ARG A N 1
ATOM 3137 C CA . ARG A 1 384 ? 23.819 18.024 16.120 1.00 96.81 384 ARG A CA 1
ATOM 3138 C C . ARG A 1 384 ? 23.993 19.533 16.212 1.00 96.81 384 ARG A C 1
ATOM 3140 O O . ARG A 1 384 ? 25.068 20.011 16.579 1.00 96.81 384 ARG A O 1
ATOM 3147 N N . GLY A 1 385 ? 22.947 20.303 15.919 1.00 95.56 385 GLY A N 1
ATOM 3148 C CA . GLY A 1 385 ? 22.860 21.747 16.124 1.00 95.56 385 GLY A CA 1
ATOM 3149 C C . GLY A 1 385 ? 23.045 22.171 17.586 1.00 95.56 385 GLY A C 1
ATOM 3150 O O . GLY A 1 385 ? 23.801 23.113 17.842 1.00 95.56 385 GLY A O 1
ATOM 3151 N N . ALA A 1 386 ? 22.419 21.453 18.519 1.00 96.25 386 ALA A N 1
ATOM 3152 C CA . ALA A 1 386 ? 22.419 21.751 19.952 1.00 96.25 386 ALA A CA 1
ATOM 3153 C C . ALA A 1 386 ? 23.611 21.139 20.716 1.00 96.25 386 ALA A C 1
ATOM 3155 O O . ALA A 1 386 ? 24.281 21.836 21.477 1.00 96.25 386 ALA A O 1
ATOM 3156 N N . PHE A 1 387 ? 23.928 19.871 20.463 1.00 97.31 387 PHE A N 1
ATOM 3157 C CA . PHE A 1 387 ? 24.908 19.073 21.194 1.00 97.31 387 PHE A CA 1
ATOM 3158 C C . PHE A 1 387 ? 26.212 18.912 20.397 1.00 97.31 387 PHE A C 1
ATOM 3160 O O . PHE A 1 387 ? 26.236 18.316 19.321 1.00 97.31 387 PHE A O 1
ATOM 3167 N N . LYS A 1 388 ? 27.328 19.446 20.912 1.00 96.56 388 LYS A N 1
ATOM 3168 C CA . LYS A 1 388 ? 28.611 19.561 20.179 1.00 96.56 388 LYS A CA 1
ATOM 3169 C C . LYS A 1 388 ? 29.709 18.595 20.646 1.00 96.56 388 LYS A C 1
ATOM 3171 O O . LYS A 1 388 ? 30.891 18.916 20.523 1.00 96.56 388 LYS A O 1
ATOM 3176 N N . ASP A 1 389 ? 29.353 17.430 21.188 1.00 97.81 389 ASP A N 1
ATOM 3177 C CA . ASP A 1 389 ? 30.344 16.430 21.606 1.00 97.81 389 ASP A CA 1
ATOM 3178 C C . ASP A 1 389 ? 30.854 15.594 20.418 1.00 97.81 389 ASP A C 1
ATOM 3180 O O . ASP A 1 389 ? 30.155 14.739 19.878 1.00 97.81 389 ASP A O 1
ATOM 3184 N N . GLU A 1 390 ? 32.100 15.834 20.006 1.00 97.38 390 GLU A N 1
ATOM 3185 C CA . GLU A 1 390 ? 32.720 15.139 18.867 1.00 97.38 390 GLU A CA 1
ATOM 3186 C C . GLU A 1 390 ? 32.862 13.623 19.075 1.00 97.38 390 GLU A C 1
ATOM 3188 O O . GLU A 1 390 ? 32.862 12.863 18.106 1.00 97.38 390 GLU A O 1
ATOM 3193 N N . SER A 1 391 ? 33.024 13.167 20.322 1.00 97.94 391 SER A N 1
ATOM 3194 C CA . SER A 1 391 ? 33.237 11.748 20.613 1.00 97.94 391 SER A CA 1
ATOM 3195 C C . SER A 1 391 ? 31.947 10.950 20.484 1.00 97.94 391 SER A C 1
ATOM 3197 O O . SER A 1 391 ? 31.964 9.884 19.868 1.00 97.94 391 SER A O 1
ATOM 3199 N N . PHE A 1 392 ? 30.841 11.519 20.967 1.00 98.56 392 PHE A N 1
ATOM 3200 C CA . PHE A 1 392 ? 29.502 10.988 20.761 1.00 98.56 392 PHE A CA 1
ATOM 3201 C C . PHE A 1 392 ? 29.178 10.900 19.272 1.00 98.56 392 PHE A C 1
ATOM 3203 O O . PHE A 1 392 ? 28.857 9.819 18.792 1.00 98.56 392 PHE A O 1
ATOM 3210 N N . TRP A 1 393 ? 29.333 11.998 18.521 1.00 98.31 393 TRP A N 1
ATOM 3211 C CA . TRP A 1 393 ? 28.983 12.011 17.096 1.00 98.31 393 TRP A CA 1
ATOM 3212 C C . TRP A 1 393 ? 29.813 11.028 16.283 1.00 98.31 393 TRP A C 1
ATOM 3214 O O . TRP A 1 393 ? 29.276 10.345 15.423 1.00 98.31 393 TRP A O 1
ATOM 3224 N N . LYS A 1 394 ? 31.099 10.861 16.602 1.00 98.19 394 LYS A N 1
ATOM 3225 C CA . LYS A 1 394 ? 31.923 9.838 15.954 1.00 98.19 394 LYS A CA 1
ATOM 3226 C C . LYS A 1 394 ? 31.393 8.416 16.181 1.00 98.19 394 LYS A C 1
ATOM 3228 O O . LYS A 1 394 ? 31.489 7.586 15.280 1.00 98.19 394 LYS A O 1
ATOM 3233 N N . GLU A 1 395 ? 30.906 8.110 17.382 1.00 98.56 395 GLU A N 1
ATOM 3234 C CA . GLU A 1 395 ? 30.320 6.802 17.699 1.00 98.56 395 GLU A CA 1
ATOM 3235 C C . GLU A 1 395 ? 28.942 6.646 17.039 1.00 98.56 395 GLU A C 1
ATOM 3237 O O . GLU A 1 395 ? 28.701 5.640 16.374 1.00 98.56 395 GLU A O 1
ATOM 3242 N N . PHE A 1 396 ? 28.096 7.676 17.126 1.00 98.62 396 PHE A N 1
ATOM 3243 C CA . PHE A 1 396 ? 26.757 7.726 16.538 1.00 98.62 396 PHE A CA 1
ATOM 3244 C C . PHE A 1 396 ? 26.788 7.600 15.009 1.00 98.62 396 PHE A C 1
ATOM 3246 O O . PHE A 1 396 ? 26.118 6.737 14.446 1.00 98.62 396 PHE A O 1
ATOM 3253 N N . ASP A 1 397 ? 27.631 8.378 14.327 1.00 98.19 397 ASP A N 1
ATOM 3254 C CA . ASP A 1 397 ? 27.818 8.307 12.873 1.00 98.19 397 ASP A CA 1
ATOM 3255 C C . ASP A 1 397 ? 28.439 6.955 12.462 1.00 98.19 397 ASP A C 1
ATOM 3257 O O . ASP A 1 397 ? 28.140 6.410 11.399 1.00 98.19 397 ASP A O 1
ATOM 3261 N N . GLY A 1 398 ? 29.250 6.344 13.332 1.00 98.06 398 GLY A N 1
ATOM 3262 C CA . GLY A 1 398 ? 29.779 4.990 13.144 1.00 98.06 398 GLY A CA 1
ATOM 3263 C C . GLY A 1 398 ? 28.723 3.875 13.215 1.00 98.06 398 GLY A C 1
ATOM 3264 O O . GLY A 1 398 ? 28.946 2.803 12.648 1.00 98.06 398 GLY A O 1
ATOM 3265 N N . LEU A 1 399 ? 27.604 4.116 13.904 1.00 98.38 399 LEU A N 1
ATOM 3266 C CA . LEU A 1 399 ? 26.436 3.229 13.959 1.00 98.38 399 LEU A CA 1
ATOM 3267 C C . LEU A 1 399 ? 25.486 3.513 12.789 1.00 98.38 399 LEU A C 1
ATOM 3269 O O . LEU A 1 399 ? 25.119 2.590 12.063 1.00 98.38 399 LEU A O 1
ATOM 3273 N N . ARG A 1 400 ? 25.183 4.795 12.539 1.00 97.81 400 ARG A N 1
ATOM 3274 C CA . ARG A 1 400 ? 24.372 5.255 11.398 1.00 97.81 400 ARG A CA 1
ATOM 3275 C C . ARG A 1 400 ? 24.922 4.746 10.070 1.00 97.81 400 ARG A C 1
ATOM 3277 O O . ARG A 1 400 ? 24.184 4.182 9.278 1.00 97.81 400 ARG A O 1
ATOM 3284 N N . SER A 1 401 ? 26.235 4.850 9.870 1.00 97.19 401 SER A N 1
ATOM 3285 C CA . SER A 1 401 ? 26.929 4.381 8.661 1.00 97.19 401 SER A CA 1
ATOM 3286 C C . SER A 1 401 ? 26.842 2.869 8.408 1.00 97.19 401 SER A C 1
ATOM 3288 O O . SER A 1 401 ? 27.310 2.404 7.372 1.00 97.19 401 SER A O 1
ATOM 3290 N N . LYS A 1 402 ? 26.262 2.092 9.328 1.00 96.75 402 LYS A N 1
ATOM 3291 C CA . LYS A 1 402 ? 26.043 0.644 9.206 1.00 96.75 402 LYS A CA 1
ATOM 3292 C C . LYS A 1 402 ? 24.569 0.246 9.321 1.00 96.75 402 LYS A C 1
ATOM 3294 O O . LYS A 1 402 ? 24.293 -0.946 9.307 1.00 96.75 402 LYS A O 1
ATOM 3299 N N . GLY A 1 403 ? 23.657 1.210 9.470 1.00 96.31 403 GLY A N 1
ATOM 3300 C CA . GLY A 1 403 ? 22.230 0.933 9.656 1.00 96.31 403 GLY A CA 1
ATOM 3301 C C . GLY A 1 403 ? 21.889 0.367 11.040 1.00 96.31 403 GLY A C 1
ATOM 3302 O O . GLY A 1 403 ? 20.858 -0.273 11.212 1.00 96.31 403 GLY A O 1
ATOM 3303 N N . GLU A 1 404 ? 22.746 0.579 12.046 1.00 97.81 404 GLU A N 1
ATOM 3304 C CA . GLU A 1 404 ? 22.584 0.026 13.402 1.00 97.81 404 GLU A CA 1
ATOM 3305 C C . GLU A 1 404 ? 21.624 0.885 14.247 1.00 97.81 404 GLU A C 1
ATOM 3307 O O . GLU A 1 404 ? 22.030 1.519 15.225 1.00 97.81 404 GLU A O 1
ATOM 3312 N N . LEU A 1 405 ? 20.343 0.927 13.862 1.00 98.50 405 LEU A N 1
ATOM 3313 C CA . LEU A 1 405 ? 19.325 1.801 14.466 1.00 98.50 405 LEU A CA 1
ATOM 3314 C C . LEU A 1 405 ? 19.159 1.574 15.975 1.00 98.50 405 LEU A C 1
ATOM 3316 O O . LEU A 1 405 ? 19.158 2.533 16.742 1.00 98.50 405 LEU A O 1
ATOM 3320 N N . THR A 1 406 ? 19.090 0.317 16.426 1.00 98.25 406 THR A N 1
ATOM 3321 C CA . THR A 1 406 ? 19.039 -0.000 17.865 1.00 98.25 406 THR A CA 1
ATOM 3322 C C . THR A 1 406 ? 20.295 0.474 18.588 1.00 98.25 406 THR A C 1
ATOM 3324 O O . THR A 1 406 ? 20.197 1.058 19.660 1.00 98.25 406 THR A O 1
ATOM 3327 N N . GLY A 1 407 ? 21.475 0.312 17.984 1.00 98.56 407 GLY A N 1
ATOM 3328 C CA . GLY A 1 407 ? 22.715 0.813 18.571 1.00 98.56 407 GLY A CA 1
ATOM 3329 C C . GLY A 1 407 ? 22.734 2.339 18.699 1.00 98.56 407 GLY A C 1
ATOM 3330 O O . GLY A 1 407 ? 23.254 2.866 19.683 1.00 98.56 407 GLY A O 1
ATOM 3331 N N . MET A 1 408 ? 22.155 3.063 17.733 1.00 98.81 408 MET A N 1
ATOM 3332 C CA . MET A 1 408 ? 21.985 4.520 17.816 1.00 98.81 408 MET A CA 1
ATOM 3333 C C . MET A 1 408 ? 21.073 4.904 18.990 1.00 98.81 408 MET A C 1
ATOM 3335 O O . MET A 1 408 ? 21.404 5.830 19.733 1.00 98.81 408 MET A O 1
ATOM 3339 N N . THR A 1 409 ? 19.973 4.172 19.186 1.00 98.62 409 THR A N 1
ATOM 3340 C CA . THR A 1 409 ? 19.062 4.335 20.330 1.00 98.62 409 THR A CA 1
ATOM 3341 C C . THR A 1 409 ? 19.778 4.080 21.659 1.00 98.62 409 THR A C 1
ATOM 3343 O O . THR A 1 409 ? 19.795 4.965 22.512 1.00 98.62 409 THR A O 1
ATOM 3346 N N . ASP A 1 410 ? 20.471 2.946 21.803 1.00 98.38 410 ASP A N 1
ATOM 3347 C CA . ASP A 1 410 ? 21.228 2.589 23.014 1.00 98.38 410 ASP A CA 1
ATOM 3348 C C . ASP A 1 410 ? 22.272 3.665 23.377 1.00 98.38 410 ASP A C 1
ATOM 3350 O O . ASP A 1 410 ? 22.527 3.967 24.549 1.00 98.38 410 ASP A O 1
ATOM 3354 N N . LEU A 1 411 ? 22.912 4.260 22.362 1.00 98.62 411 LEU A N 1
ATOM 3355 C CA . LEU A 1 411 ? 23.896 5.319 22.564 1.00 98.62 411 LEU A CA 1
ATOM 3356 C C . LEU A 1 411 ? 23.247 6.615 23.073 1.00 98.62 411 LEU A C 1
ATOM 3358 O O . LEU A 1 411 ? 23.831 7.279 23.936 1.00 98.62 411 LEU A O 1
ATOM 3362 N N . LEU A 1 412 ? 22.053 6.962 22.582 1.00 98.50 412 LEU A N 1
ATOM 3363 C CA . LEU A 1 412 ? 21.273 8.093 23.092 1.00 98.50 412 LEU A CA 1
ATOM 3364 C C . LEU A 1 412 ? 20.856 7.860 24.547 1.00 98.50 412 LEU A C 1
ATOM 3366 O O . LEU A 1 412 ? 21.107 8.724 25.380 1.00 98.50 412 LEU A O 1
ATOM 3370 N N . GLU A 1 413 ? 20.314 6.687 24.877 1.00 97.38 413 GLU A N 1
ATOM 3371 C CA . GLU A 1 413 ? 19.903 6.322 26.245 1.00 97.38 413 GLU A CA 1
ATOM 3372 C C . GLU A 1 413 ? 21.059 6.363 27.250 1.00 97.38 413 GLU A C 1
ATOM 3374 O O . GLU A 1 413 ? 20.890 6.698 28.422 1.00 97.38 413 GLU A O 1
ATOM 3379 N N . LYS A 1 414 ? 22.273 6.044 26.798 1.00 97.38 414 LYS A N 1
ATOM 3380 C CA . LYS A 1 414 ? 23.478 6.132 27.626 1.00 97.38 414 LYS A CA 1
ATOM 3381 C C . LYS A 1 414 ? 23.960 7.571 27.830 1.00 97.38 414 LYS A C 1
ATOM 3383 O O . LYS A 1 414 ? 24.565 7.862 28.866 1.00 97.38 414 LYS A O 1
ATOM 3388 N N . GLN A 1 415 ? 23.786 8.433 26.829 1.00 98.12 415 GLN A N 1
ATOM 3389 C CA . GLN A 1 415 ? 24.302 9.804 26.826 1.00 98.12 415 GLN A CA 1
ATOM 3390 C C . GLN A 1 415 ? 23.328 10.808 27.460 1.00 98.12 415 GLN A C 1
ATOM 3392 O O . GLN A 1 415 ? 23.775 11.765 28.095 1.00 98.12 415 GLN A O 1
ATOM 3397 N N . PHE A 1 416 ? 22.028 10.579 27.303 1.00 97.88 416 PHE A N 1
ATOM 3398 C CA . PHE A 1 416 ? 20.938 11.469 27.691 1.00 97.88 416 PHE A CA 1
ATOM 3399 C C . PHE A 1 416 ? 20.034 10.796 28.739 1.00 97.88 416 PHE A C 1
ATOM 3401 O O . PHE A 1 416 ? 19.961 9.575 28.843 1.00 97.88 416 PHE A O 1
ATOM 3408 N N . GLN A 1 417 ? 19.339 11.586 29.550 1.00 94.94 417 GLN A N 1
ATOM 3409 C CA . GLN A 1 417 ? 18.321 11.146 30.504 1.00 94.94 417 GLN A CA 1
ATOM 3410 C C . GLN A 1 417 ? 17.001 10.857 29.785 1.00 94.94 417 GLN A C 1
ATOM 3412 O O . GLN A 1 417 ? 16.042 11.625 29.879 1.00 94.94 417 GLN A O 1
ATOM 3417 N N . ILE A 1 418 ? 16.960 9.728 29.082 1.00 96.69 418 ILE A N 1
ATOM 3418 C CA . ILE A 1 418 ? 15.755 9.232 28.415 1.00 96.69 418 ILE A CA 1
ATOM 3419 C C . ILE A 1 418 ? 14.808 8.606 29.451 1.00 96.69 418 ILE A C 1
ATOM 3421 O O . ILE A 1 418 ? 15.207 7.759 30.253 1.00 96.69 418 ILE A O 1
ATOM 3425 N N . ASP A 1 419 ? 13.544 9.031 29.454 1.00 94.88 419 ASP A N 1
ATOM 3426 C CA . ASP A 1 419 ? 12.475 8.401 30.228 1.00 94.88 419 ASP A CA 1
ATOM 3427 C C . ASP A 1 419 ? 11.877 7.248 29.414 1.00 94.88 419 ASP A C 1
ATOM 3429 O O . ASP A 1 419 ? 10.986 7.440 28.582 1.00 94.88 419 ASP A O 1
ATOM 3433 N N . GLU A 1 420 ? 12.368 6.033 29.675 1.00 90.19 420 GLU A N 1
ATOM 3434 C CA . GLU A 1 420 ? 11.883 4.792 29.055 1.00 90.19 420 GLU A CA 1
ATOM 3435 C C . GLU A 1 420 ? 10.365 4.593 29.227 1.00 90.19 420 GLU A C 1
ATOM 3437 O O . GLU A 1 420 ? 9.737 3.917 28.416 1.00 90.19 420 GLU A O 1
ATOM 3442 N N . SER A 1 421 ? 9.739 5.184 30.256 1.00 89.50 421 SER A N 1
ATOM 3443 C CA . SER A 1 421 ? 8.291 5.063 30.469 1.00 89.50 421 SER A CA 1
ATOM 3444 C C . SER A 1 421 ? 7.453 5.943 29.536 1.00 89.50 421 SER A C 1
ATOM 3446 O O . SER A 1 421 ? 6.252 5.699 29.388 1.00 89.50 421 SER A O 1
ATOM 3448 N N . GLU A 1 422 ? 8.071 6.941 28.896 1.00 89.19 422 GLU A N 1
ATOM 3449 C CA . GLU A 1 422 ? 7.447 7.768 27.858 1.00 89.19 422 GLU A CA 1
ATOM 3450 C C . GLU A 1 422 ? 7.636 7.184 26.445 1.00 89.19 422 GLU A C 1
ATOM 3452 O O . GLU A 1 422 ? 6.926 7.609 25.532 1.00 89.19 422 GLU A O 1
ATOM 3457 N N . ILE A 1 423 ? 8.521 6.191 26.262 1.00 92.88 423 ILE A N 1
ATOM 3458 C CA . ILE A 1 423 ? 8.722 5.501 24.979 1.00 92.88 423 ILE A CA 1
ATOM 3459 C C . ILE A 1 423 ? 7.568 4.524 24.731 1.00 92.88 423 ILE A C 1
ATOM 3461 O O . ILE A 1 423 ? 7.345 3.573 25.482 1.00 92.88 423 ILE A O 1
ATOM 3465 N N . GLN A 1 424 ? 6.816 4.757 23.659 1.00 93.69 424 GLN A N 1
ATOM 3466 C CA . GLN A 1 424 ? 5.671 3.933 23.282 1.00 93.69 424 GLN A CA 1
ATOM 3467 C C . GLN A 1 424 ? 6.053 2.923 22.194 1.00 93.69 424 GLN A C 1
ATOM 3469 O O . GLN A 1 424 ? 6.745 3.291 21.242 1.00 93.69 424 GLN A O 1
ATOM 3474 N N . PRO A 1 425 ? 5.559 1.671 22.271 1.00 94.38 425 PRO A N 1
ATOM 3475 C CA . PRO A 1 425 ? 5.594 0.754 21.137 1.00 94.38 425 PRO A CA 1
ATOM 3476 C C . PRO A 1 425 ? 4.806 1.318 19.949 1.00 94.38 425 PRO A C 1
ATOM 3478 O O . PRO A 1 425 ? 3.726 1.887 20.143 1.00 94.38 425 PRO A O 1
ATOM 3481 N N . LEU A 1 426 ? 5.308 1.105 18.729 1.00 95.69 426 LEU A N 1
ATOM 3482 C CA . LEU A 1 426 ? 4.667 1.588 17.502 1.00 95.69 426 LEU A CA 1
ATOM 3483 C C . LEU A 1 426 ? 3.225 1.084 17.379 1.00 95.69 426 LEU A C 1
ATOM 3485 O O . LEU A 1 426 ? 2.319 1.881 17.160 1.00 95.69 426 LEU A O 1
ATOM 3489 N N . GLU A 1 427 ? 2.993 -0.211 17.613 1.00 89.94 427 GLU A N 1
ATOM 3490 C CA . GLU A 1 427 ? 1.659 -0.823 17.541 1.00 89.94 427 GLU A CA 1
ATOM 3491 C C . GLU A 1 427 ? 0.639 -0.105 18.441 1.00 89.94 427 GLU A C 1
ATOM 3493 O O . GLU A 1 427 ? -0.493 0.152 18.031 1.00 89.94 427 GLU A O 1
ATOM 3498 N N . TYR A 1 428 ? 1.044 0.286 19.655 1.00 90.88 428 TYR A N 1
ATOM 3499 C CA . TYR A 1 428 ? 0.170 1.015 20.576 1.00 90.88 428 TYR A CA 1
ATOM 3500 C C . TYR A 1 428 ? -0.139 2.426 20.065 1.00 90.88 428 TYR A C 1
ATOM 3502 O O . TYR A 1 428 ? -1.290 2.870 20.119 1.00 90.88 428 TYR A O 1
ATOM 3510 N N . TRP A 1 429 ? 0.879 3.129 19.564 1.00 94.69 429 TRP A N 1
ATOM 3511 C CA . TRP A 1 429 ? 0.709 4.461 18.996 1.00 94.69 429 TRP A CA 1
ATOM 3512 C C . TRP A 1 429 ? -0.218 4.426 17.775 1.00 94.69 429 TRP A C 1
ATOM 3514 O O . TRP A 1 429 ? -1.199 5.170 17.740 1.00 94.69 429 TRP A O 1
ATOM 3524 N N . VAL A 1 430 ? 0.019 3.504 16.837 1.00 91.69 430 VAL A N 1
ATOM 3525 C CA . VAL A 1 430 ? -0.806 3.298 15.639 1.00 91.69 430 VAL A CA 1
ATOM 3526 C C . VAL A 1 430 ? -2.245 2.960 16.027 1.00 91.69 430 VAL A C 1
ATOM 3528 O O . VAL A 1 430 ? -3.174 3.618 15.561 1.00 91.69 430 VAL A O 1
ATOM 3531 N N . ALA A 1 431 ? -2.454 1.993 16.928 1.00 84.19 431 ALA A N 1
ATOM 3532 C CA . ALA A 1 431 ? -3.791 1.602 17.376 1.00 84.19 431 ALA A CA 1
ATOM 3533 C C . ALA A 1 431 ? -4.563 2.783 17.978 1.00 84.19 431 ALA A C 1
ATOM 3535 O O . ALA A 1 431 ? -5.749 2.967 17.695 1.00 84.19 431 ALA A O 1
ATOM 3536 N N . LYS A 1 432 ? -3.884 3.626 18.764 1.00 88.44 432 LYS A N 1
ATOM 3537 C CA . LYS A 1 432 ? -4.480 4.844 19.313 1.00 88.44 432 LYS A CA 1
ATOM 3538 C C . LYS A 1 432 ? -4.887 5.826 18.208 1.00 88.44 432 LYS A C 1
ATOM 3540 O O . LYS A 1 432 ? -5.998 6.342 18.265 1.00 88.44 432 LYS A O 1
ATOM 3545 N N . ARG A 1 433 ? -4.035 6.070 17.204 1.00 92.56 433 ARG A N 1
ATOM 3546 C CA . ARG A 1 433 ? -4.367 6.965 16.076 1.00 92.56 433 ARG A CA 1
ATOM 3547 C C . ARG A 1 433 ? -5.517 6.436 15.238 1.00 92.56 433 ARG A C 1
ATOM 3549 O O . ARG A 1 433 ? -6.421 7.199 14.921 1.00 92.56 433 ARG A O 1
ATOM 3556 N N . ARG A 1 434 ? -5.550 5.129 14.975 1.00 87.06 434 ARG A N 1
ATOM 3557 C CA . ARG A 1 434 ? -6.673 4.476 14.287 1.00 87.06 434 ARG A CA 1
ATOM 3558 C C . ARG A 1 434 ? -7.992 4.682 15.032 1.00 87.06 434 ARG A C 1
ATOM 3560 O O . ARG A 1 434 ? -8.994 4.989 14.403 1.00 87.06 434 ARG A O 1
ATOM 3567 N N . MET A 1 435 ? -7.992 4.581 16.364 1.00 83.25 435 MET A N 1
ATOM 3568 C CA . MET A 1 435 ? -9.185 4.866 17.174 1.00 83.25 435 MET A CA 1
ATOM 3569 C C . MET A 1 435 ? -9.631 6.333 17.102 1.00 83.25 435 MET A C 1
ATOM 3571 O O . MET A 1 435 ? -10.822 6.602 17.199 1.00 83.25 435 MET A O 1
ATOM 3575 N N . GLU A 1 436 ? -8.703 7.282 16.948 1.00 85.31 436 GLU A N 1
ATOM 3576 C CA . GLU A 1 436 ? -9.021 8.715 16.848 1.00 85.31 436 GLU A CA 1
ATOM 3577 C C . GLU A 1 436 ? -9.690 9.085 15.510 1.00 85.31 436 GLU A C 1
ATOM 3579 O O . GLU A 1 436 ? -10.400 10.090 15.457 1.00 85.31 436 GLU A O 1
ATOM 3584 N N . ILE A 1 437 ? -9.498 8.275 14.460 1.00 82.44 437 ILE A N 1
ATOM 3585 C CA . ILE A 1 437 ? -10.043 8.499 13.107 1.00 82.44 437 ILE A CA 1
ATOM 3586 C C . ILE A 1 437 ? -11.076 7.452 12.664 1.00 82.44 437 ILE A C 1
ATOM 3588 O O . ILE A 1 437 ? -11.497 7.455 11.508 1.00 82.44 437 ILE A O 1
ATOM 3592 N N . ALA A 1 438 ? -11.453 6.525 13.546 1.00 74.81 438 ALA A N 1
ATOM 3593 C CA . ALA A 1 438 ? -12.408 5.477 13.216 1.00 74.81 438 ALA A CA 1
ATOM 3594 C C . ALA A 1 438 ? -13.772 6.091 12.868 1.00 74.81 438 ALA A C 1
ATOM 3596 O O . ALA A 1 438 ? -14.332 6.880 13.629 1.00 74.81 438 ALA A O 1
ATOM 3597 N N . GLU A 1 439 ? -14.310 5.715 11.711 1.00 78.25 439 GLU A N 1
ATOM 3598 C CA . GLU A 1 439 ? -15.665 6.076 11.310 1.00 78.25 439 GLU A CA 1
ATOM 3599 C C . GLU A 1 439 ? -16.631 4.979 11.742 1.00 78.25 439 GLU A C 1
ATOM 3601 O O . GLU A 1 439 ? -16.311 3.789 11.694 1.00 78.25 439 GLU A O 1
ATOM 3606 N N . SER A 1 440 ? -17.839 5.377 12.140 1.00 85.12 440 SER A N 1
ATOM 3607 C CA . SER A 1 440 ? -18.890 4.405 12.409 1.00 85.12 440 SER A CA 1
ATOM 3608 C C . SER A 1 440 ? -19.204 3.627 11.134 1.00 85.12 440 SER A C 1
ATOM 3610 O O . SER A 1 440 ? -19.435 4.217 10.081 1.00 85.12 440 SER A O 1
ATOM 3612 N N . ARG A 1 441 ? -19.248 2.300 11.234 1.00 90.50 441 ARG A N 1
ATOM 3613 C CA . ARG A 1 441 ? -19.671 1.369 10.172 1.00 90.50 441 ARG A CA 1
ATOM 3614 C C . ARG A 1 441 ? -21.031 0.747 10.455 1.00 90.50 441 ARG A C 1
ATOM 3616 O O . ARG A 1 441 ? -21.511 -0.129 9.742 1.00 90.50 441 ARG A O 1
ATOM 3623 N N . VAL A 1 442 ? -21.690 1.245 11.488 1.00 96.06 442 VAL A N 1
ATOM 3624 C CA . VAL A 1 442 ? -23.092 0.985 11.780 1.00 96.06 442 VAL A CA 1
ATOM 3625 C C . VAL A 1 442 ? -23.821 2.301 11.981 1.00 96.06 442 VAL A C 1
ATOM 3627 O O . VAL A 1 442 ? -23.224 3.321 12.321 1.00 96.06 442 VAL A O 1
ATOM 3630 N N . ALA A 1 443 ? -25.132 2.291 11.799 1.00 96.38 443 ALA A N 1
ATOM 3631 C CA . ALA A 1 443 ? -25.950 3.436 12.156 1.00 96.38 443 ALA A CA 1
ATOM 3632 C C . ALA A 1 443 ? -27.389 3.027 12.434 1.00 96.38 443 ALA A C 1
ATOM 3634 O O . ALA A 1 443 ? -27.837 1.909 12.162 1.00 96.38 443 ALA A O 1
ATOM 3635 N N . TRP A 1 444 ? -28.137 3.970 12.983 1.00 97.00 444 TRP A N 1
ATOM 3636 C CA . TRP A 1 444 ? -29.566 3.853 13.176 1.00 97.00 444 TRP A CA 1
ATOM 3637 C C . TRP A 1 444 ? -30.229 5.180 12.840 1.00 97.00 444 TRP A C 1
ATOM 3639 O O . TRP A 1 444 ? -29.616 6.245 12.883 1.00 97.00 444 TRP A O 1
ATOM 3649 N N . ALA A 1 445 ? -31.513 5.115 12.530 1.00 95.19 445 ALA A N 1
ATOM 3650 C CA . ALA A 1 445 ? -32.355 6.295 12.493 1.00 95.19 445 ALA A CA 1
ATOM 3651 C C . ALA A 1 445 ? -33.715 5.958 13.076 1.00 95.19 445 ALA A C 1
ATOM 3653 O O . ALA A 1 445 ? -34.122 4.800 13.197 1.00 95.19 445 ALA A O 1
ATOM 3654 N N . GLN A 1 446 ? -34.458 7.000 13.407 1.00 94.88 446 GLN A N 1
ATOM 3655 C CA . GLN A 1 446 ? -35.824 6.874 13.863 1.00 94.88 446 GLN A CA 1
ATOM 3656 C C . GLN A 1 446 ? -36.661 8.005 13.281 1.00 94.88 446 GLN A C 1
ATOM 3658 O O . GLN A 1 446 ? -36.217 9.145 13.194 1.00 94.88 446 GLN A O 1
ATOM 3663 N N . ASP A 1 447 ? -37.898 7.672 12.914 1.00 91.81 447 ASP A N 1
ATOM 3664 C CA . ASP A 1 447 ? -38.954 8.622 12.567 1.00 91.81 447 ASP A CA 1
ATOM 3665 C C . ASP A 1 447 ? -38.627 9.574 11.399 1.00 91.81 447 ASP A C 1
ATOM 3667 O O . ASP A 1 447 ? -39.280 10.607 11.257 1.00 91.81 447 ASP A O 1
ATOM 3671 N N . TRP A 1 448 ? -37.701 9.197 10.503 1.00 89.12 448 TRP A N 1
ATOM 3672 C CA . TRP A 1 448 ? -37.478 9.909 9.230 1.00 89.12 448 TRP A CA 1
ATOM 3673 C C . TRP A 1 448 ? -38.747 9.910 8.363 1.00 89.12 448 TRP A C 1
ATOM 3675 O O . TRP A 1 448 ? -39.095 10.904 7.730 1.00 89.12 448 TRP A O 1
ATOM 3685 N N . VAL A 1 449 ? -39.505 8.814 8.437 1.00 87.88 449 VAL A N 1
ATOM 3686 C CA . VAL A 1 449 ? -40.939 8.754 8.147 1.00 87.88 449 VAL A CA 1
ATOM 3687 C C . VAL A 1 449 ? -41.583 8.021 9.327 1.00 87.88 449 VAL A C 1
ATOM 3689 O O . VAL A 1 449 ? -41.340 6.823 9.487 1.00 87.88 449 VAL A O 1
ATOM 3692 N N . PRO A 1 450 ? -42.345 8.684 10.211 1.00 88.62 450 PRO A N 1
ATOM 3693 C CA . PRO A 1 450 ? -42.940 7.999 11.354 1.00 88.62 450 PRO A CA 1
ATOM 3694 C C . PRO A 1 450 ? -43.908 6.880 10.916 1.00 88.62 450 PRO A C 1
ATOM 3696 O O . PRO A 1 450 ? -44.679 7.101 9.982 1.00 88.62 450 PRO A O 1
ATOM 3699 N N . PRO A 1 451 ? -43.925 5.703 11.580 1.00 91.62 451 PRO A N 1
ATOM 3700 C CA . PRO A 1 451 ? -43.249 5.376 12.831 1.00 91.62 451 PRO A CA 1
ATOM 3701 C C . PRO A 1 451 ? -42.030 4.456 12.637 1.00 91.62 451 PRO A C 1
ATOM 3703 O O . PRO A 1 451 ? -41.847 3.525 13.424 1.00 91.62 451 PRO A O 1
ATOM 3706 N N . ASN A 1 452 ? -41.170 4.703 11.653 1.00 92.69 452 ASN A N 1
ATOM 3707 C CA . ASN A 1 452 ? -39.987 3.870 11.422 1.00 92.69 452 ASN A CA 1
ATOM 3708 C C . ASN A 1 452 ? -38.953 3.926 12.562 1.00 92.69 452 ASN A C 1
ATOM 3710 O O . ASN A 1 452 ? -38.752 4.970 13.190 1.00 92.69 452 ASN A O 1
ATOM 3714 N N . ILE A 1 453 ? -38.273 2.812 12.810 1.00 96.81 453 ILE A N 1
ATOM 3715 C CA . ILE A 1 453 ? -36.923 2.766 13.390 1.00 96.81 453 ILE A CA 1
ATOM 3716 C C . ILE A 1 453 ? -36.093 1.823 12.528 1.00 96.81 453 ILE A C 1
ATOM 3718 O O . ILE A 1 453 ? -36.607 0.809 12.054 1.00 96.81 453 ILE A O 1
ATOM 3722 N N . GLY A 1 454 ? -34.840 2.178 12.297 1.00 97.19 454 GLY A N 1
ATOM 3723 C CA . GLY A 1 454 ? -33.944 1.445 11.423 1.00 97.19 454 GLY A CA 1
ATOM 3724 C C . GLY A 1 454 ? -32.584 1.233 12.058 1.00 97.19 454 GLY A C 1
ATOM 3725 O O . GLY A 1 454 ? -32.174 2.024 12.902 1.00 97.19 454 GLY A O 1
ATOM 3726 N N . TRP A 1 455 ? -31.919 0.154 11.662 1.00 98.19 455 TRP A N 1
ATOM 3727 C CA . TRP A 1 455 ? -30.559 -0.200 12.059 1.00 98.19 455 TRP A CA 1
ATOM 3728 C C . TRP A 1 455 ? -29.823 -0.792 10.857 1.00 98.19 455 TRP A C 1
ATOM 3730 O O . TRP A 1 455 ? -30.425 -1.480 10.026 1.00 98.19 455 TRP A O 1
ATOM 3740 N N . GLU A 1 456 ? -28.539 -0.491 10.724 1.00 97.56 456 GLU A N 1
ATOM 3741 C CA . GLU A 1 456 ? -27.758 -0.902 9.562 1.00 97.56 456 GLU A CA 1
ATOM 3742 C C . GLU A 1 456 ? -26.292 -1.145 9.887 1.00 97.56 456 GLU A C 1
ATOM 3744 O O . GLU A 1 456 ? -25.750 -0.581 1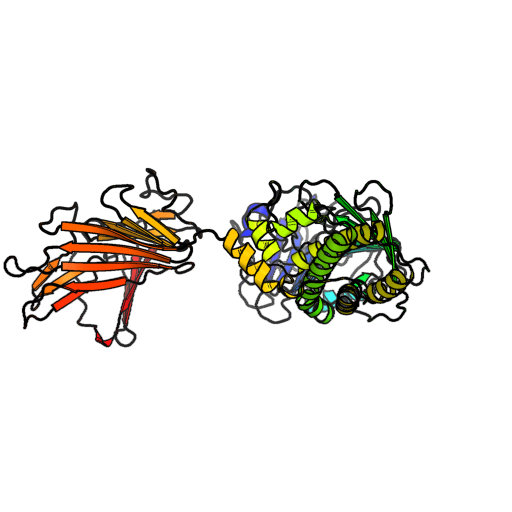0.839 1.00 97.56 456 GLU A O 1
ATOM 3749 N N . SER A 1 457 ? -25.671 -1.957 9.040 1.00 97.06 457 SER A N 1
ATOM 3750 C CA . SER A 1 457 ? -24.242 -1.908 8.747 1.00 97.06 457 SER A CA 1
ATOM 3751 C C . SER A 1 457 ? -24.056 -1.232 7.391 1.00 97.06 457 SER A C 1
ATOM 3753 O O . SER A 1 457 ? -25.020 -1.052 6.643 1.00 97.06 457 SER A O 1
ATOM 3755 N N . GLU A 1 458 ? -22.830 -0.918 7.007 1.00 93.62 458 GLU A N 1
ATOM 3756 C CA . GLU A 1 458 ? -22.496 -0.472 5.656 1.00 93.62 458 GLU A CA 1
ATOM 3757 C C . GLU A 1 458 ? -22.948 -1.467 4.563 1.00 93.62 458 GLU A C 1
ATOM 3759 O O . GLU A 1 458 ? -23.247 -1.054 3.449 1.00 93.62 458 GLU A O 1
ATOM 3764 N N . LYS A 1 459 ? -23.116 -2.758 4.898 1.00 94.12 459 LYS A N 1
ATOM 3765 C CA . LYS A 1 459 ? -23.525 -3.826 3.963 1.00 94.12 459 LYS A CA 1
ATOM 3766 C C . LYS A 1 459 ? -25.034 -3.911 3.713 1.00 94.12 459 LYS A C 1
ATOM 3768 O O . LYS A 1 459 ? -25.458 -4.295 2.627 1.00 94.12 459 LYS A O 1
ATOM 3773 N N . ILE A 1 460 ? -25.866 -3.638 4.722 1.00 95.44 460 ILE A N 1
ATOM 3774 C CA . ILE A 1 460 ? -27.330 -3.784 4.628 1.00 95.44 460 ILE A CA 1
ATOM 3775 C C . ILE A 1 460 ? -28.041 -2.929 5.677 1.00 95.44 460 ILE A C 1
ATOM 3777 O O . ILE A 1 460 ? -27.525 -2.734 6.778 1.00 95.44 460 ILE A O 1
ATOM 3781 N N . ALA A 1 461 ? -29.253 -2.465 5.371 1.00 96.81 461 ALA A N 1
ATOM 3782 C CA . ALA A 1 461 ? -30.091 -1.739 6.322 1.00 96.81 461 ALA A CA 1
ATOM 3783 C C . ALA A 1 461 ? -31.460 -2.400 6.487 1.00 96.81 461 ALA A C 1
ATOM 3785 O O . ALA A 1 461 ? -32.054 -2.874 5.522 1.00 96.81 461 ALA A O 1
ATOM 3786 N N . TYR A 1 462 ? -31.978 -2.386 7.712 1.00 97.56 462 TYR A N 1
ATOM 3787 C CA . TYR A 1 462 ? -33.298 -2.907 8.058 1.00 97.56 462 TYR A CA 1
ATOM 3788 C C . TYR A 1 462 ? -34.123 -1.843 8.761 1.00 97.56 462 TYR A C 1
ATOM 3790 O O . TYR A 1 462 ? -33.568 -0.996 9.465 1.00 97.56 462 TYR A O 1
ATOM 3798 N N . ARG A 1 463 ? -35.446 -1.917 8.631 1.00 96.19 463 ARG A N 1
ATOM 3799 C CA . ARG A 1 463 ? -36.383 -1.092 9.400 1.00 96.19 463 ARG A CA 1
ATOM 3800 C C . ARG A 1 463 ? -37.535 -1.915 9.949 1.00 96.19 463 ARG A C 1
ATOM 3802 O O . ARG A 1 463 ? -37.884 -2.965 9.415 1.00 96.19 463 ARG A O 1
ATOM 3809 N N . VAL A 1 464 ? -38.165 -1.382 10.990 1.00 95.81 464 VAL A N 1
ATOM 3810 C CA . VAL A 1 464 ? -39.451 -1.865 11.493 1.00 95.81 464 VAL A CA 1
ATOM 3811 C C . VAL A 1 464 ? -40.433 -0.710 11.675 1.00 95.81 464 VAL A C 1
ATOM 3813 O O . VAL A 1 464 ? -40.093 0.350 12.209 1.00 95.81 464 VAL A O 1
ATOM 3816 N N . TYR A 1 465 ? -41.674 -0.933 11.244 1.00 93.44 465 TYR A N 1
ATOM 3817 C CA . TYR A 1 465 ? -42.810 -0.027 11.412 1.00 93.44 465 TYR A CA 1
ATOM 3818 C C . TYR A 1 465 ? -44.090 -0.848 11.575 1.00 93.44 465 TYR A C 1
ATOM 3820 O O . TYR A 1 465 ? -44.315 -1.809 10.853 1.00 93.44 465 TYR A O 1
ATOM 3828 N N . TRP A 1 466 ? -44.906 -0.530 12.587 1.00 93.06 466 TRP A N 1
ATOM 3829 C CA . TRP A 1 466 ? -46.115 -1.305 12.936 1.00 93.06 466 TRP A CA 1
ATOM 3830 C C . TRP A 1 466 ? -45.922 -2.837 12.996 1.00 93.06 466 TRP A C 1
ATOM 3832 O O . TRP A 1 466 ? -46.858 -3.594 12.764 1.00 93.06 466 TRP A O 1
ATOM 3842 N N . GLY A 1 467 ? -44.710 -3.301 13.294 1.00 92.81 467 GLY A N 1
ATOM 3843 C CA . GLY A 1 467 ? -44.347 -4.703 13.498 1.00 92.81 467 GLY A CA 1
ATOM 3844 C C . GLY A 1 467 ? -43.969 -5.410 12.204 1.00 92.81 467 GLY A C 1
ATOM 3845 O O . GLY A 1 467 ? -43.598 -6.580 12.240 1.00 92.81 467 GLY A O 1
ATOM 3846 N N . GLN A 1 468 ? -44.043 -4.704 11.077 1.00 94.81 468 GLN A N 1
ATOM 3847 C CA . GLN A 1 468 ? -43.594 -5.154 9.772 1.00 94.81 468 GLN A CA 1
ATOM 3848 C C . GLN A 1 468 ? -42.099 -4.862 9.628 1.00 94.81 468 GLN A C 1
ATOM 3850 O O . GLN A 1 468 ? -41.654 -3.751 9.921 1.00 94.81 468 GLN A O 1
ATOM 3855 N N . PHE A 1 469 ? -41.337 -5.875 9.221 1.00 96.06 469 PHE A N 1
ATOM 3856 C CA . PHE A 1 469 ? -39.890 -5.781 9.026 1.00 96.06 469 PHE A CA 1
ATOM 3857 C C . PHE A 1 469 ? -39.568 -5.633 7.551 1.00 96.06 469 PHE A C 1
ATOM 3859 O O . PHE A 1 469 ? -40.144 -6.320 6.716 1.00 96.06 469 PHE A O 1
ATOM 3866 N N . ASP A 1 470 ? -38.618 -4.776 7.243 1.00 94.94 470 ASP A N 1
ATOM 3867 C CA . ASP A 1 470 ? -38.288 -4.418 5.876 1.00 94.94 470 ASP A CA 1
ATOM 3868 C C . ASP A 1 470 ? -36.778 -4.215 5.739 1.00 94.94 470 ASP A C 1
ATOM 3870 O O . ASP A 1 470 ? -36.090 -4.036 6.752 1.00 94.94 470 ASP A O 1
ATOM 3874 N N . PHE A 1 471 ? -36.256 -4.249 4.515 1.00 95.94 471 PHE A N 1
ATOM 3875 C CA . PHE A 1 471 ? -34.830 -4.075 4.266 1.00 95.94 471 PHE A CA 1
ATOM 3876 C C . PHE A 1 471 ? -34.540 -3.261 3.006 1.00 95.94 471 PHE A C 1
ATOM 3878 O O . PHE A 1 471 ? -35.253 -3.309 2.005 1.00 95.94 471 PHE A O 1
ATOM 3885 N N . PHE A 1 472 ? -33.423 -2.548 3.057 1.00 94.69 472 PHE A N 1
ATOM 3886 C CA . PHE A 1 472 ? -32.878 -1.804 1.937 1.00 94.69 472 PHE A CA 1
ATOM 3887 C C . PHE A 1 472 ? -31.687 -2.563 1.351 1.00 94.69 472 PHE A C 1
ATOM 3889 O O . PHE A 1 472 ? -30.778 -2.968 2.083 1.00 94.69 472 PHE A O 1
ATOM 3896 N N . GLY A 1 473 ? -31.692 -2.751 0.032 1.00 90.06 473 GLY A N 1
ATOM 3897 C CA . GLY A 1 473 ? -30.557 -3.295 -0.709 1.00 90.06 473 GLY A CA 1
ATOM 3898 C C . GLY A 1 473 ? -29.588 -2.176 -1.073 1.00 90.06 473 GLY A C 1
ATOM 3899 O O . GLY A 1 473 ? -30.031 -1.136 -1.561 1.00 90.06 473 GLY A O 1
ATOM 3900 N N . LYS A 1 474 ? -28.289 -2.381 -0.837 1.00 91.31 474 LYS A N 1
ATOM 3901 C CA . LYS A 1 474 ? -27.236 -1.391 -1.102 1.00 91.31 474 LYS A CA 1
ATOM 3902 C C . LYS A 1 474 ? -26.396 -1.781 -2.315 1.00 91.31 474 LYS A C 1
ATOM 3904 O O . LYS A 1 474 ? -26.180 -2.966 -2.560 1.00 91.31 474 LYS A O 1
ATOM 3909 N N . LYS A 1 475 ? -25.951 -0.779 -3.070 1.00 84.88 475 LYS A N 1
ATOM 3910 C CA . LYS A 1 475 ? -25.037 -0.931 -4.216 1.00 84.88 475 LYS A CA 1
ATOM 3911 C C . LYS A 1 475 ? -23.571 -0.889 -3.807 1.00 84.88 475 LYS A C 1
ATOM 3913 O O . LYS A 1 475 ? -22.741 -1.500 -4.469 1.00 84.88 475 LYS A O 1
ATOM 3918 N N . GLU A 1 476 ? -23.295 -0.156 -2.738 1.00 81.50 476 GLU A N 1
ATOM 3919 C CA . GLU A 1 476 ? -21.968 0.132 -2.210 1.00 81.50 476 GLU A CA 1
ATOM 3920 C C . GLU A 1 476 ? -21.998 -0.027 -0.687 1.00 81.50 476 GLU A C 1
ATOM 3922 O O . GLU A 1 476 ? -23.065 0.024 -0.063 1.00 81.50 476 GLU A O 1
ATOM 3927 N N . ASP A 1 477 ? -20.827 -0.213 -0.088 1.00 88.06 477 ASP A N 1
ATOM 3928 C CA . ASP A 1 477 ? -20.667 -0.290 1.361 1.00 88.06 477 ASP A CA 1
ATOM 3929 C C . ASP A 1 477 ? -20.789 1.112 1.974 1.00 88.06 477 ASP A C 1
ATOM 3931 O O . ASP A 1 477 ? -19.806 1.832 2.128 1.00 88.06 477 ASP A O 1
ATOM 3935 N N . VAL A 1 478 ? -22.009 1.525 2.320 1.00 88.62 478 VAL A N 1
ATOM 3936 C CA . VAL A 1 478 ? -22.296 2.889 2.793 1.00 88.62 478 VAL A CA 1
ATOM 3937 C C . VAL A 1 478 ? -23.340 2.903 3.903 1.00 88.62 478 VAL A C 1
ATOM 3939 O O . VAL A 1 478 ? -24.243 2.069 3.928 1.00 88.62 478 VAL A O 1
ATOM 3942 N N . LEU A 1 479 ? -23.264 3.866 4.825 1.00 92.50 479 LEU A N 1
ATOM 3943 C CA . LEU A 1 479 ? -24.318 4.120 5.812 1.00 92.50 479 LEU A CA 1
ATOM 3944 C C . LEU A 1 479 ? -25.413 5.036 5.246 1.00 92.50 479 LEU A C 1
ATOM 3946 O O . LEU A 1 479 ? -25.155 6.169 4.840 1.00 92.50 479 LEU A O 1
ATOM 3950 N N . LEU A 1 480 ? -26.653 4.550 5.253 1.00 91.31 480 LEU A N 1
ATOM 3951 C CA . LEU A 1 480 ? -27.844 5.254 4.787 1.00 91.31 480 LEU A CA 1
ATOM 3952 C C . LEU A 1 480 ? -28.449 6.148 5.874 1.00 91.31 480 LEU A C 1
ATOM 3954 O O . LEU A 1 480 ? -28.839 7.282 5.618 1.00 91.31 480 LEU A O 1
ATOM 3958 N N . TYR A 1 481 ? -28.598 5.646 7.094 1.00 92.81 481 TYR A N 1
ATOM 3959 C CA . TYR A 1 481 ? -29.360 6.295 8.155 1.00 92.81 481 TYR A CA 1
ATOM 3960 C C . TYR A 1 481 ? -28.848 7.669 8.599 1.00 92.81 481 TYR A C 1
ATOM 3962 O O . TYR A 1 481 ? -29.699 8.512 8.903 1.00 92.81 481 TYR A O 1
ATOM 3970 N N . PRO A 1 482 ? -27.537 7.974 8.561 1.00 89.12 482 PRO A N 1
ATOM 3971 C CA . PRO A 1 482 ? -27.054 9.334 8.791 1.00 89.12 482 PRO A CA 1
ATOM 3972 C C . PRO A 1 482 ? -27.575 10.353 7.762 1.00 89.12 482 PRO A C 1
ATOM 3974 O O . PRO A 1 482 ? -27.644 11.545 8.061 1.00 89.12 482 PRO A O 1
ATOM 3977 N N . THR A 1 483 ? -27.964 9.903 6.562 1.00 83.12 483 THR A N 1
ATOM 3978 C CA . THR A 1 483 ? -28.309 10.765 5.417 1.00 83.12 483 THR A CA 1
ATOM 3979 C C . THR A 1 483 ? -29.714 10.536 4.843 1.00 83.12 483 THR A C 1
ATOM 3981 O O . THR A 1 483 ? -30.155 11.332 4.014 1.00 83.12 483 THR A O 1
ATOM 3984 N N . ILE A 1 484 ? -30.461 9.526 5.316 1.00 83.69 484 ILE A N 1
ATOM 3985 C CA . ILE A 1 484 ? -31.742 9.065 4.738 1.00 83.69 484 ILE A CA 1
ATOM 3986 C C . ILE A 1 484 ? -32.775 10.187 4.536 1.00 83.69 484 ILE A C 1
ATOM 3988 O O . ILE A 1 484 ? -33.544 10.169 3.574 1.00 83.69 484 ILE A O 1
ATOM 3992 N N . GLY A 1 485 ? -32.761 11.199 5.414 1.00 72.62 485 GLY A N 1
ATOM 3993 C CA . GLY A 1 485 ? -33.489 12.454 5.237 1.00 72.62 485 GLY A CA 1
ATOM 3994 C C . GLY A 1 485 ? -34.957 12.275 4.828 1.00 72.62 485 GLY A C 1
ATOM 3995 O O . GLY A 1 485 ? -35.682 11.453 5.380 1.00 72.62 485 GLY A O 1
ATOM 3996 N N . SER A 1 486 ? -35.404 13.086 3.862 1.00 66.44 486 SER A N 1
ATOM 3997 C CA . SER A 1 486 ? -36.765 13.042 3.288 1.00 66.44 486 SER A CA 1
ATOM 3998 C C . SER A 1 486 ? -36.790 12.589 1.822 1.00 66.44 486 SER A C 1
ATOM 4000 O O . SER A 1 486 ? -37.791 12.782 1.129 1.00 66.44 486 SER A O 1
ATOM 4002 N N . GLN A 1 487 ? -35.686 12.015 1.333 1.00 67.44 487 GLN A N 1
ATOM 4003 C CA . GLN A 1 487 ? -35.597 11.506 -0.033 1.00 67.44 487 GLN A CA 1
ATOM 4004 C C . GLN A 1 487 ? -36.512 10.286 -0.206 1.00 67.44 487 GLN A C 1
ATOM 4006 O O . GLN A 1 487 ? -36.678 9.478 0.709 1.00 67.44 487 GLN A O 1
ATOM 4011 N N . SER A 1 488 ? -37.118 10.156 -1.389 1.00 72.81 488 SER A N 1
ATOM 4012 C CA . SER A 1 488 ? -37.862 8.945 -1.740 1.00 72.81 488 SER A CA 1
ATOM 4013 C C . SER A 1 488 ? -36.887 7.780 -1.902 1.00 72.81 488 SER A C 1
ATOM 4015 O O . SER A 1 488 ? -35.976 7.857 -2.718 1.00 72.81 488 SER A O 1
ATOM 4017 N N . TYR A 1 489 ? -37.095 6.716 -1.135 1.00 79.62 489 TYR A N 1
ATOM 4018 C CA . TYR A 1 489 ? -36.337 5.458 -1.187 1.00 79.62 489 TYR A CA 1
ATOM 4019 C C . TYR A 1 489 ? -37.074 4.352 -1.963 1.00 79.62 489 TYR A C 1
ATOM 4021 O O . TYR A 1 489 ? -36.561 3.249 -2.114 1.00 79.62 489 TYR A O 1
ATOM 4029 N N . HIS A 1 490 ? -38.287 4.647 -2.447 1.00 82.94 490 HIS A N 1
ATOM 4030 C CA . HIS A 1 490 ? -39.090 3.747 -3.286 1.00 82.94 490 HIS A CA 1
ATOM 4031 C C . HIS A 1 490 ? -38.665 3.755 -4.762 1.00 82.94 490 HIS A C 1
ATOM 4033 O O . HIS A 1 490 ? -39.194 2.989 -5.562 1.00 82.94 490 HIS A O 1
ATOM 4039 N N . GLU A 1 491 ? -37.744 4.643 -5.126 1.00 83.75 491 GLU A N 1
ATOM 4040 C CA . GLU A 1 491 ? -37.053 4.638 -6.409 1.00 83.75 491 GLU A CA 1
ATOM 4041 C C . GLU A 1 491 ? -35.574 4.358 -6.147 1.00 83.75 491 GLU A C 1
ATOM 4043 O O . GLU A 1 491 ? -35.067 4.633 -5.058 1.00 83.75 491 GLU A O 1
ATOM 4048 N N . GLU A 1 492 ? -34.896 3.800 -7.143 1.00 82.38 492 GLU A N 1
ATOM 4049 C CA . GLU A 1 492 ? -33.474 3.496 -7.056 1.00 82.38 492 GLU A CA 1
ATOM 4050 C C . GLU A 1 492 ? -32.650 4.782 -6.875 1.00 82.38 492 GLU A C 1
ATOM 4052 O O . GLU A 1 492 ? -32.821 5.759 -7.607 1.00 82.38 492 GLU A O 1
ATOM 4057 N N . THR A 1 493 ? -31.753 4.777 -5.896 1.00 83.19 493 THR A N 1
ATOM 4058 C CA . THR A 1 493 ? -30.842 5.874 -5.560 1.00 83.19 493 THR A CA 1
ATOM 4059 C C . THR A 1 493 ? -29.387 5.474 -5.834 1.00 83.19 493 THR A C 1
ATOM 4061 O O . THR A 1 493 ? -29.098 4.354 -6.279 1.00 83.19 493 THR A O 1
ATOM 4064 N N . ASP A 1 494 ? -28.459 6.397 -5.565 1.00 80.75 494 ASP A N 1
ATOM 4065 C CA . ASP A 1 494 ? -27.018 6.145 -5.669 1.00 80.75 494 ASP A CA 1
ATOM 4066 C C . ASP A 1 494 ? -26.567 5.069 -4.670 1.00 80.75 494 ASP A C 1
ATOM 4068 O O . ASP A 1 494 ? -25.809 4.175 -5.030 1.00 80.75 494 ASP A O 1
ATOM 4072 N N . TRP A 1 495 ? -27.112 5.082 -3.448 1.00 84.56 495 TRP A N 1
ATOM 4073 C CA . TRP A 1 495 ? -26.774 4.094 -2.423 1.00 84.56 495 TRP A CA 1
ATOM 4074 C C . TRP A 1 495 ? -27.514 2.760 -2.606 1.00 84.56 495 TRP A C 1
ATOM 4076 O O . TRP A 1 495 ? -27.011 1.729 -2.159 1.00 84.56 495 TRP A O 1
ATOM 4086 N N . GLY A 1 496 ? -28.704 2.737 -3.225 1.00 89.00 496 GLY A N 1
ATOM 4087 C CA . GLY A 1 496 ? -29.518 1.519 -3.301 1.00 89.00 496 GLY A CA 1
ATOM 4088 C C . GLY A 1 496 ? -31.026 1.735 -3.443 1.00 89.00 496 GLY A C 1
ATOM 4089 O O . GLY A 1 496 ? -31.469 2.672 -4.097 1.00 89.00 496 GLY A O 1
ATOM 4090 N N . ILE A 1 497 ? -31.834 0.826 -2.891 1.00 91.44 497 ILE A N 1
ATOM 4091 C CA . ILE A 1 497 ? -33.303 0.883 -2.978 1.00 91.44 497 ILE A CA 1
ATOM 4092 C C . ILE A 1 497 ? -33.978 0.187 -1.787 1.00 91.44 497 ILE A C 1
ATOM 4094 O O . ILE A 1 497 ? -33.418 -0.730 -1.182 1.00 91.44 497 ILE A O 1
ATOM 4098 N N . ASP A 1 498 ? -35.206 0.599 -1.468 1.00 92.00 498 ASP A N 1
ATOM 4099 C CA . ASP A 1 498 ? -36.158 -0.195 -0.681 1.00 92.00 498 ASP A CA 1
ATOM 4100 C C . ASP A 1 498 ? -36.488 -1.497 -1.428 1.00 92.00 498 ASP A C 1
ATOM 4102 O O . ASP A 1 498 ? -37.193 -1.498 -2.438 1.00 92.00 498 ASP A O 1
ATOM 4106 N N . ALA A 1 499 ? -35.883 -2.599 -0.985 1.00 92.62 499 ALA A N 1
ATOM 4107 C CA . ALA A 1 499 ? -35.782 -3.823 -1.774 1.00 92.62 499 ALA A CA 1
ATOM 4108 C C . ALA A 1 499 ? -36.911 -4.822 -1.481 1.00 92.62 499 ALA A C 1
ATOM 4110 O O . ALA A 1 499 ? -37.013 -5.856 -2.150 1.00 92.62 499 ALA A O 1
ATOM 4111 N N . LEU A 1 500 ? -37.780 -4.533 -0.509 1.00 94.31 500 LEU A N 1
ATOM 4112 C CA . LEU A 1 500 ? -38.904 -5.389 -0.162 1.00 94.31 500 LEU A CA 1
ATOM 4113 C C . LEU A 1 500 ? -40.213 -4.600 -0.118 1.00 94.31 500 LEU A C 1
ATOM 4115 O O . LEU A 1 500 ? -40.501 -3.820 0.780 1.00 94.31 500 LEU A O 1
ATOM 4119 N N . LEU A 1 501 ? -41.090 -4.893 -1.076 1.00 91.44 501 LEU A N 1
ATOM 4120 C CA . LEU A 1 501 ? -42.442 -4.345 -1.086 1.00 91.44 501 LEU A CA 1
ATOM 4121 C C . LEU A 1 501 ? -43.316 -5.117 -0.091 1.00 91.44 501 LEU A C 1
ATOM 4123 O O . LEU A 1 501 ? -43.960 -6.107 -0.434 1.00 91.44 501 LEU A O 1
ATOM 4127 N N . VAL A 1 502 ? -43.324 -4.669 1.164 1.00 89.31 502 VAL A N 1
ATOM 4128 C CA . VAL A 1 502 ? -43.982 -5.387 2.266 1.00 89.31 502 VAL A CA 1
ATOM 4129 C C . VAL A 1 502 ? -45.510 -5.475 2.115 1.00 89.31 502 VAL A C 1
ATOM 4131 O O . VAL A 1 502 ? -46.089 -6.527 2.398 1.00 89.31 502 VAL A O 1
ATOM 4134 N N . GLY A 1 503 ? -46.183 -4.403 1.683 1.00 87.12 503 GLY A N 1
ATOM 4135 C CA . GLY A 1 503 ? -47.646 -4.360 1.544 1.00 87.12 503 GLY A CA 1
ATOM 4136 C C . GLY A 1 503 ? -48.394 -4.817 2.806 1.00 87.12 503 GLY A C 1
ATOM 4137 O O . GLY A 1 503 ? -48.093 -4.383 3.917 1.00 87.12 503 GLY A O 1
ATOM 4138 N N . ASP A 1 504 ? -49.339 -5.743 2.635 1.00 87.88 504 ASP A N 1
ATOM 4139 C CA . ASP A 1 504 ? -50.209 -6.266 3.700 1.00 87.88 504 ASP A CA 1
ATOM 4140 C C . ASP A 1 504 ? -49.585 -7.467 4.450 1.00 87.88 504 ASP A C 1
ATOM 4142 O O . ASP A 1 504 ? -50.276 -8.203 5.156 1.00 87.88 504 ASP A O 1
ATOM 4146 N N . SER A 1 505 ? -48.279 -7.699 4.286 1.00 91.25 505 SER A N 1
ATOM 4147 C CA . SER A 1 505 ? -47.561 -8.867 4.812 1.00 91.25 505 SER A CA 1
ATOM 4148 C C . SER A 1 505 ? -46.729 -8.535 6.066 1.00 91.25 505 SER A C 1
ATOM 4150 O O . SER A 1 505 ? -46.486 -7.365 6.356 1.00 91.25 505 SER A O 1
ATOM 4152 N N . PRO A 1 506 ? -46.230 -9.533 6.822 1.00 92.00 506 PRO A N 1
ATOM 4153 C CA . PRO A 1 506 ? -45.309 -9.288 7.939 1.00 92.00 506 PRO A CA 1
ATOM 4154 C C . PRO A 1 506 ? -43.909 -8.803 7.513 1.00 92.00 506 PRO A C 1
ATOM 4156 O O . PRO A 1 506 ? -43.080 -8.516 8.383 1.00 92.00 506 PRO A O 1
ATOM 4159 N N . GLY A 1 507 ? -43.617 -8.732 6.211 1.00 94.81 507 GLY A N 1
ATOM 4160 C CA . GLY A 1 507 ? -42.294 -8.358 5.724 1.00 94.81 507 GLY A CA 1
ATOM 4161 C C . GLY A 1 507 ? -41.277 -9.484 5.910 1.00 94.81 507 GLY A C 1
ATOM 4162 O O . GLY A 1 507 ? -41.634 -10.646 5.755 1.00 94.81 507 GLY A O 1
ATOM 4163 N N . CYS A 1 508 ? -40.033 -9.175 6.276 1.00 95.31 508 CYS A N 1
ATOM 4164 C CA . CYS A 1 508 ? -38.945 -10.153 6.452 1.00 95.31 508 CYS A CA 1
ATOM 4165 C C . CYS A 1 508 ? -38.654 -10.536 7.917 1.00 95.31 508 CYS A C 1
ATOM 4167 O O . CYS A 1 508 ? -37.519 -10.854 8.271 1.00 95.31 508 CYS A O 1
ATOM 4169 N N . GLY A 1 509 ? -39.653 -10.467 8.799 1.00 94.44 509 GLY A N 1
ATOM 4170 C CA . GLY A 1 509 ? -39.443 -10.725 10.228 1.00 94.44 509 GLY A CA 1
ATOM 4171 C C . GLY A 1 509 ? -40.618 -10.421 11.154 1.00 94.44 509 GLY A C 1
ATOM 4172 O O . GLY A 1 509 ? -40.525 -10.698 12.352 1.00 94.44 509 GLY A O 1
ATOM 4173 N N . GLY A 1 510 ? -41.732 -9.886 10.639 1.00 95.06 510 GLY A N 1
ATOM 4174 C CA . GLY A 1 510 ? -42.911 -9.587 11.448 1.00 95.06 510 GLY A CA 1
ATOM 4175 C C . GLY A 1 510 ? -43.455 -10.822 12.170 1.00 95.06 510 GLY A C 1
ATOM 4176 O O . GLY A 1 510 ? -43.469 -11.936 11.639 1.00 95.06 510 GLY A O 1
ATOM 4177 N N . MET A 1 511 ? -43.884 -10.636 13.418 1.00 95.69 511 MET A N 1
ATOM 4178 C CA . MET A 1 511 ? -44.064 -11.748 14.355 1.00 95.69 511 MET A CA 1
ATOM 4179 C C . MET A 1 511 ? -45.528 -12.071 14.630 1.00 95.69 511 MET A C 1
ATOM 4181 O O . MET A 1 511 ? -46.355 -11.189 14.823 1.00 95.69 511 MET A O 1
ATOM 4185 N N . THR A 1 512 ? -45.862 -13.356 14.722 1.00 95.56 512 THR A N 1
ATOM 4186 C CA . THR A 1 512 ? -47.186 -13.820 15.167 1.00 95.56 512 THR A CA 1
ATOM 4187 C C . THR A 1 512 ? -47.031 -14.693 16.401 1.00 95.56 512 THR A C 1
ATOM 4189 O O . THR A 1 512 ? -46.379 -15.737 16.341 1.00 95.56 512 THR A O 1
ATOM 4192 N N . LEU A 1 513 ? -47.635 -14.292 17.520 1.00 95.44 513 LEU A N 1
ATOM 4193 C CA . LEU A 1 513 ? -47.673 -15.108 18.729 1.00 95.44 513 LEU A CA 1
ATOM 4194 C C . LEU A 1 513 ? -48.782 -16.148 18.605 1.00 95.44 513 LEU A C 1
ATOM 4196 O O . LEU A 1 513 ? -49.919 -15.812 18.304 1.00 95.44 513 LEU A O 1
ATOM 4200 N N . TYR A 1 514 ? -48.467 -17.406 18.881 1.00 94.50 514 TYR A N 1
ATOM 4201 C CA . TYR A 1 514 ? -49.453 -18.470 18.985 1.00 94.50 514 TYR A CA 1
ATOM 4202 C C . TYR A 1 514 ? -49.626 -18.871 20.446 1.00 94.50 514 TYR A C 1
ATOM 4204 O O . TYR A 1 514 ? -48.658 -19.299 21.080 1.00 94.50 514 TYR A O 1
ATOM 4212 N N . VAL A 1 515 ? -50.855 -18.779 20.958 1.00 93.62 515 VAL A N 1
ATOM 4213 C CA . VAL A 1 515 ? -51.223 -19.206 22.319 1.00 93.62 515 VAL A CA 1
ATOM 4214 C C . VAL A 1 515 ? -52.146 -20.411 22.207 1.00 93.62 515 VAL A C 1
ATOM 4216 O O . VAL A 1 515 ? -53.228 -20.315 21.640 1.00 93.62 515 VAL A O 1
ATOM 4219 N N . ASP A 1 516 ? -51.692 -21.574 22.678 1.00 92.06 516 ASP A N 1
ATOM 4220 C CA . ASP A 1 516 ? -52.380 -22.866 22.508 1.00 92.06 516 ASP A CA 1
ATOM 4221 C C . ASP A 1 516 ? -52.758 -23.185 21.041 1.00 92.06 516 ASP A C 1
ATOM 4223 O O . ASP A 1 516 ? -53.674 -23.958 20.770 1.00 92.06 516 ASP A O 1
ATOM 4227 N N . GLY A 1 517 ? -52.011 -22.627 20.081 1.00 91.75 517 GLY A N 1
ATOM 4228 C CA . GLY A 1 517 ? -52.226 -22.808 18.642 1.00 91.75 517 GLY A CA 1
ATOM 4229 C C . GLY A 1 517 ? -53.055 -21.713 17.960 1.00 91.75 517 GLY A C 1
ATOM 4230 O O . GLY A 1 517 ? -53.057 -21.671 16.728 1.00 91.75 517 GLY A O 1
ATOM 4231 N N . GLU A 1 518 ? -53.677 -20.806 18.718 1.00 93.56 518 GLU A N 1
ATOM 4232 C CA . GLU A 1 518 ? -54.427 -19.659 18.188 1.00 93.56 518 GLU A CA 1
ATOM 4233 C C . GLU A 1 518 ? -53.481 -18.497 17.824 1.00 93.56 518 GLU A C 1
ATOM 4235 O O . GLU A 1 518 ? -52.648 -18.137 18.660 1.00 93.56 518 GLU A O 1
ATOM 4240 N N . PRO A 1 519 ? -53.558 -17.923 16.604 1.00 93.94 519 PRO A N 1
ATOM 4241 C CA . PRO A 1 519 ? -52.659 -16.865 16.138 1.00 93.94 519 PRO A CA 1
ATOM 4242 C C . PRO A 1 519 ? -53.065 -15.461 16.610 1.00 93.94 519 PRO A C 1
ATOM 4244 O O . PRO A 1 519 ? -54.211 -15.045 16.467 1.00 93.94 519 PRO A O 1
ATOM 4247 N N . TYR A 1 520 ? -52.075 -14.687 17.044 1.00 94.06 520 TYR A N 1
ATOM 4248 C CA . TYR A 1 520 ? -52.178 -13.278 17.410 1.00 94.06 520 TYR A CA 1
ATOM 4249 C C . TYR A 1 520 ? -51.046 -12.499 16.722 1.00 94.06 520 TYR A C 1
ATOM 4251 O O . TYR A 1 520 ? -49.906 -12.524 17.199 1.00 94.06 520 TYR A O 1
ATOM 4259 N N . PRO A 1 521 ? -51.315 -11.855 15.571 1.00 93.31 521 PRO A N 1
ATOM 4260 C CA . PRO A 1 521 ? -50.331 -11.026 14.884 1.00 93.31 521 PRO A CA 1
ATOM 4261 C C . PRO A 1 521 ? -49.840 -9.886 15.782 1.00 93.31 521 PRO A C 1
ATOM 4263 O O . PRO A 1 521 ? -50.641 -9.151 16.355 1.00 93.31 521 PRO A O 1
ATOM 4266 N N . ALA A 1 522 ? -48.523 -9.735 15.886 1.00 94.12 522 ALA A N 1
ATOM 4267 C CA . ALA A 1 522 ? -47.851 -8.606 16.525 1.00 94.12 522 ALA A CA 1
ATOM 4268 C C . ALA A 1 522 ? -47.313 -7.630 15.464 1.00 94.12 522 ALA A C 1
ATOM 4270 O O . ALA A 1 522 ? -46.221 -7.082 15.593 1.00 94.12 522 ALA A O 1
ATOM 4271 N N . TRP A 1 523 ? -48.081 -7.462 14.390 1.00 93.00 523 TRP A N 1
ATOM 4272 C CA . TRP A 1 523 ? -47.833 -6.547 13.284 1.00 93.00 523 TRP A CA 1
ATOM 4273 C C . TRP A 1 523 ? -49.175 -6.125 12.677 1.00 93.00 523 TRP A C 1
ATOM 4275 O O . TRP A 1 523 ? -50.186 -6.803 12.889 1.00 93.00 523 TRP A O 1
ATOM 4285 N N . ALA A 1 524 ? -49.209 -5.004 11.959 1.00 87.25 524 ALA A N 1
ATOM 4286 C CA . ALA A 1 524 ? -50.433 -4.505 11.345 1.00 87.25 524 ALA A CA 1
ATOM 4287 C C . ALA A 1 524 ? -50.183 -3.703 10.074 1.00 87.25 524 ALA A C 1
ATOM 4289 O O . ALA A 1 524 ? -49.324 -2.825 10.043 1.00 87.25 524 ALA A O 1
ATOM 4290 N N . ASN A 1 525 ? -51.027 -3.947 9.074 1.00 79.81 525 ASN A N 1
ATOM 4291 C CA . ASN A 1 525 ? -51.101 -3.120 7.883 1.00 79.81 525 ASN A CA 1
ATOM 4292 C C . ASN A 1 525 ? -51.654 -1.728 8.236 1.00 79.81 525 ASN A C 1
ATOM 4294 O O . ASN A 1 525 ? -52.679 -1.619 8.914 1.00 79.81 525 ASN A O 1
ATOM 4298 N N . LEU A 1 526 ? -50.969 -0.668 7.798 1.00 71.81 526 LEU A N 1
ATOM 4299 C CA . LEU A 1 526 ? -51.345 0.739 8.018 1.00 71.81 526 LEU A CA 1
ATOM 4300 C C . LEU A 1 526 ? -51.585 1.129 9.494 1.00 71.81 526 LEU A C 1
ATOM 4302 O O . LEU A 1 526 ? -52.263 2.116 9.782 1.00 71.81 526 LEU A O 1
ATOM 4306 N N . GLY A 1 527 ? -51.035 0.371 10.447 1.00 68.12 527 GLY A N 1
ATOM 4307 C CA . GLY A 1 527 ? -51.126 0.676 11.877 1.00 68.12 527 GLY A CA 1
ATOM 4308 C C . GLY A 1 527 ? -52.503 0.473 12.520 1.00 68.12 527 GLY A C 1
ATOM 4309 O O . GLY A 1 527 ? -52.680 0.846 13.682 1.00 68.12 527 GLY A O 1
ATOM 4310 N N . GLU A 1 528 ? -53.474 -0.132 11.826 1.00 72.19 528 GLU A N 1
ATOM 4311 C CA . GLU A 1 528 ? -54.779 -0.465 12.409 1.00 72.19 528 GLU A CA 1
ATOM 4312 C C . GLU A 1 528 ? -54.662 -1.682 13.344 1.00 72.19 528 GLU A C 1
ATOM 4314 O O . GLU A 1 528 ? -54.916 -2.823 12.963 1.00 72.19 528 GLU A O 1
ATOM 4319 N N . SER A 1 529 ? -54.261 -1.447 14.599 1.00 79.75 529 SER A N 1
ATOM 4320 C CA . SER A 1 529 ? -54.123 -2.499 15.613 1.00 79.75 529 SER A CA 1
ATOM 4321 C C . SER A 1 529 ? -54.546 -2.058 17.011 1.00 79.75 529 SER A C 1
ATOM 4323 O O . SER A 1 529 ? -54.445 -0.890 17.385 1.00 79.75 529 SER A O 1
ATOM 4325 N N . LYS A 1 530 ? -54.991 -3.028 17.821 1.00 84.31 530 LYS A N 1
ATOM 4326 C CA . LYS A 1 530 ? -55.114 -2.869 19.281 1.00 84.31 530 LYS A CA 1
ATOM 4327 C C . LYS A 1 530 ? -53.748 -2.934 19.981 1.00 84.31 530 LYS A C 1
ATOM 4329 O O . LYS A 1 530 ? -53.630 -2.471 21.114 1.00 84.31 530 LYS A O 1
ATOM 4334 N N . THR A 1 531 ? -52.746 -3.512 19.321 1.00 90.25 531 THR A N 1
ATOM 4335 C CA . THR A 1 531 ? -51.363 -3.603 19.792 1.00 90.25 531 THR A CA 1
ATOM 4336 C C . THR A 1 531 ? -50.677 -2.255 19.632 1.00 90.25 531 THR A C 1
ATOM 4338 O O . THR A 1 531 ? -50.736 -1.637 18.569 1.00 90.25 531 THR A O 1
ATOM 4341 N N . LYS A 1 532 ? -50.021 -1.790 20.694 1.00 92.50 532 LYS A N 1
ATOM 4342 C CA . LYS A 1 532 ? -49.149 -0.620 20.646 1.00 92.50 532 LYS A CA 1
ATOM 4343 C C . LYS A 1 532 ? -47.734 -1.062 20.345 1.00 92.50 532 LYS A C 1
ATOM 4345 O O . LYS A 1 532 ? -47.298 -2.126 20.777 1.00 92.50 532 LYS A O 1
ATOM 4350 N N . PHE A 1 533 ? -47.037 -0.193 19.636 1.00 93.94 533 PHE A N 1
ATOM 4351 C CA . PHE A 1 533 ? -45.690 -0.433 19.176 1.00 93.94 533 PHE A CA 1
ATOM 4352 C C . PHE A 1 533 ? -44.774 0.662 19.707 1.00 93.94 533 PHE A C 1
ATOM 4354 O O . PHE A 1 533 ? -44.954 1.836 19.383 1.00 93.94 533 PHE A O 1
ATOM 4361 N N . GLU A 1 534 ? -43.817 0.273 20.539 1.00 95.50 534 GLU A N 1
ATOM 4362 C CA . GLU A 1 534 ? -42.800 1.156 21.107 1.00 95.50 534 GLU A CA 1
ATOM 4363 C C . GLU A 1 534 ? -41.428 0.794 20.549 1.00 95.50 534 GLU A C 1
ATOM 4365 O O . GLU A 1 534 ? -41.177 -0.353 20.182 1.00 95.50 534 GLU A O 1
ATOM 4370 N N . LYS A 1 535 ? -40.534 1.779 20.468 1.00 96.19 535 LYS A N 1
ATOM 4371 C CA . LYS A 1 535 ? -39.196 1.594 19.911 1.00 96.19 535 LYS A CA 1
ATOM 4372 C C . LYS A 1 535 ? -38.184 2.536 20.550 1.00 96.19 535 LYS A C 1
ATOM 4374 O O . LYS A 1 535 ? -38.552 3.646 20.942 1.00 96.19 535 LYS A O 1
ATOM 4379 N N . LYS A 1 536 ? -36.929 2.104 20.652 1.00 97.19 536 LYS A N 1
ATOM 4380 C CA . LYS A 1 536 ? -35.820 2.925 21.163 1.00 97.19 536 LYS A CA 1
ATOM 4381 C C . LYS A 1 536 ? -34.466 2.379 20.718 1.00 97.19 536 LYS A C 1
ATOM 4383 O O . LYS A 1 536 ? -34.333 1.183 20.477 1.00 97.19 536 LYS A O 1
ATOM 4388 N N . LEU A 1 537 ? -33.453 3.237 20.713 1.00 97.94 537 LEU A N 1
ATOM 4389 C CA . LEU A 1 537 ? -32.057 2.809 20.732 1.00 97.94 537 LEU A CA 1
ATOM 4390 C C . LEU A 1 537 ? -31.712 2.203 22.104 1.00 97.94 537 LEU A C 1
ATOM 4392 O O . LEU A 1 537 ? -32.108 2.742 23.141 1.00 97.94 537 LEU A O 1
ATOM 4396 N N . VAL A 1 538 ? -30.975 1.093 22.115 1.00 97.44 538 VAL A N 1
ATOM 4397 C CA . VAL A 1 538 ? -30.494 0.421 23.338 1.00 97.44 538 VAL A CA 1
ATOM 4398 C C . VAL A 1 538 ? -28.984 0.541 23.495 1.00 97.44 538 VAL A C 1
ATOM 4400 O O . VAL A 1 538 ? -28.504 0.690 24.618 1.00 97.44 538 VAL A O 1
ATOM 4403 N N . TYR A 1 539 ? -28.242 0.458 22.392 1.00 97.44 539 TYR A N 1
ATOM 4404 C CA . TYR A 1 539 ? -26.783 0.491 22.386 1.00 97.44 539 TYR A CA 1
ATOM 4405 C C . TYR A 1 539 ? -26.257 1.047 21.063 1.00 97.44 539 TYR A C 1
ATOM 4407 O O . TYR A 1 539 ? -26.833 0.746 20.018 1.00 97.44 539 TYR A O 1
ATOM 4415 N N . GLU A 1 540 ? -25.154 1.793 21.120 1.00 95.12 540 GLU A N 1
ATOM 4416 C CA . GLU A 1 540 ? -24.447 2.352 19.966 1.00 95.12 540 GLU A CA 1
ATOM 4417 C C . GLU A 1 540 ? -22.937 2.430 20.250 1.00 95.12 540 GLU A C 1
ATOM 4419 O O . GLU A 1 540 ? -22.517 2.865 21.327 1.00 95.12 540 GLU A O 1
ATOM 4424 N N . SER A 1 541 ? -22.149 1.984 19.276 1.00 91.75 541 SER A N 1
ATOM 4425 C CA . SER A 1 541 ? -20.708 2.181 19.104 1.00 91.75 541 SER A CA 1
ATOM 4426 C C . SER A 1 541 ? -20.404 2.243 17.603 1.00 91.75 541 SER A C 1
ATOM 4428 O O . SER A 1 541 ? -21.287 1.954 16.797 1.00 91.75 541 SER A O 1
ATOM 4430 N N . ASP A 1 542 ? -19.153 2.514 17.226 1.00 86.31 542 ASP A N 1
ATOM 4431 C CA . ASP A 1 542 ? -18.745 2.594 15.812 1.00 86.31 542 ASP A CA 1
ATOM 4432 C C . ASP A 1 542 ? -18.894 1.264 15.046 1.00 86.31 542 ASP A C 1
ATOM 4434 O O . ASP A 1 542 ? -18.955 1.247 13.820 1.00 86.31 542 ASP A O 1
ATOM 4438 N N . SER A 1 543 ? -19.001 0.138 15.758 1.00 91.62 543 SER A N 1
ATOM 4439 C CA . SER A 1 543 ? -19.066 -1.211 15.176 1.00 91.62 543 SER A CA 1
ATOM 4440 C C . SER A 1 543 ? -20.331 -2.003 15.515 1.00 91.62 543 SER A C 1
ATOM 4442 O O . SER A 1 543 ? -20.540 -3.098 14.981 1.00 91.62 543 SER A O 1
ATOM 4444 N N . MET A 1 544 ? -21.191 -1.488 16.401 1.00 96.56 544 MET A N 1
ATOM 4445 C CA . MET A 1 544 ? -22.428 -2.163 16.790 1.00 96.56 544 MET A CA 1
ATOM 4446 C C . MET A 1 544 ? -23.531 -1.189 17.200 1.00 96.56 544 MET A C 1
ATOM 4448 O O . MET A 1 544 ? -23.357 -0.343 18.073 1.00 96.56 544 MET A O 1
ATOM 4452 N N . VAL A 1 545 ? -24.726 -1.400 16.653 1.00 98.19 545 VAL A N 1
ATOM 4453 C CA . VAL A 1 545 ? -25.936 -0.693 17.081 1.00 98.19 545 VAL A CA 1
ATOM 4454 C C . VAL A 1 545 ? -27.039 -1.693 17.382 1.00 98.19 545 VAL A C 1
ATOM 4456 O O . VAL A 1 545 ? -27.205 -2.682 16.672 1.00 98.19 545 VAL A O 1
ATOM 4459 N N . THR A 1 546 ? -27.781 -1.474 18.465 1.00 98.62 546 THR A N 1
ATOM 4460 C CA . THR A 1 546 ? -28.930 -2.308 18.839 1.00 98.62 546 THR A CA 1
ATOM 4461 C C . THR A 1 546 ? -30.137 -1.436 19.116 1.00 98.62 546 THR A C 1
ATOM 4463 O O . THR A 1 546 ? -30.098 -0.561 19.985 1.00 98.62 546 THR A O 1
ATOM 4466 N N . ILE A 1 547 ? -31.228 -1.723 18.413 1.00 98.50 547 ILE A N 1
ATOM 4467 C CA . ILE A 1 547 ? -32.534 -1.116 18.652 1.00 98.50 547 ILE A CA 1
ATOM 4468 C C . ILE A 1 547 ? -33.456 -2.117 19.341 1.00 98.50 547 ILE A C 1
ATOM 4470 O O . ILE A 1 547 ? -33.336 -3.330 19.166 1.00 98.50 547 ILE A O 1
ATOM 4474 N N . GLU A 1 548 ? -34.393 -1.601 20.128 1.00 98.31 548 GLU A N 1
ATOM 4475 C CA . GLU A 1 548 ? -35.477 -2.371 20.723 1.00 98.31 548 GLU A CA 1
ATOM 4476 C C . GLU A 1 548 ? -36.802 -1.972 20.096 1.00 98.31 548 GLU A C 1
ATOM 4478 O O . GLU A 1 548 ? -37.089 -0.787 19.918 1.00 98.31 548 GLU A O 1
ATOM 4483 N N . TYR A 1 549 ? -37.617 -2.984 19.831 1.00 96.31 549 TYR A N 1
ATOM 4484 C CA . TYR A 1 549 ? -38.989 -2.866 19.388 1.00 96.31 549 TYR A CA 1
ATOM 4485 C C . TYR A 1 549 ? -39.900 -3.683 20.307 1.00 96.31 549 TYR A C 1
ATOM 4487 O O . TYR A 1 549 ? -39.632 -4.858 20.554 1.00 96.31 549 TYR A O 1
ATOM 4495 N N . THR A 1 550 ? -40.973 -3.081 20.817 1.00 97.06 550 THR A N 1
ATOM 4496 C CA . THR A 1 550 ? -41.920 -3.743 21.724 1.00 97.06 550 THR A CA 1
ATOM 4497 C C . THR A 1 550 ? -43.339 -3.680 21.175 1.00 97.06 550 THR A C 1
ATOM 4499 O O . THR A 1 550 ? -43.810 -2.611 20.793 1.00 97.06 550 THR A O 1
ATOM 4502 N N . ALA A 1 551 ? -44.030 -4.822 21.177 1.00 96.06 551 ALA A N 1
ATOM 4503 C CA . ALA A 1 551 ? -45.432 -4.968 20.803 1.00 96.06 551 ALA A CA 1
ATOM 4504 C C . ALA A 1 551 ? -46.271 -5.410 22.015 1.00 96.06 551 ALA A C 1
ATOM 4506 O O . ALA A 1 551 ? -46.093 -6.519 22.526 1.00 96.06 551 ALA A O 1
ATOM 4507 N N . GLU A 1 552 ? -47.196 -4.554 22.465 1.00 94.50 552 GLU A N 1
ATOM 4508 C CA . GLU A 1 552 ? -48.058 -4.816 23.626 1.00 94.50 552 GLU A CA 1
ATOM 4509 C C . GLU A 1 552 ? -49.387 -4.031 23.552 1.00 94.50 552 GLU A C 1
ATOM 4511 O O . GLU A 1 552 ? -49.384 -2.840 23.239 1.00 94.50 552 GLU A O 1
ATOM 4516 N N . PRO A 1 553 ? -50.548 -4.629 23.870 1.00 93.94 553 PRO A N 1
ATOM 4517 C CA . PRO A 1 553 ? -50.768 -6.041 24.190 1.00 93.94 553 PRO A CA 1
ATOM 4518 C C . PRO A 1 553 ? -50.815 -6.938 22.938 1.00 93.94 553 PRO A C 1
ATOM 4520 O O . PRO A 1 553 ? -51.272 -6.508 21.877 1.00 93.94 553 PRO A O 1
ATOM 4523 N N . VAL A 1 554 ? -50.403 -8.203 23.078 1.00 93.38 554 VAL A N 1
ATOM 4524 C CA . VAL A 1 554 ? -50.558 -9.276 22.072 1.00 93.38 554 VAL A CA 1
ATOM 4525 C C . VAL A 1 554 ? -51.139 -10.522 22.745 1.00 93.38 554 VAL A C 1
ATOM 4527 O O . VAL A 1 554 ? -50.663 -10.914 23.801 1.00 93.38 554 VAL A O 1
ATOM 4530 N N . GLY A 1 555 ? -52.135 -11.185 22.155 1.00 91.19 555 GLY A N 1
ATOM 4531 C CA . GLY A 1 555 ? -52.748 -12.386 22.744 1.00 91.19 555 GLY A CA 1
ATOM 4532 C C . GLY A 1 555 ? -54.211 -12.199 23.171 1.00 91.19 555 GLY A C 1
ATOM 4533 O O . GLY A 1 555 ? -54.854 -11.231 22.754 1.00 91.19 555 GLY A O 1
ATOM 4534 N N . PRO A 1 556 ? -54.757 -13.133 23.972 1.00 89.94 556 PRO A N 1
ATOM 4535 C CA . PRO A 1 556 ? -56.109 -13.043 24.528 1.00 89.94 556 PRO A CA 1
ATOM 4536 C C . PRO A 1 556 ? -56.338 -11.746 25.322 1.00 89.94 556 PRO A C 1
ATOM 4538 O O . PRO A 1 556 ? -55.459 -11.303 26.058 1.00 89.94 556 PRO A O 1
ATOM 4541 N N . GLU A 1 557 ? -57.528 -11.141 25.206 1.00 85.81 557 GLU A N 1
ATOM 4542 C CA . GLU A 1 557 ? -57.842 -9.858 25.871 1.00 85.81 557 GLU A CA 1
ATOM 4543 C C . GLU A 1 557 ? -57.796 -9.938 27.406 1.00 85.81 557 GLU A C 1
ATOM 4545 O O . GLU A 1 557 ? -57.523 -8.941 28.071 1.00 85.81 557 GLU A O 1
ATOM 4550 N N . ASP A 1 558 ? -58.072 -11.111 27.970 1.00 85.50 558 ASP A N 1
ATOM 4551 C CA . ASP A 1 558 ? -58.061 -11.385 29.405 1.00 85.50 558 ASP A CA 1
ATOM 4552 C C . ASP A 1 558 ? -56.663 -11.692 29.961 1.00 85.50 558 ASP A C 1
ATOM 4554 O O . ASP A 1 558 ? -56.455 -11.558 31.167 1.00 85.50 558 ASP A O 1
ATOM 4558 N N . SER A 1 559 ? -55.707 -12.053 29.098 1.00 87.19 559 SER A N 1
ATOM 4559 C CA . SER A 1 559 ? -54.342 -12.431 29.481 1.00 87.19 559 SER A CA 1
ATOM 4560 C C . SER A 1 559 ? -53.327 -12.077 28.378 1.00 87.19 559 SER A C 1
ATOM 4562 O O . SER A 1 559 ? -52.842 -12.958 27.658 1.00 87.19 559 SER A O 1
ATOM 4564 N N . PRO A 1 560 ? -53.041 -10.776 28.171 1.00 91.00 560 PRO A N 1
ATOM 4565 C CA . PRO A 1 560 ? -52.152 -10.336 27.106 1.00 91.00 560 PRO A CA 1
ATOM 4566 C C . PRO A 1 560 ? -50.673 -10.533 27.456 1.00 91.00 560 PRO A C 1
ATOM 4568 O O . PRO A 1 560 ? -50.256 -10.481 28.612 1.00 91.00 560 PRO A O 1
ATOM 4571 N N . TYR A 1 561 ? -49.871 -10.674 26.410 1.00 94.62 561 TYR A N 1
ATOM 4572 C CA . TYR A 1 561 ? -48.421 -10.781 26.425 1.00 94.62 561 TYR A CA 1
ATOM 4573 C C . TYR A 1 561 ? -47.779 -9.514 25.851 1.00 94.62 561 TYR A C 1
ATOM 4575 O O . TYR A 1 561 ? -48.412 -8.739 25.127 1.00 94.62 561 TYR A O 1
ATOM 4583 N N . SER A 1 562 ? -46.491 -9.358 26.140 1.00 95.38 562 SER A N 1
ATOM 4584 C CA . SER A 1 562 ? -45.609 -8.356 25.546 1.00 95.38 562 SER A CA 1
ATOM 4585 C C . SER A 1 562 ? -44.488 -9.064 24.789 1.00 95.38 562 SER A C 1
ATOM 4587 O O . SER A 1 562 ? -43.891 -10.013 25.315 1.00 95.38 562 SER A O 1
ATOM 4589 N N . ILE A 1 563 ? -44.228 -8.637 23.553 1.00 97.31 563 ILE A N 1
ATOM 4590 C CA . ILE A 1 563 ? -43.122 -9.138 22.730 1.00 97.31 563 ILE A CA 1
ATOM 4591 C C . ILE A 1 563 ? -42.085 -8.031 22.613 1.00 97.31 563 ILE A C 1
ATOM 4593 O O . ILE A 1 563 ? -42.363 -6.997 22.014 1.00 97.31 563 ILE A O 1
ATOM 4597 N N . THR A 1 564 ? -40.894 -8.267 23.151 1.00 97.88 564 THR A N 1
ATOM 4598 C CA . THR A 1 564 ? -39.739 -7.375 23.030 1.00 97.88 564 THR A CA 1
ATOM 4599 C C . THR A 1 564 ? -38.726 -7.998 22.084 1.00 97.88 564 THR A C 1
ATOM 4601 O O . THR A 1 564 ? -38.368 -9.169 22.233 1.00 97.88 564 THR A O 1
ATOM 4604 N N . VAL A 1 565 ? -38.258 -7.211 21.123 1.00 98.19 565 VAL A N 1
ATOM 4605 C CA . VAL A 1 565 ? -37.327 -7.626 20.078 1.00 98.19 565 VAL A CA 1
ATOM 4606 C C . VAL A 1 565 ? -36.112 -6.714 20.111 1.00 98.19 565 VAL A C 1
ATOM 4608 O O . VAL A 1 565 ? -36.263 -5.497 20.036 1.00 98.19 565 VAL A O 1
ATOM 4611 N N . HIS A 1 566 ? -34.918 -7.289 20.206 1.00 98.56 566 HIS A N 1
ATOM 4612 C CA . HIS A 1 566 ? -33.659 -6.576 19.988 1.00 98.56 566 HIS A CA 1
ATOM 4613 C C . HIS A 1 566 ? -33.138 -6.921 18.607 1.00 98.56 566 HIS A C 1
ATOM 4615 O O . HIS A 1 566 ? -32.982 -8.101 18.300 1.00 98.56 566 HIS A O 1
ATOM 4621 N N . CYS A 1 567 ? -32.894 -5.902 17.790 1.00 98.50 567 CYS A N 1
ATOM 4622 C CA . CYS A 1 567 ? -32.303 -6.059 16.466 1.00 98.50 567 CYS A CA 1
ATOM 4623 C C . CYS A 1 567 ? -30.953 -5.355 16.452 1.00 98.50 567 CYS A C 1
ATOM 4625 O O . CYS A 1 567 ? -30.864 -4.187 16.839 1.00 98.50 567 CYS A O 1
ATOM 4627 N N . THR A 1 568 ? -29.920 -6.067 16.017 1.00 98.62 568 THR A N 1
ATOM 4628 C CA . THR A 1 568 ? -28.541 -5.580 16.055 1.00 98.62 568 THR A CA 1
ATOM 4629 C C . THR A 1 568 ? -27.975 -5.493 14.645 1.00 98.62 568 THR A C 1
ATOM 4631 O O . THR A 1 568 ? -28.177 -6.404 13.841 1.00 98.62 568 THR A O 1
ATOM 4634 N N . ALA A 1 569 ? -27.248 -4.423 14.342 1.00 98.31 569 ALA A N 1
ATOM 4635 C CA . ALA A 1 569 ? -26.322 -4.393 13.216 1.00 98.31 569 ALA A CA 1
ATOM 4636 C C . ALA A 1 569 ? -24.882 -4.423 13.727 1.00 98.31 569 ALA A C 1
ATOM 4638 O O . ALA A 1 569 ? -24.580 -3.913 14.808 1.00 98.31 569 ALA A O 1
ATOM 4639 N N . LEU A 1 570 ? -24.030 -5.078 12.944 1.00 97.38 570 LEU A N 1
ATOM 4640 C CA . LEU A 1 570 ? -22.618 -5.298 13.216 1.00 97.38 570 LEU A CA 1
ATOM 4641 C C . LEU A 1 570 ? -21.827 -4.864 11.984 1.00 97.38 570 LEU A C 1
ATOM 4643 O O . LEU A 1 570 ? -22.214 -5.215 10.866 1.00 97.38 570 LEU A O 1
ATOM 4647 N N . GLU A 1 571 ? -20.726 -4.159 12.206 1.00 94.12 571 GLU A N 1
ATOM 4648 C CA . GLU A 1 571 ? -19.761 -3.772 11.173 1.00 94.12 571 GLU A CA 1
ATOM 4649 C C . GLU A 1 571 ? -19.439 -4.935 10.219 1.00 94.12 571 GLU A C 1
ATOM 4651 O O . GLU A 1 571 ? -19.174 -6.069 10.645 1.00 94.12 571 GLU A O 1
ATOM 4656 N N . GLY A 1 572 ? -19.494 -4.666 8.913 1.00 90.62 572 GLY A N 1
ATOM 4657 C CA . GLY A 1 572 ? -19.133 -5.617 7.863 1.00 90.62 572 GLY A CA 1
ATOM 4658 C C . GLY A 1 572 ? -20.069 -6.815 7.721 1.00 90.62 572 GLY A C 1
ATOM 4659 O O . GLY A 1 572 ? -19.773 -7.731 6.949 1.00 90.62 572 GLY A O 1
ATOM 4660 N N . LYS A 1 573 ? -21.190 -6.878 8.458 1.00 96.12 573 LYS A N 1
ATOM 4661 C CA . LYS A 1 573 ? -22.116 -8.020 8.398 1.00 96.12 573 LYS A CA 1
ATOM 4662 C C . LYS A 1 573 ? -23.328 -7.725 7.513 1.00 96.12 573 LYS A C 1
ATOM 4664 O O . LYS A 1 573 ? -24.053 -6.771 7.788 1.00 96.12 573 LYS A O 1
ATOM 4669 N N . PRO A 1 574 ? -23.635 -8.583 6.519 1.00 93.94 574 PRO A N 1
ATOM 4670 C CA . PRO A 1 574 ? -24.827 -8.459 5.676 1.00 93.94 574 PRO A CA 1
ATOM 4671 C C . PRO A 1 574 ? -26.079 -9.091 6.322 1.00 93.94 574 PRO A C 1
ATOM 4673 O O . PRO A 1 574 ? -27.013 -9.494 5.633 1.00 93.94 574 PRO A O 1
ATOM 4676 N N . TYR A 1 575 ? -26.108 -9.238 7.649 1.00 95.50 575 TYR A N 1
ATOM 4677 C CA . TYR A 1 575 ? -27.206 -9.861 8.391 1.00 95.50 575 TYR A CA 1
ATOM 4678 C C . TYR A 1 575 ? -27.401 -9.188 9.752 1.00 95.50 575 TYR A C 1
ATOM 4680 O O . TYR A 1 575 ? -26.490 -8.548 10.275 1.00 95.50 575 TYR A O 1
ATOM 4688 N N . SER A 1 576 ? -28.578 -9.381 10.353 1.00 97.38 576 SER A N 1
ATOM 4689 C CA . SER A 1 576 ? -28.909 -8.846 11.675 1.00 97.38 576 SER A CA 1
ATOM 4690 C C . SER A 1 576 ? -29.176 -9.962 12.692 1.00 97.38 576 SER A C 1
ATOM 4692 O O . SER A 1 576 ? -30.082 -10.773 12.486 1.00 97.38 576 SER A O 1
ATOM 4694 N N . PRO A 1 577 ? -28.421 -10.024 13.806 1.00 98.06 577 PRO A N 1
ATOM 4695 C CA . PRO A 1 577 ? -28.833 -10.791 14.974 1.00 98.06 577 PRO A CA 1
ATOM 4696 C C . PRO A 1 577 ? -30.130 -10.228 15.571 1.00 98.06 577 PRO A C 1
ATOM 4698 O O . PRO A 1 577 ? -30.245 -9.020 15.789 1.00 98.06 577 PRO A O 1
ATOM 4701 N N . VAL A 1 578 ? -31.086 -11.114 15.866 1.00 97.44 578 VAL A N 1
ATOM 4702 C CA . VAL A 1 578 ? -32.384 -10.754 16.454 1.00 97.44 578 VAL A CA 1
ATOM 4703 C C . VAL A 1 578 ? -32.660 -11.601 17.697 1.00 97.44 578 VAL A C 1
ATOM 4705 O O . VAL A 1 578 ? -32.711 -12.830 17.621 1.00 97.44 578 VAL A O 1
ATOM 4708 N N . GLU A 1 579 ? -32.875 -10.954 18.844 1.00 97.62 579 GLU A N 1
ATOM 4709 C CA . GLU A 1 579 ? -33.296 -11.606 20.090 1.00 97.62 579 GLU A CA 1
ATOM 4710 C C . GLU A 1 579 ? -34.770 -11.302 20.377 1.00 97.62 579 GLU A C 1
ATOM 4712 O O . GLU A 1 579 ? -35.188 -10.148 20.361 1.00 97.62 579 GLU A O 1
ATOM 4717 N N . ILE A 1 580 ? -35.562 -12.337 20.676 1.00 96.56 580 ILE A N 1
ATOM 4718 C CA . ILE A 1 580 ? -37.004 -12.215 20.927 1.00 96.56 580 ILE A CA 1
ATOM 4719 C C . ILE A 1 580 ? -37.317 -12.684 22.343 1.00 96.56 580 ILE A C 1
ATOM 4721 O O . ILE A 1 580 ? -37.022 -13.823 22.717 1.00 96.56 580 ILE A O 1
ATOM 4725 N N . ARG A 1 581 ? -37.985 -11.830 23.118 1.00 95.94 581 ARG A N 1
ATOM 4726 C CA . ARG A 1 581 ? -38.479 -12.140 24.461 1.00 95.94 581 ARG A CA 1
ATOM 4727 C C . ARG A 1 581 ? -39.988 -11.964 24.515 1.00 95.94 581 ARG A C 1
ATOM 4729 O O . ARG A 1 581 ? -40.512 -10.916 24.160 1.00 95.94 581 ARG A O 1
ATOM 4736 N N . VAL A 1 582 ? -40.679 -12.987 25.009 1.00 93.81 582 VAL A N 1
ATOM 4737 C CA . VAL A 1 582 ? -42.121 -12.941 25.281 1.00 93.81 582 VAL A CA 1
ATOM 4738 C C . VAL A 1 582 ? -42.324 -12.942 26.791 1.00 93.81 582 VAL A C 1
ATOM 4740 O O . VAL A 1 582 ? -41.828 -13.833 27.483 1.00 93.81 582 VAL A O 1
ATOM 4743 N N . SER A 1 583 ? -43.042 -11.950 27.309 1.00 91.06 583 SER A N 1
ATOM 4744 C CA . SER A 1 583 ? -43.333 -11.791 28.738 1.00 91.06 583 SER A CA 1
ATOM 4745 C C . SER A 1 583 ? -44.841 -11.648 28.993 1.00 91.06 583 SER A C 1
ATOM 4747 O O . SER A 1 583 ? -45.601 -11.385 28.065 1.00 91.06 583 SER A O 1
ATOM 4749 N N . GLY A 1 584 ? -45.287 -11.888 30.236 1.00 80.81 584 GLY A N 1
ATOM 4750 C CA . GLY A 1 584 ? -46.711 -11.827 30.628 1.00 80.81 584 GLY A CA 1
ATOM 4751 C C . GLY A 1 584 ? -47.408 -13.177 30.866 1.00 80.81 584 GLY A C 1
ATOM 4752 O O . GLY A 1 584 ? -48.619 -13.217 31.029 1.00 80.81 584 GLY A O 1
ATOM 4753 N N . ALA A 1 585 ? -46.676 -14.295 30.903 1.00 64.88 585 ALA A N 1
ATOM 4754 C CA . ALA A 1 585 ? -47.285 -15.627 30.890 1.00 64.88 585 ALA A CA 1
ATOM 4755 C C . ALA A 1 585 ? -48.147 -15.991 32.116 1.00 64.88 585 ALA A C 1
ATOM 4757 O O . ALA A 1 585 ? -47.676 -16.001 33.254 1.00 64.88 585 ALA A O 1
ATOM 4758 N N . GLU A 1 586 ? -49.371 -16.455 31.844 1.00 63.69 586 GLU A N 1
ATOM 4759 C CA . GLU A 1 586 ? -50.098 -17.381 32.713 1.00 63.69 586 GLU A CA 1
ATOM 4760 C C . GLU A 1 586 ? -49.451 -18.775 32.710 1.00 63.69 586 GLU A C 1
ATOM 4762 O O . GLU A 1 586 ? -49.047 -19.309 31.671 1.00 63.69 586 GLU A O 1
ATOM 4767 N N . ASN A 1 587 ? -49.387 -19.406 33.885 1.00 65.50 587 ASN A N 1
ATOM 4768 C CA . ASN A 1 587 ? -48.862 -20.762 34.030 1.00 65.50 587 ASN A CA 1
ATOM 4769 C C . ASN A 1 587 ? -49.710 -21.776 33.236 1.00 65.50 587 ASN A C 1
ATOM 4771 O O . ASN A 1 587 ? -50.878 -21.991 33.550 1.00 65.50 587 ASN A O 1
ATOM 4775 N N . GLY A 1 588 ? -49.089 -22.468 32.272 1.00 74.94 588 GLY A N 1
ATOM 4776 C CA . GLY A 1 588 ? -49.652 -23.660 31.619 1.00 74.94 588 GLY A CA 1
ATOM 4777 C C . GLY A 1 588 ? -50.067 -23.510 30.150 1.00 74.94 588 GLY A C 1
ATOM 4778 O O . GLY A 1 588 ? -50.471 -24.507 29.557 1.00 74.94 588 GLY A O 1
ATOM 4779 N N . LYS A 1 589 ? -49.944 -22.319 29.552 1.00 84.81 589 LYS A N 1
ATOM 4780 C CA . LYS A 1 589 ? -50.194 -22.086 28.117 1.00 84.81 589 LYS A CA 1
ATOM 4781 C C . LYS A 1 589 ? -49.002 -22.499 27.251 1.00 84.81 589 LYS A C 1
ATOM 4783 O O . LYS A 1 589 ? -47.853 -22.254 27.622 1.00 84.81 589 LYS A O 1
ATOM 4788 N N . LYS A 1 590 ? -49.253 -23.101 26.083 1.00 89.94 590 LYS A N 1
ATOM 4789 C CA . LYS A 1 590 ? -48.206 -23.386 25.087 1.00 89.94 590 LYS A CA 1
ATOM 4790 C C . LYS A 1 590 ? -48.006 -22.161 24.198 1.00 89.94 590 LYS A C 1
ATOM 4792 O O . LYS A 1 590 ? -48.935 -21.757 23.505 1.00 89.94 590 LYS A O 1
ATOM 4797 N N . LEU A 1 591 ? -46.790 -21.619 24.181 1.00 92.06 591 LEU A N 1
ATOM 4798 C CA . LEU A 1 591 ? -46.423 -20.462 23.362 1.00 92.06 591 LEU A CA 1
ATOM 4799 C C . LEU A 1 591 ? -45.546 -20.878 22.182 1.00 92.06 591 LEU A C 1
ATOM 4801 O O . LEU A 1 591 ? -44.638 -21.698 22.335 1.00 92.06 591 LEU A O 1
ATOM 4805 N N . GLN A 1 592 ? -45.805 -20.302 21.011 1.00 94.50 592 GLN A N 1
ATOM 4806 C CA . GLN A 1 592 ? -44.939 -20.406 19.835 1.00 94.50 592 GLN A CA 1
ATOM 4807 C C . GLN A 1 592 ? -44.856 -19.034 19.164 1.00 94.50 592 GLN A C 1
ATOM 4809 O O . GLN A 1 592 ? -45.844 -18.307 19.142 1.00 94.50 592 GLN A O 1
ATOM 4814 N N . ILE A 1 593 ? -43.699 -18.688 18.605 1.00 95.44 593 ILE A N 1
ATOM 4815 C CA . ILE A 1 593 ? -43.527 -17.468 17.814 1.00 95.44 593 ILE A CA 1
ATOM 4816 C C . ILE A 1 593 ? -43.363 -17.859 16.345 1.00 95.44 593 ILE A C 1
ATOM 4818 O O . ILE A 1 593 ? -42.555 -18.727 16.016 1.00 95.44 593 ILE A O 1
ATOM 4822 N N . GLY A 1 594 ? -44.181 -17.279 15.474 1.00 95.88 594 GLY A N 1
ATOM 4823 C CA . GLY A 1 594 ? -44.027 -17.386 14.028 1.00 95.88 594 GLY A CA 1
ATOM 4824 C C . GLY A 1 594 ? -43.289 -16.167 13.498 1.00 95.88 594 GLY A C 1
ATOM 4825 O O . GLY A 1 594 ? -43.730 -15.050 13.761 1.00 95.88 594 GLY A O 1
ATOM 4826 N N . ILE A 1 595 ? -42.203 -16.391 12.760 1.00 96.25 595 ILE A N 1
ATOM 4827 C CA . ILE A 1 595 ? -41.461 -15.348 12.042 1.00 96.25 595 ILE A CA 1
ATOM 4828 C C . ILE A 1 595 ? -41.968 -15.334 10.600 1.00 96.25 595 ILE A C 1
ATOM 4830 O O . ILE A 1 595 ? -41.880 -16.349 9.907 1.00 96.25 595 ILE A O 1
ATOM 4834 N N . GLY A 1 596 ? -42.586 -14.230 10.191 1.00 94.44 596 GLY A N 1
ATOM 4835 C CA . GLY A 1 596 ? -43.212 -14.089 8.882 1.00 94.44 596 GLY A CA 1
ATOM 4836 C C . GLY A 1 596 ? -42.240 -13.606 7.809 1.00 94.44 596 GLY A C 1
ATOM 4837 O O . GLY A 1 596 ? -41.407 -12.748 8.080 1.00 94.44 596 GLY A O 1
ATOM 4838 N N . PHE A 1 597 ? -42.394 -14.144 6.597 1.00 94.75 597 PHE A N 1
ATOM 4839 C CA . PHE A 1 597 ? -41.686 -13.723 5.387 1.00 94.75 597 PHE A CA 1
ATOM 4840 C C . PHE A 1 597 ? -42.702 -13.401 4.286 1.00 94.75 597 PHE A C 1
ATOM 4842 O O . PHE A 1 597 ? -43.635 -14.181 4.070 1.00 94.75 597 PHE A O 1
ATOM 4849 N N . THR A 1 598 ? -42.531 -12.273 3.597 1.00 93.06 598 THR A N 1
ATOM 4850 C CA . THR A 1 598 ? -43.303 -11.921 2.397 1.00 93.06 598 THR A CA 1
ATOM 4851 C C . THR A 1 598 ? -43.069 -12.962 1.307 1.00 93.06 598 THR A C 1
ATOM 4853 O O . THR A 1 598 ? -41.931 -13.350 1.038 1.00 93.06 598 THR A O 1
ATOM 4856 N N . LYS A 1 599 ? -44.151 -13.400 0.663 1.00 92.44 599 LYS A N 1
ATOM 4857 C CA . LYS A 1 599 ? -44.085 -14.275 -0.509 1.00 92.44 599 LYS A CA 1
ATOM 4858 C C . LYS A 1 599 ? -43.607 -13.511 -1.729 1.00 92.44 599 LYS A C 1
ATOM 4860 O O . LYS A 1 599 ? -44.037 -12.382 -1.955 1.00 92.44 599 LYS A O 1
ATOM 4865 N N . LEU A 1 600 ? -42.762 -14.147 -2.530 1.00 93.75 600 LEU A N 1
ATOM 4866 C CA . LEU A 1 600 ? -42.160 -13.521 -3.707 1.00 93.75 600 LEU A CA 1
ATOM 4867 C C . LEU A 1 600 ? -42.744 -14.096 -5.002 1.00 93.75 600 LEU A C 1
ATOM 4869 O O . LEU A 1 600 ? -43.246 -15.223 -5.048 1.00 93.75 600 LEU A O 1
ATOM 4873 N N . GLY A 1 601 ? -42.665 -13.327 -6.087 1.00 92.50 601 GLY A N 1
ATOM 4874 C CA . GLY A 1 601 ? -42.940 -13.849 -7.421 1.00 92.50 601 GLY A CA 1
ATOM 4875 C C . GLY A 1 601 ? -41.920 -14.927 -7.781 1.00 92.50 601 GLY A C 1
ATOM 4876 O O . GLY A 1 601 ? -40.742 -14.786 -7.476 1.00 92.50 601 GLY A O 1
ATOM 4877 N N . GLU A 1 602 ? -42.351 -16.014 -8.424 1.00 93.44 602 GLU A N 1
ATOM 4878 C CA . GLU A 1 602 ? -41.448 -17.121 -8.795 1.00 93.44 602 GLU A CA 1
ATOM 4879 C C . GLU A 1 602 ? -40.630 -17.667 -7.603 1.00 93.44 602 GLU A C 1
ATOM 4881 O O . GLU A 1 602 ? -39.461 -18.022 -7.764 1.00 93.44 602 GLU A O 1
ATOM 4886 N N . GLU A 1 603 ? -41.218 -17.690 -6.399 1.00 93.06 603 GLU A N 1
ATOM 4887 C CA . GLU A 1 603 ? -40.481 -18.062 -5.192 1.00 93.06 603 GLU A CA 1
ATOM 4888 C C . GLU A 1 603 ? -39.962 -19.504 -5.221 1.00 93.06 603 GLU A C 1
ATOM 4890 O O . GLU A 1 603 ? -40.654 -20.457 -5.588 1.00 93.06 603 GLU A O 1
ATOM 4895 N N . GLU A 1 604 ? -38.733 -19.658 -4.748 1.00 95.00 604 GLU A N 1
ATOM 4896 C CA . GLU A 1 604 ? -38.130 -20.930 -4.398 1.00 95.00 604 GLU A CA 1
ATOM 4897 C C . GLU A 1 604 ? -37.736 -20.893 -2.925 1.00 95.00 604 GLU A C 1
ATOM 4899 O O . GLU A 1 604 ? -37.123 -19.932 -2.453 1.00 95.00 604 GLU A O 1
ATOM 4904 N N . LEU A 1 605 ? -38.081 -21.957 -2.203 1.00 94.19 605 LEU A N 1
ATOM 4905 C CA . LEU A 1 605 ? -37.912 -22.058 -0.760 1.00 94.19 605 LEU A CA 1
ATOM 4906 C C . LEU A 1 605 ? -37.058 -23.271 -0.409 1.00 94.19 605 LEU A C 1
ATOM 4908 O O . LEU A 1 605 ? -37.271 -24.370 -0.924 1.00 94.19 605 LEU A O 1
ATOM 4912 N N . ALA A 1 606 ? -36.136 -23.072 0.527 1.00 94.75 606 ALA A N 1
ATOM 4913 C CA . ALA A 1 606 ? -35.336 -24.114 1.147 1.00 94.75 606 ALA A CA 1
ATOM 4914 C C . ALA A 1 606 ? -35.488 -24.048 2.673 1.00 94.75 606 ALA A C 1
ATOM 4916 O O . ALA A 1 606 ? -35.421 -22.977 3.275 1.00 94.75 606 ALA A O 1
ATOM 4917 N N . LEU A 1 607 ? -35.686 -25.204 3.306 1.00 95.38 607 LEU A N 1
ATOM 4918 C CA . LEU A 1 607 ? -35.728 -25.344 4.758 1.00 95.38 607 LEU A CA 1
ATOM 4919 C C . LEU A 1 607 ? -34.906 -26.566 5.160 1.00 95.38 607 LEU A C 1
ATOM 4921 O O . LEU A 1 607 ? -35.248 -27.691 4.798 1.00 95.38 607 LEU A O 1
ATOM 4925 N N . ASP A 1 608 ? -33.869 -26.333 5.952 1.00 96.44 608 ASP A N 1
ATOM 4926 C CA . ASP A 1 608 ? -33.086 -27.363 6.617 1.00 96.44 608 ASP A CA 1
ATOM 4927 C C . ASP A 1 608 ? -33.268 -27.231 8.133 1.00 96.44 608 ASP A C 1
ATOM 4929 O O . ASP A 1 608 ? -32.674 -26.387 8.806 1.00 96.44 608 ASP A O 1
ATOM 4933 N N . THR A 1 609 ? -34.123 -28.085 8.693 1.00 95.81 609 THR A N 1
ATOM 4934 C CA . THR A 1 609 ? -34.395 -28.101 10.135 1.00 95.81 609 THR A CA 1
ATOM 4935 C C . THR A 1 609 ? -33.273 -28.739 10.953 1.00 95.81 609 THR A C 1
ATOM 4937 O O . THR A 1 609 ? -33.257 -28.573 12.170 1.00 95.81 609 THR A O 1
ATOM 4940 N N . GLU A 1 610 ? -32.358 -29.492 10.333 1.00 94.56 610 GLU A N 1
ATOM 4941 C CA . GLU A 1 610 ? -31.247 -30.139 11.042 1.00 94.56 610 GLU A CA 1
ATOM 4942 C C . GLU A 1 610 ? -30.128 -29.146 11.362 1.00 94.56 610 GLU A C 1
ATOM 4944 O O . GLU A 1 610 ? -29.486 -29.253 12.415 1.00 94.56 610 GLU A O 1
ATOM 4949 N N . THR A 1 611 ? -29.927 -28.167 10.481 1.00 94.75 611 THR A N 1
ATOM 4950 C CA . THR A 1 611 ? -28.974 -27.063 10.663 1.00 94.75 611 THR A CA 1
ATOM 4951 C C . THR A 1 611 ? -29.637 -25.770 11.135 1.00 94.75 611 THR A C 1
ATOM 4953 O O . THR A 1 611 ? -28.951 -24.908 11.677 1.00 94.75 611 THR A O 1
ATOM 4956 N N . GLY A 1 612 ? -30.967 -25.670 11.037 1.00 96.44 612 GLY A N 1
ATOM 4957 C CA . GLY A 1 612 ? -31.728 -24.510 11.497 1.00 96.44 612 GLY A CA 1
ATOM 4958 C C . GLY A 1 612 ? -31.690 -23.350 10.507 1.00 96.44 612 GLY A C 1
ATOM 4959 O O . GLY A 1 612 ? -31.544 -22.200 10.911 1.00 96.44 612 GLY A O 1
ATOM 4960 N N . VAL A 1 613 ? -31.783 -23.650 9.212 1.00 96.88 613 VAL A N 1
ATOM 4961 C CA . VAL A 1 613 ? -31.664 -22.672 8.128 1.00 96.88 613 VAL A CA 1
ATOM 4962 C C . VAL A 1 613 ? -32.938 -22.655 7.297 1.00 96.88 613 VAL A C 1
ATOM 4964 O O . VAL A 1 613 ? -33.444 -23.692 6.871 1.00 96.88 613 VAL A O 1
ATOM 4967 N N . PHE A 1 614 ? -33.445 -21.457 7.042 1.00 95.94 614 PHE A N 1
ATOM 4968 C CA . PHE A 1 614 ? -34.527 -21.185 6.110 1.00 95.94 614 PHE A CA 1
ATOM 4969 C C . PHE A 1 614 ? -34.062 -20.145 5.095 1.00 95.94 614 PHE A C 1
ATOM 4971 O O . PHE A 1 614 ? -33.423 -19.163 5.467 1.00 95.94 614 PHE A O 1
ATOM 4978 N N . GLY A 1 615 ? -34.404 -20.349 3.828 1.00 95.50 615 GLY A N 1
ATOM 4979 C CA . GLY A 1 615 ? -34.111 -19.413 2.754 1.00 95.50 615 GLY A CA 1
ATOM 4980 C C . GLY A 1 615 ? -35.248 -19.356 1.747 1.00 95.50 615 GLY A C 1
ATOM 4981 O O . GLY A 1 615 ? -35.847 -20.377 1.406 1.00 95.50 615 GLY A O 1
ATOM 4982 N N . ILE A 1 616 ? -35.515 -18.157 1.252 1.00 94.94 616 ILE A N 1
ATOM 4983 C CA . ILE A 1 616 ? -36.426 -17.897 0.146 1.00 94.94 616 ILE A CA 1
ATOM 4984 C C . ILE A 1 616 ? -35.724 -16.989 -0.858 1.00 94.94 616 ILE A C 1
ATOM 4986 O O . ILE A 1 616 ? -35.060 -16.026 -0.479 1.00 94.94 616 ILE A O 1
ATOM 4990 N N . ARG A 1 617 ? -35.868 -17.293 -2.146 1.00 95.94 617 ARG A N 1
ATOM 4991 C CA . ARG A 1 617 ? -35.457 -16.407 -3.238 1.00 95.94 617 ARG A CA 1
ATOM 4992 C C . ARG A 1 617 ? -36.594 -16.247 -4.224 1.00 95.94 617 ARG A C 1
ATOM 4994 O O . ARG A 1 617 ? -37.330 -17.197 -4.468 1.00 95.94 617 ARG A O 1
ATOM 5001 N N . GLY A 1 618 ? -36.715 -15.075 -4.820 1.00 95.94 618 GLY A N 1
ATOM 5002 C CA . GLY A 1 618 ? -37.764 -14.811 -5.793 1.00 95.94 618 GLY A CA 1
ATOM 5003 C C . GLY A 1 618 ? -37.634 -13.431 -6.407 1.00 95.94 618 GLY A C 1
ATOM 5004 O O . GLY A 1 618 ? -36.678 -12.706 -6.151 1.00 95.94 618 GLY A O 1
ATOM 5005 N N . TYR A 1 619 ? -38.593 -13.100 -7.251 1.00 95.38 619 TYR A N 1
ATOM 5006 C CA . TYR A 1 619 ? -38.710 -11.847 -7.972 1.00 95.38 619 TYR A CA 1
ATOM 5007 C C . TYR A 1 619 ? -39.680 -10.900 -7.257 1.00 95.38 619 TYR A C 1
ATOM 5009 O O . TYR A 1 619 ? -40.765 -11.323 -6.854 1.00 95.38 619 TYR A O 1
ATOM 5017 N N . GLN A 1 620 ? -39.294 -9.633 -7.114 1.00 90.94 620 GLN A N 1
ATOM 5018 C CA . GLN A 1 620 ? -40.135 -8.582 -6.539 1.00 90.94 620 GLN A CA 1
ATOM 5019 C C . GLN A 1 620 ? -40.848 -7.812 -7.660 1.00 90.94 620 GLN A C 1
ATOM 5021 O O . GLN A 1 620 ? -42.021 -8.055 -7.945 1.00 90.94 620 GLN A O 1
ATOM 5026 N N . ASP A 1 621 ? -40.118 -6.938 -8.350 1.00 90.62 621 ASP A N 1
ATOM 5027 C CA . ASP A 1 621 ? -40.588 -6.178 -9.506 1.00 90.62 621 ASP A CA 1
ATOM 5028 C C . ASP A 1 621 ? -39.416 -5.854 -10.464 1.00 90.62 621 ASP A C 1
ATOM 5030 O O . ASP A 1 621 ? -38.277 -6.233 -10.186 1.00 90.62 621 ASP A O 1
ATOM 5034 N N . PRO A 1 622 ? -39.646 -5.189 -11.613 1.00 89.19 622 PRO A N 1
ATOM 5035 C CA . PRO A 1 622 ? -38.573 -4.863 -12.555 1.00 89.19 622 PRO A CA 1
ATOM 5036 C C . PRO A 1 622 ? -37.495 -3.897 -12.054 1.00 89.19 622 PRO A C 1
ATOM 5038 O O . PRO A 1 622 ? -36.395 -3.947 -12.596 1.00 89.19 622 PRO A O 1
ATOM 5041 N N . ALA A 1 623 ? -37.795 -3.023 -11.090 1.00 85.38 623 ALA A N 1
ATOM 5042 C CA . ALA A 1 623 ? -36.833 -2.066 -10.546 1.00 85.38 623 ALA A CA 1
ATOM 5043 C C . ALA A 1 623 ? -35.915 -2.720 -9.501 1.00 85.38 623 ALA A C 1
ATOM 5045 O O . ALA A 1 623 ? -34.737 -2.397 -9.431 1.00 85.38 623 ALA A O 1
ATOM 5046 N N . ILE A 1 624 ? -36.440 -3.674 -8.729 1.00 90.75 624 ILE A N 1
ATOM 5047 C CA . ILE A 1 624 ? -35.704 -4.380 -7.669 1.00 90.75 624 ILE A CA 1
ATOM 5048 C C . ILE A 1 624 ? -35.055 -5.671 -8.195 1.00 90.75 624 ILE A C 1
ATOM 5050 O O . ILE A 1 624 ? -33.946 -6.041 -7.816 1.00 90.75 624 ILE A O 1
ATOM 5054 N N . GLY A 1 625 ? -35.745 -6.393 -9.077 1.00 92.00 625 GLY A N 1
ATOM 5055 C CA . GLY A 1 625 ? -35.300 -7.677 -9.602 1.00 92.00 625 GLY A CA 1
ATOM 5056 C C . GLY A 1 625 ? -35.499 -8.837 -8.621 1.00 92.00 625 GLY A C 1
ATOM 5057 O O . GLY A 1 625 ? -36.574 -9.013 -8.041 1.00 92.00 625 GLY A O 1
ATOM 5058 N N . ARG A 1 626 ? -34.483 -9.703 -8.512 1.00 94.06 626 ARG A N 1
ATOM 5059 C CA . ARG A 1 626 ? -34.514 -10.893 -7.650 1.00 94.06 626 ARG A CA 1
ATOM 5060 C C . ARG A 1 626 ? -33.875 -10.596 -6.302 1.00 94.06 626 ARG A C 1
ATOM 5062 O O . ARG A 1 626 ? -32.757 -10.102 -6.252 1.00 94.06 626 ARG A O 1
ATOM 5069 N N . ILE A 1 627 ? -34.551 -10.996 -5.233 1.00 95.00 627 ILE A N 1
ATOM 5070 C CA . ILE A 1 627 ? -34.067 -10.859 -3.859 1.00 95.00 627 ILE A CA 1
ATOM 5071 C C . ILE A 1 627 ? -34.027 -12.215 -3.158 1.00 95.00 627 ILE A C 1
ATOM 5073 O O . ILE A 1 627 ? -34.730 -13.158 -3.539 1.00 95.00 627 ILE A O 1
ATOM 5077 N N . GLY A 1 628 ? -33.198 -12.298 -2.121 1.00 94.12 628 GLY A N 1
ATOM 5078 C CA . GLY A 1 628 ? -33.128 -13.430 -1.209 1.00 94.12 628 GLY A CA 1
ATOM 5079 C C . GLY A 1 628 ? -33.354 -12.973 0.226 1.00 94.12 628 GLY A C 1
ATOM 5080 O O . GLY A 1 628 ? -32.836 -11.939 0.634 1.00 94.12 628 GLY A O 1
ATOM 5081 N N . MET A 1 629 ? -34.111 -13.751 0.992 1.00 95.44 629 MET A N 1
ATOM 5082 C CA . MET A 1 629 ? -34.275 -13.566 2.432 1.00 95.44 629 MET A CA 1
ATOM 5083 C C . MET A 1 629 ? -33.995 -14.890 3.135 1.00 95.44 629 MET A C 1
ATOM 5085 O O . MET A 1 629 ? -34.252 -15.964 2.585 1.00 95.44 629 MET A O 1
ATOM 5089 N N . GLY A 1 630 ? -33.482 -14.832 4.359 1.00 94.88 630 GLY A N 1
ATOM 5090 C CA . GLY A 1 630 ? -33.155 -16.032 5.114 1.00 94.88 630 GLY A CA 1
ATOM 5091 C C . GLY A 1 630 ? -33.270 -15.843 6.616 1.00 94.88 630 GLY A C 1
ATOM 5092 O O . GLY A 1 630 ? -33.250 -14.728 7.129 1.00 94.88 630 GLY A O 1
ATOM 5093 N N . LEU A 1 631 ? -33.393 -16.967 7.314 1.00 95.81 631 LEU A N 1
ATOM 5094 C CA . LEU A 1 631 ? -33.421 -17.043 8.767 1.00 95.81 631 LEU A CA 1
ATOM 5095 C C . LEU A 1 631 ? -32.520 -18.184 9.229 1.00 95.81 631 LEU A C 1
ATOM 5097 O O . LEU A 1 631 ? -32.685 -19.326 8.797 1.00 95.81 631 LEU A O 1
ATOM 5101 N N . VAL A 1 632 ? -31.625 -17.880 10.165 1.00 96.69 632 VAL A N 1
ATOM 5102 C CA . VAL A 1 632 ? -30.906 -18.885 10.950 1.00 96.69 632 VAL A CA 1
ATOM 5103 C C . VAL A 1 632 ? -31.538 -18.930 12.336 1.00 96.69 632 VAL A C 1
ATOM 5105 O O . VAL A 1 632 ? -31.691 -17.899 12.988 1.00 96.69 632 VAL A O 1
ATOM 5108 N N . PHE A 1 633 ? -31.936 -20.116 12.787 1.00 95.25 633 PHE A N 1
ATOM 5109 C CA . PHE A 1 633 ? -32.647 -20.314 14.046 1.00 95.25 633 PHE A CA 1
ATOM 5110 C C . PHE A 1 633 ? -32.121 -21.536 14.816 1.00 95.25 633 PHE A C 1
ATOM 5112 O O . PHE A 1 633 ? -31.596 -22.476 14.218 1.00 95.25 633 PHE A O 1
ATOM 5119 N N . PRO A 1 634 ? -32.282 -21.588 16.153 1.00 95.56 634 PRO A N 1
ATOM 5120 C CA . PRO A 1 634 ? -31.900 -22.767 16.923 1.00 95.56 634 PRO A CA 1
ATOM 5121 C C . PRO A 1 634 ? -32.740 -23.985 16.514 1.00 95.56 634 PRO A C 1
ATOM 5123 O O . PRO A 1 634 ? -33.964 -23.996 16.672 1.00 95.56 634 PRO A O 1
ATOM 5126 N N . LYS A 1 635 ? -32.090 -25.030 15.994 1.00 94.69 635 LYS A N 1
ATOM 5127 C CA . LYS A 1 635 ? -32.760 -26.236 15.469 1.00 94.69 635 LYS A CA 1
ATOM 5128 C C . LYS A 1 635 ? -33.705 -26.924 16.463 1.00 94.69 635 LYS A C 1
ATOM 5130 O O . LYS A 1 635 ? -34.744 -27.450 16.079 1.00 94.69 635 LYS A O 1
ATOM 5135 N N . ASP A 1 636 ? -33.382 -26.884 17.753 1.00 95.88 636 ASP A N 1
ATOM 5136 C CA . ASP A 1 636 ? -34.169 -27.469 18.845 1.00 95.88 636 ASP A CA 1
ATOM 5137 C C . ASP A 1 636 ? -35.428 -26.656 19.195 1.00 95.88 636 ASP A C 1
ATOM 5139 O O . ASP A 1 636 ? -36.292 -27.127 19.937 1.00 95.88 636 ASP A O 1
ATOM 5143 N N . ARG A 1 637 ? -35.552 -25.442 18.648 1.00 92.06 637 ARG A N 1
ATOM 5144 C CA . ARG A 1 637 ? -36.705 -24.549 18.818 1.00 92.06 637 ARG A CA 1
ATOM 5145 C C . ARG A 1 637 ? -37.672 -24.595 17.635 1.00 92.06 637 ARG A C 1
ATOM 5147 O O . ARG A 1 637 ? -38.732 -23.971 17.711 1.00 92.06 637 ARG A O 1
ATOM 5154 N N . PHE A 1 638 ? -37.350 -25.322 16.562 1.00 95.12 638 PHE A N 1
ATOM 5155 C CA . PHE A 1 638 ? -38.236 -25.429 15.407 1.00 95.12 638 PHE A CA 1
ATOM 5156 C C . PHE A 1 638 ? -39.533 -26.146 15.774 1.00 95.12 638 PHE A C 1
ATOM 5158 O O . PHE A 1 638 ? -39.529 -27.286 16.238 1.00 95.12 638 PHE A O 1
ATOM 5165 N N . ALA A 1 639 ? -40.661 -25.482 15.533 1.00 92.62 639 ALA A N 1
ATOM 5166 C CA . ALA A 1 639 ? -41.971 -26.048 15.828 1.00 92.62 639 ALA A CA 1
ATOM 5167 C C . ALA A 1 639 ? -42.803 -26.382 14.581 1.00 92.62 639 ALA A C 1
ATOM 5169 O O . ALA A 1 639 ? -43.742 -27.172 14.677 1.00 92.62 639 ALA A O 1
ATOM 5170 N N . GLY A 1 640 ? -42.487 -25.790 13.428 1.00 93.38 640 GLY A N 1
ATOM 5171 C CA . GLY A 1 640 ? -43.187 -26.022 12.167 1.00 93.38 640 GLY A CA 1
ATOM 5172 C C . GLY A 1 640 ? -43.133 -24.819 11.229 1.00 93.38 640 GLY A C 1
ATOM 5173 O O . GLY A 1 640 ? -42.777 -23.716 11.634 1.00 93.38 640 GLY A O 1
ATOM 5174 N N . MET A 1 641 ? -43.539 -25.041 9.979 1.00 92.12 641 MET A N 1
ATOM 5175 C CA . MET A 1 641 ? -43.696 -24.012 8.952 1.00 92.12 641 MET A CA 1
ATOM 5176 C C . MET A 1 641 ? -45.149 -24.008 8.471 1.00 92.12 641 MET A C 1
ATOM 5178 O O . MET A 1 641 ? -45.747 -25.071 8.291 1.00 92.12 641 MET A O 1
ATOM 5182 N N . LYS A 1 642 ? -45.720 -22.819 8.267 1.00 89.50 642 LYS A N 1
ATOM 5183 C CA . LYS A 1 642 ? -47.052 -22.644 7.678 1.00 89.50 642 LYS A CA 1
ATOM 5184 C C . LYS A 1 642 ? -46.922 -21.801 6.421 1.00 89.50 642 LYS A C 1
ATOM 5186 O O . LYS A 1 642 ? -46.383 -20.704 6.477 1.00 89.50 642 LYS A O 1
ATOM 5191 N N . ASN A 1 643 ? -47.440 -22.319 5.315 1.00 85.19 643 ASN A N 1
ATOM 5192 C CA . ASN A 1 643 ? -47.612 -21.550 4.094 1.00 85.19 643 ASN A CA 1
ATOM 5193 C C . ASN A 1 643 ? -49.007 -20.909 4.153 1.00 85.19 643 ASN A C 1
ATOM 5195 O O . ASN A 1 643 ? -50.004 -21.630 4.125 1.00 85.19 643 ASN A O 1
ATOM 5199 N N . LEU A 1 644 ? -49.066 -19.593 4.358 1.00 81.94 644 LEU A N 1
ATOM 5200 C CA . LEU A 1 644 ? -50.320 -18.841 4.445 1.00 81.94 644 LEU A CA 1
ATOM 5201 C C . LEU A 1 644 ? -50.730 -18.376 3.049 1.00 81.94 644 LEU A C 1
ATOM 5203 O O . LEU A 1 644 ? -49.864 -18.034 2.247 1.00 81.94 644 LEU A O 1
ATOM 5207 N N . ASP A 1 645 ? -52.024 -18.372 2.743 1.00 71.44 645 ASP A N 1
ATOM 5208 C CA . ASP A 1 645 ? -52.511 -17.741 1.513 1.00 71.44 645 ASP A CA 1
ATOM 5209 C C . ASP A 1 645 ? -52.207 -16.232 1.551 1.00 71.44 645 ASP A C 1
ATOM 5211 O O . ASP A 1 645 ? -52.165 -15.651 2.639 1.00 71.44 645 ASP A O 1
ATOM 5215 N N . ASN A 1 646 ? -51.926 -15.648 0.378 1.00 56.56 646 ASN A N 1
ATOM 5216 C CA . ASN A 1 646 ? -51.616 -14.218 0.234 1.00 56.56 646 ASN A CA 1
ATOM 5217 C C . ASN A 1 646 ? -52.735 -13.323 0.761 1.00 56.56 646 ASN A C 1
ATOM 5219 O O . ASN A 1 646 ? -53.917 -13.647 0.484 1.00 56.56 646 ASN A O 1
#

Secondary structure (DSSP, 8-state):
--GGGS--EEEEEEEESS-S--PPP-BTTB--HHHHGGGS---SSEEEEEEEE-TT-SSBEEBSSS-EEEE-SSSSSS--EEEEEEEETTEEEEEEEEE-SS----SSSTT---EEEEEEPPTT-B--GGGEE--EETTEEBPPEE-TTTHHHHHHT---SEEEEEEESSS--S-TTT----S--TT---PPP-SSS---SSS-S-SSSEEEEEESS-SSS--EEEETTTTEEEETT-SEEEEEE-SSSSSS--EEEEEE-SSSSSS--EEEEETTSSS---EEEE------EEE-SSHHHHHHHHHHHHHHHHHHHHHHHHHHHHHHHHHHSS----HHHHHHHTTS--TTS-HHHHHHHHH-HHHHHHHHHHHHHHHHHHHHHH---HHHHHHHHHHHTTT-HHHHHHHHHHHS---TTTPPPHHHHHHHHHHHSPPPSEEEEE-SSTT-EEEEETTEEEEEETTEEEEEEESSS---TTT-TT---SS--SSEEE----TTS-BTT-EEEEETTEEEES--GGG--SSEEEEEEEEEETTEEEEEEEEEEES-TTS-EEEEEEEEEETT-SS--EEEEEE-PPTT--EEEEE-----EEEEEEEETTTTEEEEEEE--TTT-EEEEEEE--GGG---------

Radius of gyration: 31.98 Å; chains: 1; bounding box: 93×56×81 Å

Foldseek 3Di:
DPPVPDPWDKDKDKDQPLPPPQDWDDDPNDDDCVVTVVVGQLFAWMKIWMWIDDPPDQATKTFQCLDWTFDDPPSPRAGFWIWGFGAIQQFTFKIKIWGPLQPPADSVQSFQTFKIKIFGADPRDGDDPVQWDWDADPNGIYGTGGDRVCVLVVQQFGQTQKIKIKGQQQRQQFLQPPPPTRHHDSNHAFDDADPQRGTDDDDHSHQASMKMFIDNGGPGGWWWWADQLLLDIDTFQGPWIKHFHDPLQPPDGQKIKTFDPPPRPRDTFKIFIDRRPPPDTLDMAGAPDPDIGIADPDNVRSNVRVNVCLVPVLQLLLLLLLLLQQLLCQQPVDGDDDPLVVCVQLLNDHPNQDLVNSVVLLVGSSNSNSSSVSSSVVSVSSSVVRDPDPVLVVVLSVCSSRNNSVSNSVSSVVVGVDDPVPRDGSVVSSVVSCVVSQAFQKDWAQPLPPHKIKIEGLQWIWIDHQQAIFIWHFPGSHDCRVPVHNDDQCAADNGGHRQWPQAQWSAQFRKWKAKLRRTWGLGGHPNPDPWDKDKDWDDDDSFKTKIKIKIPFTDDPVFGKMKIKIWMYGYPDNDIDIDIDIDRDDPPIDIDMDTTHDDAAVKDWDDDLPQQKIKIWHAHDPRNGIDMHMDRDDSVRDDDDDDDDD

pLDDT: mean 93.13, std 6.6, range [41.16, 98.81]

Sequence (646 aa):
GSWLERPSVRVWWGRDEGDDNLLWYDVGYTYSQPLCQYRTHFGGAETFVNFGIGLEDKVWTPFFENPFLFYDHDFDNVTEEVLRLSGIDTRIDYLRHSFDADHDGTWDNPRDFDCSLSAHAPENLTFDESEAEHITLRGIPTGPFTRYRTAPEIVKGVVWKDMLLTWDENDNNVDGQRFADDIERWEGVIADGTDEFKQIGGPSGGPTNKRNELITEPKGPAVFYYHPADQRIHLMGAEKAWTKVDYDMDQEVDTRYGLVDTNSDGYIDTWQIDFGADGSVEEEWSSPVDTFESINWVWPDVNSVMQPVIQEVPNQLFALVQCLEQAIKEETGEKTATVLGKLIHSGFDNEHISMDLRKKYLNSHESLRYYFEIYKDELIHQLRGAFKDESFWKEFDGLRSKGELTGMTDLLEKQFQIDESEIQPLEYWVAKRRMEIAESRVAWAQDWVPPNIGWESEKIAYRVYWGQFDFFGKKEDVLLYPTIGSQSYHEETDWGIDALLVGDSPGCGGMTLYVDGEPYPAWANLGESKTKFEKKLVYESDSMVTIEYTAEPVGPEDSPYSITVHCTALEGKPYSPVEIRVSGAENGKKLQIGIGFTKLGEEELALDTETGVFGIRGYQDPAIGRIGMGLVFPKDRFAGMKNLDN